Protein AF-A0A1G2PLJ3-F1 (afdb_monomer)

InterPro domains:
  IPR001667 DDH domain [PF01368] (80-231)
  IPR003156 DHHA1 domain [PF02272] (353-440)
  IPR004610 Bacterial RecJ exonuclease [TIGR00644] (27-551)
  IPR038763 DHH phosphoesterase superfamily [SSF64182] (54-457)
  IPR041122 RecJ, OB domain [PF17768] (459-552)
  IPR051673 Single-stranded-DNA-specific exonuclease RecJ [PTHR30255] (5-551)

Mean predicted aligned error: 5.77 Å

Secondary structure (DSSP, 8-state):
----EEEEPPPPPHHHHHHTTTS-HHHHHHHHHTT--SHHHHHHHHSPP-GGGSPPGGGSTTHHHHHHHHHHHHHHT--EEEEE-SSHHHHHHHHHHHHHHHHTT--EEEE---TTTT-SSS-HHHHHHHHHTT-SEEEEES--TT-HHHHHHHHTTT-EEEEE--SPPPSS----SEEE-TTSTT---S-S---HHHHHHHHHHHHHTSGGGTTS-TTHHHHHHHHHHHHHHHTT---SHHHHHHHHHHHHHHHHS--HHHHHHHHHHT--GGG--HHIIIIIIHHHHTTHHHHS-THHHHHHHH---HHHHHHHHHHHHHHHHHHHHHHHHHHHHHHHHHHTSSS--SSEEEEEET--TTTHHHHHHHHHHHH-S-EEEEEEETTEEEEEEE--TT--HHHHHHHTTGGGTEEEEEEETTEEEEEEEGGGHHHHHHHHHHHHHHH--TGGGSPEEEE-EE--GGG-SHHHHHHHHTTPSPSSSSPPPEEEEEEEEEEEEEEESSSS-EEEEEEEETT--PPEEEEEEHHHH-SS----TT-EEEEEEEEEE-TTSSSEEEEEEEEEE--

Sequence (571 aa):
MVNMQWKLASPAPEEFLRIHGDYPPQLLHLIWNRGLRDARAIAEFFADPDFTRLPDPFLFTDMDTAVARLSRARERGEHVVVFGDYDADGACGATILTELLEALGVDVSSYLPDRFTEGYGLTAISVKEILRRKTALVITVDCGVSDGEEIAALTARGVDTIVLDHHIVPEQLPKAVAVVDAHRNDDRYPFDWLCGAGVAFVFADAVRRRPLGQGLSEHILFRFADLAAVATIADLVPLEGPNRILVALGLRVLRDAPRLGLRKLMKIARVDAGRADTDTVAFELAPRINAASRMDHANTAFALLAANDEEEAETLAKTLDRHNRARQKKMQEMLVQAEQEVADLERVPEVILVAQEGWSRALVFGVAARLTDRYHRPVFAFALQDGVARGSARSVPGFDLVAAMRAAGGNELFQEFGGHAMAAGATLRAPWLPLLRERLQAYGRTHVTETMMQPVLEIDLELQPHEVSSELLVWFERLAPFGKGNPRPRLFIRDLTTLEARRFGRGEGRYALRFSPLHGGRVISATATKRVVGDGVGVRAGDRIDIVGELRPDWKHRGVELSLLGMRAAT

Nearest PDB structures (foldseek):
  5f56-assembly1_A  TM=8.387E-01  e=7.534E-48  Deinococcus radiodurans
  6lrd-assembly1_A  TM=8.490E-01  e=5.374E-46  Deinococcus radiodurans
  5f54-assembly1_A  TM=8.418E-01  e=5.084E-46  Deinococcus radiodurans
  2zxr-assembly1_A  TM=9.034E-01  e=7.990E-39  Thermus thermophilus HB8
  1ir6-assembly1_A  TM=8.843E-01  e=9.569E-34  Thermus thermophilus

Structure (mmCIF, N/CA/C/O backbone):
data_AF-A0A1G2PLJ3-F1
#
_entry.id   AF-A0A1G2PLJ3-F1
#
loop_
_atom_site.group_PDB
_atom_site.id
_atom_site.type_symbol
_atom_site.label_atom_id
_atom_site.label_alt_id
_atom_site.label_comp_id
_atom_site.label_asym_id
_atom_site.label_entity_id
_atom_site.label_seq_id
_atom_site.pdbx_PDB_ins_code
_atom_site.Cartn_x
_atom_site.Cartn_y
_atom_site.Cartn_z
_atom_site.occupancy
_atom_site.B_iso_or_equiv
_atom_site.auth_seq_id
_atom_site.auth_comp_id
_atom_site.auth_asym_id
_atom_site.auth_atom_id
_atom_site.pdbx_PDB_model_num
ATOM 1 N N . MET A 1 1 ? 23.599 -10.176 -17.910 1.00 54.31 1 MET A N 1
ATOM 2 C CA . MET A 1 1 ? 22.282 -9.546 -18.140 1.00 54.31 1 MET A CA 1
ATOM 3 C C . MET A 1 1 ? 21.214 -10.562 -17.782 1.00 54.31 1 MET A C 1
ATOM 5 O O . MET A 1 1 ? 21.399 -11.731 -18.104 1.00 54.31 1 MET A O 1
ATOM 9 N N . VAL A 1 2 ? 20.162 -10.162 -17.068 1.00 58.38 2 VAL A N 1
ATOM 10 C CA . VAL A 1 2 ? 19.031 -11.062 -16.788 1.00 58.38 2 VAL A CA 1
ATOM 11 C C . VAL A 1 2 ? 18.325 -11.345 -18.114 1.00 58.38 2 VAL A C 1
ATOM 13 O O . VAL A 1 2 ? 17.958 -10.404 -18.814 1.00 58.38 2 VAL A O 1
ATOM 16 N N . ASN A 1 3 ? 18.171 -12.618 -18.479 1.00 69.50 3 ASN A N 1
ATOM 17 C CA . ASN A 1 3 ? 17.443 -12.993 -19.687 1.00 69.50 3 ASN A CA 1
ATOM 18 C C . ASN A 1 3 ? 15.938 -12.834 -19.417 1.00 69.50 3 ASN A C 1
ATOM 20 O O . ASN A 1 3 ? 15.347 -13.667 -18.735 1.00 69.50 3 ASN A O 1
ATOM 24 N N . MET A 1 4 ? 15.361 -11.718 -19.869 1.00 81.12 4 MET A N 1
ATOM 25 C CA . MET A 1 4 ? 13.941 -11.391 -19.711 1.00 81.12 4 MET A CA 1
ATOM 26 C C . MET A 1 4 ? 13.224 -11.516 -21.051 1.00 81.12 4 MET A C 1
ATOM 28 O O . MET A 1 4 ? 13.744 -11.072 -22.076 1.00 81.12 4 MET A O 1
ATOM 32 N N . GLN A 1 5 ? 11.992 -12.016 -21.034 1.00 86.38 5 GLN A N 1
A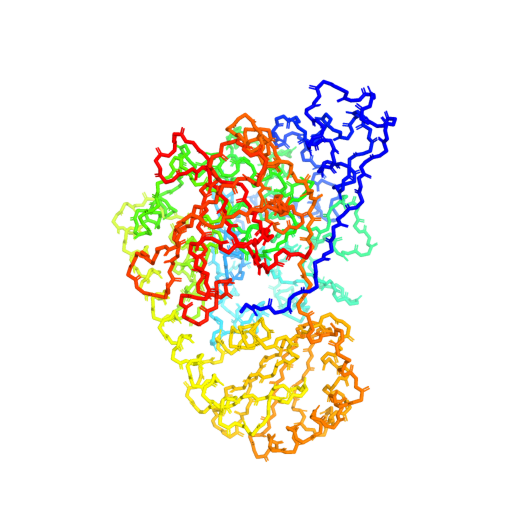TOM 33 C CA . GLN A 1 5 ? 11.103 -11.907 -22.182 1.00 86.38 5 GLN A CA 1
ATOM 34 C C . GLN A 1 5 ? 10.540 -10.483 -22.242 1.00 86.38 5 GLN A C 1
ATOM 36 O O . GLN A 1 5 ? 9.860 -10.033 -21.323 1.00 86.38 5 GLN A O 1
ATOM 41 N N . TRP A 1 6 ? 10.851 -9.753 -23.312 1.00 91.38 6 TRP A N 1
ATOM 42 C CA . TRP A 1 6 ? 10.374 -8.384 -23.518 1.00 91.38 6 TRP A CA 1
ATOM 43 C C . TRP A 1 6 ? 9.062 -8.429 -24.286 1.00 91.38 6 TRP A C 1
ATOM 45 O O . TRP A 1 6 ? 9.010 -8.994 -25.380 1.00 91.38 6 TRP A O 1
ATOM 55 N N . LYS A 1 7 ? 8.008 -7.845 -23.716 1.00 93.88 7 LYS A N 1
ATOM 56 C CA . LYS A 1 7 ? 6.672 -7.845 -24.307 1.00 93.88 7 LYS A CA 1
ATOM 57 C C . LYS A 1 7 ? 6.198 -6.413 -24.498 1.00 93.88 7 LYS A C 1
ATOM 59 O O . LYS A 1 7 ? 5.879 -5.727 -23.534 1.00 93.88 7 LYS A O 1
ATOM 64 N N . LEU A 1 8 ? 6.198 -5.971 -25.752 1.00 95.38 8 LEU A N 1
ATOM 65 C CA . LEU A 1 8 ? 5.742 -4.642 -26.144 1.00 95.38 8 LEU A CA 1
ATOM 66 C C . LEU A 1 8 ? 4.218 -4.625 -26.279 1.00 95.38 8 LEU A C 1
ATOM 68 O O . LEU A 1 8 ? 3.640 -5.484 -26.949 1.00 95.38 8 LEU A O 1
ATOM 72 N N . ALA A 1 9 ? 3.582 -3.649 -25.639 1.00 95.56 9 ALA A N 1
ATOM 73 C CA . ALA A 1 9 ? 2.157 -3.405 -25.756 1.00 95.56 9 ALA A CA 1
ATOM 74 C C . ALA A 1 9 ? 1.781 -2.999 -27.188 1.00 95.56 9 ALA A C 1
ATOM 76 O O . ALA A 1 9 ? 2.556 -2.373 -27.912 1.00 95.56 9 ALA A O 1
ATOM 77 N N . SER A 1 10 ? 0.566 -3.353 -27.604 1.00 94.50 10 SER A N 1
ATOM 78 C CA . SER A 1 10 ? 0.061 -2.956 -28.916 1.00 94.50 10 SER A CA 1
ATOM 79 C C . SER A 1 10 ? -0.130 -1.435 -28.995 1.00 94.50 10 SER A C 1
ATOM 81 O O . SER A 1 10 ? -0.516 -0.812 -28.000 1.00 94.50 10 SER A O 1
ATOM 83 N N . PRO A 1 11 ? 0.103 -0.824 -30.170 1.00 94.00 11 PRO A N 1
ATOM 84 C CA . PRO A 1 11 ? -0.190 0.586 -30.370 1.00 94.00 11 PRO A CA 1
ATOM 85 C C . PRO A 1 11 ? -1.700 0.850 -30.312 1.00 94.00 11 PRO A C 1
ATOM 87 O O . PRO A 1 11 ? -2.537 -0.035 -30.502 1.00 94.00 11 PRO A O 1
ATOM 90 N N . ALA A 1 12 ? -2.035 2.115 -30.082 1.00 95.62 12 ALA A N 1
ATOM 91 C CA . ALA A 1 12 ? -3.405 2.601 -30.171 1.00 95.62 12 ALA A CA 1
ATOM 92 C C . ALA A 1 12 ? -3.837 2.657 -31.649 1.00 95.62 12 ALA A C 1
ATOM 94 O O . ALA A 1 12 ? -2.990 2.943 -32.500 1.00 95.62 12 ALA A O 1
ATOM 95 N N . PRO A 1 13 ? -5.123 2.427 -31.969 1.00 96.69 13 PRO A N 1
ATOM 96 C CA . PRO A 1 13 ? -5.638 2.560 -33.325 1.00 96.69 13 PRO A CA 1
ATOM 97 C C . PRO A 1 13 ? -5.385 3.955 -33.900 1.00 96.69 13 PRO A C 1
ATOM 99 O O . PRO A 1 13 ? -5.549 4.957 -33.203 1.00 96.69 13 PRO A O 1
ATOM 102 N N . GLU A 1 14 ? -5.069 4.035 -35.193 1.00 96.12 14 GLU A N 1
ATOM 103 C CA . GLU A 1 14 ? -4.834 5.311 -35.888 1.00 96.12 14 GLU A CA 1
ATOM 104 C C . GLU A 1 14 ? -6.025 6.272 -35.775 1.00 96.12 14 GLU A C 1
ATOM 106 O O . GLU A 1 14 ? -5.851 7.48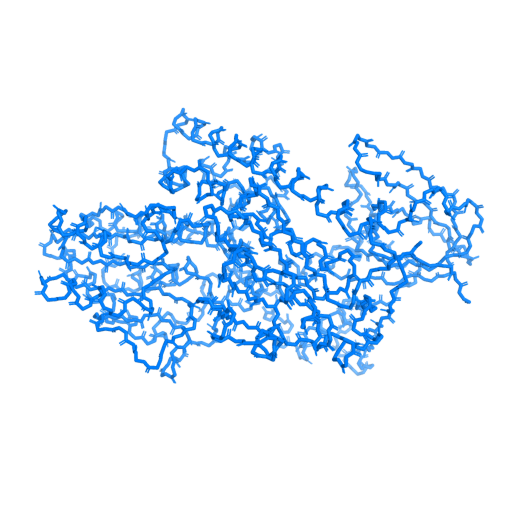2 -35.636 1.00 96.12 14 GLU A O 1
ATOM 111 N N . GLU A 1 15 ? -7.247 5.735 -35.775 1.00 96.25 15 GLU A N 1
ATOM 112 C CA . GLU A 1 15 ? -8.459 6.528 -35.588 1.00 96.25 15 GLU A CA 1
ATOM 113 C C . GLU A 1 15 ? -8.479 7.240 -34.228 1.00 96.25 15 GLU A C 1
ATOM 115 O O . GLU A 1 15 ? -8.792 8.429 -34.172 1.00 96.25 15 GLU A O 1
ATOM 120 N N . PHE A 1 16 ? -8.079 6.550 -33.156 1.00 96.62 16 PHE A N 1
ATOM 121 C CA . PHE A 1 16 ? -7.982 7.132 -31.817 1.00 96.62 16 PHE A CA 1
ATOM 122 C C . PHE A 1 16 ? -6.932 8.249 -31.777 1.00 96.62 16 PHE A C 1
ATOM 124 O O . PHE A 1 16 ? -7.198 9.325 -31.239 1.00 96.62 16 PHE A O 1
ATOM 131 N N . LEU A 1 17 ? -5.772 8.032 -32.412 1.00 96.25 17 LEU A N 1
ATOM 132 C CA . LEU A 1 17 ? -4.720 9.048 -32.517 1.00 96.25 17 LEU A CA 1
ATOM 133 C C . LEU A 1 17 ? -5.209 10.305 -33.245 1.00 96.25 17 LEU A C 1
ATOM 135 O O . LEU A 1 17 ? -4.942 11.422 -32.810 1.00 96.25 17 LEU A O 1
ATOM 139 N N . ARG A 1 18 ? -5.957 10.125 -34.338 1.00 96.00 18 ARG A N 1
ATOM 140 C CA . ARG A 1 18 ? -6.502 11.226 -35.138 1.00 96.00 18 ARG A CA 1
ATOM 141 C C . ARG A 1 18 ? -7.563 12.026 -34.380 1.00 96.00 18 ARG A C 1
ATOM 143 O O . ARG A 1 18 ? -7.571 13.248 -34.479 1.00 96.00 18 ARG A O 1
ATOM 150 N N . ILE A 1 19 ? -8.460 11.354 -33.655 1.00 95.81 19 ILE A N 1
ATOM 151 C CA . ILE A 1 19 ? -9.540 12.006 -32.893 1.00 95.81 19 ILE A CA 1
ATOM 152 C C . ILE A 1 19 ? -8.976 12.829 -31.727 1.00 95.81 19 ILE A C 1
ATOM 154 O O . ILE A 1 19 ? -9.490 13.905 -31.439 1.00 95.81 19 ILE A O 1
ATOM 158 N N . HIS A 1 20 ? -7.913 12.348 -31.080 1.00 95.12 20 HIS A N 1
ATOM 159 C CA . HIS A 1 20 ? -7.315 12.977 -29.899 1.00 95.12 20 HIS A CA 1
ATOM 160 C C . HIS A 1 20 ? -5.969 13.660 -30.189 1.00 95.12 20 HIS A C 1
ATOM 162 O O . HIS A 1 20 ? -5.117 13.747 -29.305 1.00 95.12 20 HIS A O 1
ATOM 168 N N . GLY A 1 21 ? -5.782 14.167 -31.413 1.00 91.62 21 GLY A N 1
ATOM 169 C CA . GLY A 1 21 ? -4.520 14.744 -31.899 1.00 91.62 21 GLY A CA 1
ATOM 170 C C . GLY A 1 21 ? -4.009 15.985 -31.150 1.00 91.62 21 GLY A C 1
ATOM 171 O O . GLY A 1 21 ? -2.898 16.434 -31.418 1.00 91.62 21 GLY A O 1
ATOM 172 N N . ASP A 1 22 ? -4.780 16.515 -30.198 1.00 91.81 22 ASP A N 1
ATOM 173 C CA . ASP A 1 22 ? -4.357 17.588 -29.286 1.00 91.81 22 ASP A CA 1
ATOM 174 C C . ASP A 1 22 ? -3.332 17.115 -28.235 1.00 91.81 22 ASP A C 1
ATOM 176 O O . ASP A 1 22 ? -2.673 17.930 -27.585 1.00 91.81 22 ASP A O 1
ATOM 180 N N . TYR A 1 23 ? -3.186 15.800 -28.056 1.00 94.38 23 TYR A N 1
ATOM 181 C CA . TYR A 1 23 ? -2.191 15.193 -27.176 1.00 94.38 23 TYR A CA 1
ATOM 182 C C . TYR A 1 23 ? -1.024 14.600 -27.979 1.00 94.38 23 TYR A C 1
ATOM 184 O O . TYR A 1 23 ? -1.216 14.149 -29.110 1.00 94.38 23 TYR A O 1
ATOM 192 N N . PRO A 1 24 ? 0.184 14.504 -27.390 1.00 95.31 24 PRO A N 1
ATOM 193 C CA . PRO A 1 24 ? 1.288 13.800 -28.032 1.00 95.31 24 PRO A CA 1
ATOM 194 C C . PRO A 1 24 ? 0.923 12.333 -28.320 1.00 95.31 24 PRO A C 1
ATOM 196 O O . PRO A 1 24 ? 0.365 11.668 -27.439 1.00 95.31 24 PRO A O 1
ATOM 199 N N . PRO A 1 25 ? 1.283 11.779 -29.491 1.00 96.06 25 PRO A N 1
ATOM 200 C CA . PRO A 1 25 ? 0.934 10.403 -29.859 1.00 96.06 25 PRO A CA 1
ATOM 201 C C . PRO A 1 25 ? 1.475 9.368 -28.861 1.00 96.06 25 PRO A C 1
ATOM 203 O O . PRO A 1 25 ? 0.806 8.381 -28.555 1.00 96.06 25 PRO A O 1
ATOM 206 N N . GLN A 1 26 ? 2.639 9.636 -28.264 1.00 97.06 26 GLN A N 1
ATOM 207 C CA . GLN A 1 26 ? 3.239 8.810 -27.216 1.00 97.06 26 GLN A CA 1
ATOM 208 C C . GLN A 1 26 ? 2.319 8.713 -25.995 1.00 97.06 26 GLN A C 1
ATOM 210 O O . GLN A 1 26 ? 2.117 7.631 -25.453 1.00 97.06 26 GLN A O 1
ATOM 215 N N . LEU A 1 27 ? 1.715 9.830 -25.576 1.00 96.94 27 LEU A N 1
ATOM 216 C CA . LEU A 1 27 ? 0.757 9.836 -24.473 1.00 96.94 27 LEU A CA 1
ATOM 217 C C . LEU A 1 27 ? -0.519 9.075 -24.846 1.00 96.94 27 LEU A C 1
ATOM 219 O O . LEU A 1 27 ? -1.034 8.331 -24.013 1.00 96.94 27 LEU A O 1
ATOM 223 N N . LEU A 1 28 ? -0.998 9.223 -26.085 1.00 97.06 28 LEU A N 1
ATOM 224 C CA . LEU A 1 28 ? -2.201 8.547 -26.578 1.00 97.06 28 LEU A CA 1
ATOM 225 C C . LEU A 1 28 ? -2.075 7.018 -26.525 1.00 97.06 28 LEU A C 1
ATOM 227 O O . LEU A 1 28 ? -3.001 6.340 -26.081 1.00 97.06 28 LEU A O 1
ATOM 231 N N . HIS A 1 29 ? -0.913 6.470 -26.883 1.00 96.88 29 HIS A N 1
ATOM 232 C CA . HIS A 1 29 ? -0.624 5.043 -26.708 1.00 96.88 29 HIS A CA 1
ATOM 233 C C . HIS A 1 29 ? -0.731 4.596 -25.249 1.00 96.88 29 HIS A C 1
ATOM 235 O O . HIS A 1 29 ? -1.354 3.581 -24.937 1.00 96.88 29 HIS A O 1
ATOM 241 N N . LEU A 1 30 ? -0.171 5.389 -24.339 1.00 96.94 30 LEU A N 1
ATOM 242 C CA . LEU A 1 30 ? -0.156 5.069 -22.919 1.00 96.94 30 LEU A CA 1
ATOM 243 C C . LEU A 1 30 ? -1.546 5.139 -22.272 1.00 96.94 30 LEU A C 1
ATOM 245 O O . LEU A 1 30 ? -1.859 4.310 -21.421 1.00 96.94 30 LEU A O 1
ATOM 249 N N . ILE A 1 31 ? -2.379 6.119 -22.627 1.00 96.19 31 ILE A N 1
ATOM 250 C CA . ILE A 1 31 ? -3.748 6.217 -22.088 1.00 96.19 31 ILE A CA 1
ATOM 251 C C . ILE A 1 31 ? -4.668 5.150 -22.693 1.00 96.19 31 ILE A C 1
ATOM 253 O O . ILE A 1 31 ? -5.490 4.581 -21.976 1.00 96.19 31 ILE A O 1
ATOM 257 N N . TRP A 1 32 ? -4.463 4.794 -23.966 1.00 96.44 32 TRP A N 1
ATOM 258 C CA . TRP A 1 32 ? -5.161 3.684 -24.612 1.00 96.44 32 TRP A CA 1
ATOM 259 C C . TRP A 1 32 ? -4.887 2.362 -23.887 1.00 96.44 32 TRP A C 1
ATOM 261 O O . TRP A 1 32 ? -5.813 1.617 -23.567 1.00 96.44 32 TRP A O 1
ATOM 271 N N . ASN A 1 33 ? -3.624 2.086 -23.559 1.00 93.81 33 ASN A N 1
ATOM 272 C CA . ASN A 1 33 ? -3.237 0.867 -22.842 1.00 93.81 33 ASN A CA 1
ATOM 273 C C . ASN A 1 33 ? -3.700 0.849 -21.374 1.00 93.81 33 ASN A C 1
ATOM 275 O O . ASN A 1 33 ? -3.801 -0.223 -20.786 1.00 93.81 33 ASN A O 1
ATOM 279 N N . ARG A 1 34 ? -4.087 2.005 -20.818 1.00 93.25 34 ARG A N 1
ATOM 280 C CA . ARG A 1 34 ? -4.777 2.131 -19.521 1.00 93.25 34 ARG A CA 1
ATOM 281 C C . ARG A 1 34 ? -6.304 2.040 -19.613 1.00 93.25 34 ARG A C 1
ATOM 283 O O . ARG A 1 34 ? -6.988 2.254 -18.621 1.00 93.25 34 ARG A O 1
ATOM 290 N N . GLY A 1 35 ? -6.856 1.752 -20.791 1.00 93.75 35 GLY A N 1
ATOM 291 C CA . GLY A 1 35 ? -8.299 1.599 -20.973 1.00 93.75 35 GLY A CA 1
ATOM 292 C C . GLY A 1 35 ? -9.072 2.908 -21.150 1.00 93.75 35 GLY A C 1
ATOM 293 O O . GLY A 1 35 ? -10.298 2.872 -21.172 1.00 93.75 35 GLY A O 1
ATOM 294 N N . LEU A 1 36 ? -8.400 4.048 -21.335 1.00 94.88 36 LEU A N 1
ATOM 295 C CA . LEU A 1 36 ? -9.059 5.324 -21.627 1.00 94.88 36 LEU A CA 1
ATOM 296 C C . LEU A 1 36 ? -9.392 5.379 -23.124 1.00 94.88 36 LEU A C 1
ATOM 298 O O . LEU A 1 36 ? -8.514 5.615 -23.955 1.00 94.88 36 LEU A O 1
ATOM 302 N N . ARG A 1 37 ? -10.650 5.073 -23.468 1.00 93.88 37 ARG A N 1
ATOM 303 C CA . ARG A 1 37 ? -11.085 4.844 -24.861 1.00 93.88 37 ARG A CA 1
ATOM 304 C C . ARG A 1 37 ? -11.763 6.033 -25.533 1.00 93.88 37 ARG A C 1
ATOM 306 O O . ARG A 1 37 ? -11.839 6.044 -26.756 1.00 93.88 37 ARG A O 1
ATOM 313 N N . ASP A 1 38 ? -12.257 7.002 -24.769 1.00 93.44 38 ASP A N 1
ATOM 314 C CA . ASP A 1 38 ? -13.031 8.125 -25.297 1.00 93.44 38 ASP A CA 1
ATOM 315 C C . ASP A 1 38 ? -12.689 9.459 -24.613 1.00 93.44 38 ASP A C 1
ATOM 317 O O . ASP A 1 38 ? -12.023 9.509 -23.576 1.00 93.44 38 ASP A O 1
ATOM 321 N N . ALA A 1 39 ? -13.164 10.559 -25.207 1.00 93.56 39 ALA A N 1
ATOM 322 C CA . ALA A 1 39 ? -12.896 11.917 -24.734 1.00 93.56 39 ALA A CA 1
ATOM 323 C C . ALA A 1 39 ? -13.345 12.154 -23.285 1.00 93.56 39 ALA A C 1
ATOM 325 O O . ALA A 1 39 ? -12.693 12.907 -22.562 1.00 93.56 39 ALA A O 1
ATOM 326 N N . ARG A 1 40 ? -14.445 11.523 -22.855 1.00 94.25 40 ARG A N 1
ATOM 327 C CA . ARG A 1 40 ? -14.987 11.695 -21.508 1.00 94.25 40 ARG A CA 1
ATOM 328 C C . ARG A 1 40 ? -14.076 11.028 -20.487 1.00 94.25 40 ARG A C 1
ATOM 330 O O . ARG A 1 40 ? -13.684 11.689 -19.532 1.00 94.25 40 ARG A O 1
ATOM 337 N N . ALA A 1 41 ? -13.685 9.776 -20.717 1.00 93.62 41 ALA A N 1
ATOM 338 C CA . ALA A 1 41 ? -12.763 9.055 -19.844 1.00 93.62 41 ALA A CA 1
ATOM 339 C C . ALA A 1 41 ? -11.410 9.780 -19.725 1.00 93.62 41 ALA A C 1
ATOM 341 O O . ALA A 1 41 ? -10.854 9.897 -18.635 1.00 93.62 41 ALA A O 1
ATOM 342 N N . ILE A 1 42 ? -10.899 10.326 -20.835 1.00 95.25 42 ILE A N 1
ATOM 343 C CA . ILE A 1 42 ? -9.661 11.120 -20.855 1.00 95.25 42 ILE A CA 1
ATOM 344 C C . ILE A 1 42 ? -9.818 12.408 -20.037 1.00 95.25 42 ILE A C 1
ATOM 346 O O . ILE A 1 42 ? -8.963 12.721 -19.206 1.00 95.25 42 ILE A O 1
ATOM 350 N N . ALA A 1 43 ? -10.908 13.151 -20.251 1.00 93.75 43 ALA A N 1
ATOM 351 C CA . ALA A 1 43 ? -11.184 14.383 -19.520 1.00 93.75 43 ALA A CA 1
ATOM 352 C C . ALA A 1 43 ? -11.349 14.123 -18.016 1.00 93.75 43 ALA A C 1
ATOM 354 O O . ALA A 1 43 ? -10.763 14.835 -17.206 1.00 93.75 43 ALA A O 1
ATOM 355 N N . GLU A 1 44 ? -12.082 13.075 -17.635 1.00 92.19 44 GLU A N 1
ATOM 356 C CA . GLU A 1 44 ? -12.245 12.668 -16.239 1.00 92.19 44 GLU A CA 1
ATOM 357 C C . GLU A 1 44 ? -10.899 12.274 -15.609 1.00 92.19 44 GLU A C 1
ATOM 359 O O . GLU A 1 44 ? -10.600 12.699 -14.491 1.00 92.19 44 GLU A O 1
ATOM 364 N N . PHE A 1 45 ? -10.050 11.534 -16.325 1.00 93.94 45 PHE A N 1
ATOM 365 C CA . PHE A 1 45 ? -8.739 11.117 -15.823 1.00 93.94 45 PHE A CA 1
ATOM 366 C C . PHE A 1 45 ? -7.774 12.291 -15.584 1.00 93.94 45 PHE A C 1
ATOM 368 O O . PHE A 1 45 ? -6.997 12.264 -14.624 1.00 93.94 45 PHE A O 1
ATOM 375 N N . PHE A 1 46 ? -7.811 13.309 -16.450 1.00 94.19 46 PHE A N 1
ATOM 376 C CA . PHE A 1 46 ? -6.932 14.483 -16.375 1.00 94.19 46 PHE A CA 1
ATOM 377 C C . PHE A 1 46 ? -7.528 15.690 -15.648 1.00 94.19 46 PHE A C 1
ATOM 379 O O . PHE A 1 46 ? -6.821 16.682 -15.474 1.00 94.19 46 PHE A O 1
ATOM 386 N N . ALA A 1 47 ? -8.796 15.637 -15.250 1.00 94.06 47 ALA A N 1
ATOM 387 C CA . ALA A 1 47 ? -9.411 16.695 -14.465 1.00 94.06 47 ALA A CA 1
ATOM 388 C C . ALA A 1 47 ? -8.754 16.801 -13.083 1.00 94.06 47 ALA A C 1
ATOM 390 O O . ALA A 1 47 ? -8.335 15.791 -12.506 1.00 94.06 47 ALA A O 1
ATOM 391 N N . ASP A 1 48 ? -8.710 18.020 -12.543 1.00 94.31 48 ASP A N 1
ATOM 392 C CA . ASP A 1 48 ? -8.094 18.280 -11.247 1.00 94.31 48 ASP A CA 1
ATOM 393 C C . ASP A 1 48 ? -8.706 17.393 -10.151 1.00 94.31 48 ASP A C 1
ATOM 395 O O . ASP A 1 48 ? -9.926 17.163 -10.129 1.00 94.31 48 ASP A O 1
ATOM 399 N N . PRO A 1 49 ? -7.871 16.841 -9.254 1.00 94.25 49 PRO A N 1
ATOM 400 C CA . PRO A 1 49 ? -8.365 16.000 -8.184 1.00 94.25 49 PRO A CA 1
ATOM 401 C C . PRO A 1 49 ? -9.143 16.860 -7.182 1.00 94.25 49 PRO A C 1
ATOM 403 O O . PRO A 1 49 ? -8.678 17.921 -6.764 1.00 94.25 49 PRO A O 1
ATOM 406 N N . ASP A 1 50 ? -10.326 16.384 -6.803 1.00 94.50 50 ASP A N 1
ATOM 407 C CA . ASP A 1 50 ? -11.241 17.050 -5.877 1.00 94.50 50 ASP A CA 1
ATOM 408 C C . ASP A 1 50 ? -12.051 15.983 -5.125 1.00 94.50 50 ASP A C 1
ATOM 410 O O . ASP A 1 50 ? -12.555 15.037 -5.734 1.00 94.50 50 ASP A O 1
ATOM 414 N N . PHE A 1 51 ? -12.189 16.135 -3.806 1.00 95.25 51 PHE A N 1
ATOM 415 C CA . PHE A 1 51 ? -13.008 15.255 -2.974 1.00 95.25 51 PHE A CA 1
ATOM 416 C C . PHE A 1 51 ? -14.488 15.262 -3.370 1.00 95.25 51 PHE A C 1
ATOM 418 O O . PHE A 1 51 ? -15.167 14.263 -3.150 1.00 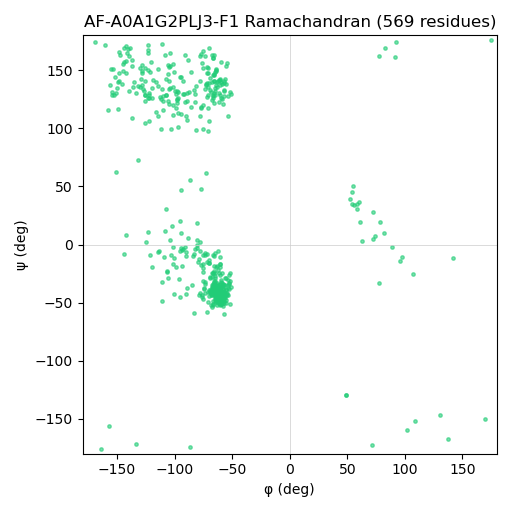95.25 51 PHE A O 1
ATOM 425 N N . THR A 1 52 ? -14.997 16.326 -4.004 1.00 93.88 52 THR A N 1
ATOM 426 C CA . THR A 1 52 ? -16.381 16.357 -4.523 1.00 93.88 52 THR A CA 1
ATOM 427 C C . THR A 1 52 ? -16.638 15.319 -5.619 1.00 93.88 52 THR A C 1
ATOM 429 O O . THR A 1 52 ? -17.789 14.982 -5.890 1.00 93.88 52 THR A O 1
ATOM 432 N N . ARG A 1 53 ? -15.571 14.792 -6.232 1.00 94.62 53 ARG A N 1
ATOM 433 C CA . ARG A 1 53 ? -15.616 13.764 -7.278 1.00 94.62 53 ARG A CA 1
ATOM 434 C C . ARG A 1 53 ? -15.536 12.341 -6.724 1.00 94.62 53 ARG A C 1
ATOM 436 O O . ARG A 1 53 ? -15.588 11.395 -7.507 1.00 94.62 53 ARG A O 1
ATOM 443 N N . LEU A 1 54 ? -15.386 12.175 -5.408 1.00 96.38 54 LEU A N 1
ATOM 444 C CA . LEU A 1 54 ? -15.511 10.864 -4.777 1.00 96.38 54 LEU A CA 1
ATOM 445 C C . LEU A 1 54 ? -16.965 10.370 -4.890 1.00 96.38 54 LEU A C 1
ATOM 447 O O . LEU A 1 54 ? -17.890 11.189 -4.826 1.00 96.38 54 LEU A O 1
ATOM 451 N N . PRO A 1 55 ? -17.188 9.050 -5.039 1.00 97.31 55 PRO A N 1
ATOM 452 C CA . PRO A 1 55 ? -18.527 8.479 -4.989 1.00 97.31 55 PRO A CA 1
ATOM 453 C C . PRO A 1 55 ? -19.250 8.849 -3.694 1.00 97.31 55 PRO A C 1
ATOM 455 O O . PRO A 1 55 ? -18.619 9.092 -2.663 1.00 97.31 55 PRO A O 1
ATOM 458 N N . ASP A 1 56 ? -20.581 8.874 -3.747 1.00 98.19 56 ASP A N 1
ATOM 459 C CA . ASP A 1 56 ? -21.393 9.149 -2.565 1.00 98.19 56 ASP A CA 1
ATOM 460 C C . ASP A 1 56 ? -21.085 8.116 -1.459 1.00 98.19 56 ASP A C 1
ATOM 462 O O . ASP A 1 56 ? -21.251 6.916 -1.705 1.00 98.19 56 ASP A O 1
ATOM 466 N N . PRO A 1 57 ? -20.634 8.539 -0.257 1.00 98.12 57 PRO A N 1
ATOM 467 C CA . PRO A 1 57 ? -20.336 7.623 0.841 1.00 98.12 57 PRO A CA 1
ATOM 468 C C . PRO A 1 57 ? -21.515 6.720 1.214 1.00 98.12 57 PRO A C 1
ATOM 470 O O . PRO A 1 57 ? -21.292 5.606 1.669 1.00 98.12 57 PRO A O 1
ATOM 473 N N . PHE A 1 58 ? -22.760 7.160 1.006 1.00 98.44 58 PHE A N 1
ATOM 474 C CA . PHE A 1 58 ? -23.956 6.381 1.354 1.00 98.44 58 PHE A CA 1
ATOM 475 C C . PHE A 1 58 ? -24.281 5.257 0.357 1.00 98.44 58 PHE A C 1
ATOM 477 O O . PHE A 1 58 ? -25.273 4.552 0.527 1.00 98.44 58 PHE A O 1
ATOM 484 N N . LEU A 1 59 ? -23.450 5.069 -0.675 1.00 98.31 59 LEU A N 1
ATOM 485 C CA . LEU A 1 59 ? -23.486 3.866 -1.511 1.00 98.31 59 LEU A CA 1
ATOM 486 C C . LEU A 1 59 ? -22.865 2.650 -0.813 1.00 98.31 59 LEU A C 1
ATOM 488 O O . LEU A 1 59 ? -23.186 1.528 -1.196 1.00 98.31 59 LEU A O 1
ATOM 492 N N . PHE A 1 60 ? -22.033 2.866 0.210 1.00 98.50 60 PHE A N 1
ATOM 493 C CA . PHE A 1 60 ? -21.628 1.796 1.113 1.00 98.50 60 PHE A CA 1
ATOM 494 C C . PHE A 1 60 ? -22.829 1.306 1.918 1.00 98.50 60 PHE A C 1
ATOM 496 O O . PHE A 1 60 ? -23.518 2.091 2.584 1.00 98.50 60 PHE A O 1
ATOM 503 N N . THR A 1 61 ? -23.045 -0.003 1.913 1.00 98.19 61 THR A N 1
ATOM 504 C CA . THR A 1 61 ? -24.027 -0.640 2.783 1.00 98.19 61 THR A CA 1
ATOM 505 C C . THR A 1 61 ? -23.652 -0.384 4.247 1.00 98.19 61 THR A C 1
ATOM 507 O O . THR A 1 61 ? -22.485 -0.325 4.624 1.00 98.19 61 THR A O 1
ATOM 510 N N . ASP A 1 62 ? -24.672 -0.154 5.075 1.00 98.56 62 ASP A N 1
ATOM 511 C CA . ASP A 1 62 ? -24.580 0.219 6.493 1.00 98.56 62 ASP A CA 1
ATOM 512 C C . ASP A 1 62 ? -23.896 1.561 6.825 1.00 98.56 62 ASP A C 1
ATOM 514 O O . ASP A 1 62 ? -23.848 1.923 8.004 1.00 98.56 62 ASP A O 1
ATOM 518 N N . MET A 1 63 ? -23.462 2.366 5.846 1.00 98.75 63 MET A N 1
ATOM 519 C CA . MET A 1 63 ? -22.867 3.684 6.124 1.00 98.75 63 MET A CA 1
ATOM 520 C C . MET A 1 63 ? -23.823 4.599 6.907 1.00 98.75 63 MET A C 1
ATOM 522 O O . MET A 1 63 ? -23.438 5.202 7.911 1.00 98.75 63 MET A O 1
ATOM 526 N N . ASP A 1 64 ? -25.096 4.674 6.504 1.00 98.38 64 ASP A N 1
ATOM 527 C CA . ASP A 1 64 ? -26.118 5.433 7.242 1.00 98.38 64 ASP A CA 1
ATOM 528 C C . ASP A 1 64 ? -26.309 4.908 8.673 1.00 98.38 64 ASP A C 1
ATOM 530 O O . ASP A 1 64 ? -26.407 5.694 9.620 1.00 98.38 64 ASP A O 1
ATOM 534 N N . THR A 1 65 ? -26.315 3.583 8.844 1.00 98.75 65 THR A N 1
ATOM 535 C CA . THR A 1 65 ? -26.446 2.916 10.146 1.00 98.75 65 THR A CA 1
ATOM 536 C C . THR A 1 65 ? -25.260 3.242 11.057 1.00 98.75 65 THR A C 1
ATOM 538 O O . THR A 1 65 ? -25.452 3.571 12.232 1.00 98.75 65 THR A O 1
ATOM 541 N N . ALA A 1 66 ? -24.039 3.226 10.514 1.00 98.81 66 ALA A N 1
ATOM 542 C CA . ALA A 1 66 ? -22.813 3.579 11.220 1.00 98.81 66 ALA A CA 1
ATOM 543 C C . ALA A 1 66 ? -22.834 5.044 11.690 1.00 98.81 66 ALA A C 1
ATOM 545 O O . ALA A 1 66 ? -22.610 5.325 12.872 1.00 98.81 66 ALA A O 1
ATOM 546 N N . VAL A 1 67 ? -23.183 5.985 10.804 1.00 98.75 67 VAL A N 1
ATOM 547 C CA . VAL A 1 67 ? -23.268 7.415 11.153 1.00 98.75 67 VAL A CA 1
ATOM 548 C C . VAL A 1 67 ? -24.361 7.670 12.197 1.00 98.75 67 VAL A C 1
ATOM 550 O O . VAL A 1 67 ? -24.136 8.406 13.161 1.00 98.75 67 VAL A O 1
ATOM 553 N N . ALA A 1 68 ? -25.527 7.028 12.070 1.00 98.62 68 ALA A N 1
ATOM 554 C CA . ALA A 1 68 ? -26.606 7.138 13.053 1.00 98.62 68 ALA A CA 1
ATOM 555 C C . ALA A 1 68 ? -26.189 6.594 14.431 1.00 98.62 68 ALA A C 1
ATOM 557 O O . ALA A 1 68 ? -26.505 7.189 15.468 1.00 98.62 68 ALA A O 1
ATOM 558 N N . ARG A 1 69 ? -25.436 5.487 14.461 1.00 98.69 69 ARG A N 1
ATOM 559 C CA . ARG A 1 69 ? -24.906 4.916 15.702 1.00 98.69 69 ARG A CA 1
ATOM 560 C C . ARG A 1 69 ? -23.896 5.841 16.379 1.00 98.69 69 ARG A C 1
ATOM 562 O O . ARG A 1 69 ? -23.958 5.985 17.604 1.00 98.69 69 ARG A O 1
ATOM 569 N N . LEU A 1 70 ? -23.006 6.470 15.611 1.00 98.75 70 LEU A N 1
ATOM 570 C CA . LEU A 1 70 ? -22.060 7.455 16.136 1.00 98.75 70 LEU A CA 1
ATOM 571 C C . LEU A 1 70 ? -22.784 8.702 16.668 1.00 98.75 70 LEU A C 1
ATOM 573 O O . LEU A 1 70 ? -22.437 9.190 17.742 1.00 98.75 70 LEU A O 1
ATOM 577 N N . SER A 1 71 ? -23.835 9.175 15.983 1.00 98.38 71 SER A N 1
ATOM 578 C CA . SER A 1 71 ? -24.649 10.306 16.467 1.00 98.38 71 SER A CA 1
ATOM 579 C C . SER A 1 71 ? -25.228 10.025 17.846 1.00 98.38 71 SER A C 1
ATOM 581 O O . SER A 1 71 ? -25.077 10.827 18.767 1.00 98.38 71 SER A O 1
ATOM 583 N N . ARG A 1 72 ? -25.791 8.826 18.027 1.00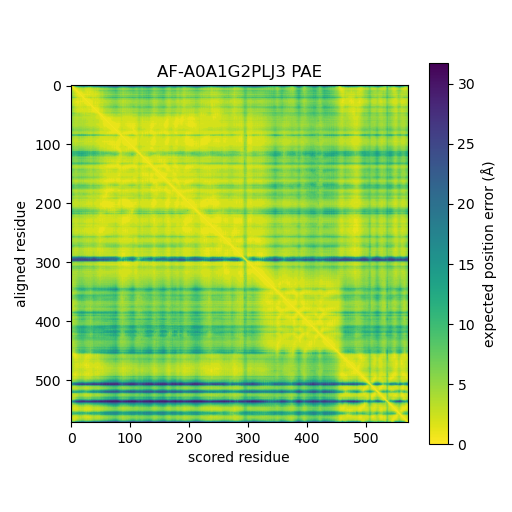 98.38 72 ARG A N 1
ATOM 584 C CA . ARG A 1 72 ? -26.314 8.378 19.319 1.00 98.38 72 ARG A CA 1
ATOM 585 C C . ARG A 1 72 ? -25.237 8.332 20.405 1.00 98.38 72 ARG A C 1
ATOM 587 O O . ARG A 1 72 ? -25.531 8.692 21.542 1.00 98.38 72 ARG A O 1
ATOM 594 N N . ALA A 1 73 ? -24.017 7.899 20.071 1.00 98.25 73 ALA A N 1
ATOM 595 C CA . ALA A 1 73 ? -22.910 7.881 21.028 1.00 98.25 73 ALA A CA 1
ATOM 596 C C . ALA A 1 73 ? -22.582 9.297 21.519 1.00 98.25 73 ALA A C 1
ATOM 598 O O . ALA A 1 73 ? -22.516 9.537 22.724 1.00 98.25 73 ALA A O 1
ATOM 599 N N . ARG A 1 74 ? -22.471 10.252 20.585 1.00 97.38 74 ARG A N 1
ATOM 600 C CA . ARG A 1 74 ? -22.230 11.666 20.896 1.00 97.38 74 ARG A CA 1
ATOM 601 C C . ARG A 1 74 ? -23.336 12.255 21.772 1.00 97.38 74 ARG A C 1
ATOM 603 O O . ARG A 1 74 ? -23.043 12.859 22.796 1.00 97.38 74 ARG A O 1
ATOM 610 N N . GLU A 1 75 ? -24.598 12.067 21.390 1.00 97.38 75 GLU A N 1
ATOM 611 C CA . GLU A 1 75 ? -25.763 12.603 22.115 1.00 97.38 75 GLU A CA 1
ATOM 612 C C . GLU A 1 75 ? -25.854 12.095 23.559 1.00 97.38 75 GLU A C 1
ATOM 614 O O . GLU A 1 75 ? -26.331 12.805 24.444 1.00 97.38 75 GLU A O 1
ATOM 619 N N . ARG A 1 76 ? -25.394 10.866 23.802 1.00 97.69 76 ARG A N 1
ATOM 620 C CA . ARG A 1 76 ? -25.446 10.212 25.114 1.00 97.69 76 ARG A CA 1
ATOM 621 C C . ARG A 1 76 ? -24.171 10.368 25.939 1.00 97.69 76 ARG A C 1
ATOM 623 O O . ARG A 1 76 ? -24.151 9.889 27.071 1.00 97.69 76 ARG A O 1
ATOM 630 N N . GLY A 1 77 ? -23.129 11.004 25.401 1.00 97.50 77 GLY A N 1
ATOM 631 C CA . GLY A 1 77 ? -21.817 11.066 26.050 1.00 97.50 77 GLY A CA 1
ATOM 632 C C . GLY A 1 77 ? -21.213 9.676 26.280 1.00 97.50 77 GLY A C 1
ATOM 633 O O . GLY A 1 77 ? -20.624 9.420 27.326 1.00 97.50 77 GLY A O 1
ATOM 634 N N . GLU A 1 78 ? -21.437 8.753 25.343 1.00 98.31 78 GLU A N 1
ATOM 635 C CA . GLU A 1 78 ? -20.900 7.394 25.391 1.00 98.31 78 GLU A CA 1
ATOM 636 C C . GLU A 1 78 ? -19.389 7.398 25.108 1.00 98.31 78 GLU A C 1
ATOM 638 O O . GLU A 1 78 ? -18.945 8.052 24.164 1.00 98.31 78 GLU A O 1
ATOM 643 N N . HIS A 1 79 ? -18.617 6.619 25.876 1.00 98.50 79 HIS A N 1
ATOM 644 C CA . HIS A 1 79 ? -17.201 6.392 25.578 1.00 98.50 79 HIS A CA 1
ATOM 645 C C . HIS A 1 79 ? -17.053 5.487 24.349 1.00 98.50 79 HIS A C 1
ATOM 647 O O . HIS A 1 79 ? -17.608 4.376 24.314 1.00 98.50 79 HIS A O 1
ATOM 653 N N . VAL A 1 80 ? -16.282 5.951 23.365 1.00 98.75 80 VAL A N 1
ATOM 654 C CA . VAL A 1 80 ? -16.009 5.253 22.105 1.00 98.75 80 VAL A CA 1
ATOM 655 C C . VAL A 1 80 ? -14.550 4.801 22.051 1.00 98.75 80 VAL A C 1
ATOM 657 O O . VAL A 1 80 ? -13.639 5.579 22.318 1.00 98.75 80 VAL A O 1
ATOM 660 N N . VAL A 1 81 ? -14.309 3.551 21.661 1.00 98.56 81 VAL A N 1
ATOM 661 C CA . VAL A 1 81 ? -12.957 3.057 21.366 1.00 98.56 81 VAL A CA 1
ATOM 662 C C . VAL A 1 81 ? -12.782 2.919 19.861 1.00 98.56 81 VAL A C 1
ATOM 664 O O . VAL A 1 81 ? -13.525 2.184 19.216 1.00 98.56 81 VAL A O 1
ATOM 667 N N . VAL A 1 82 ? -11.774 3.590 19.310 1.00 98.44 82 VAL A N 1
ATOM 668 C CA . VAL A 1 82 ? -11.281 3.332 17.953 1.00 98.44 82 VAL A CA 1
ATOM 669 C C . VAL A 1 82 ? -10.258 2.205 18.027 1.00 98.44 82 VAL A C 1
ATOM 671 O O . VAL A 1 82 ? -9.236 2.342 18.700 1.00 98.44 82 VAL A O 1
ATOM 674 N N . PHE A 1 83 ? -10.536 1.097 17.350 1.00 97.31 83 PHE A N 1
ATOM 675 C CA . PHE A 1 83 ? -9.659 -0.066 17.286 1.00 97.31 83 PHE A CA 1
ATOM 676 C C . PHE A 1 83 ? -9.070 -0.182 15.879 1.00 97.31 83 PHE A C 1
ATOM 678 O O . PHE A 1 83 ? -9.820 -0.359 14.927 1.00 97.31 83 PHE A O 1
ATOM 685 N N . GLY A 1 84 ? -7.757 -0.042 15.730 1.00 94.06 84 GLY A N 1
ATOM 686 C CA . GLY A 1 84 ? -7.092 -0.127 14.423 1.00 94.06 84 GLY A CA 1
ATOM 687 C C . GLY A 1 84 ? -6.061 -1.240 14.384 1.00 94.06 84 GLY A C 1
ATOM 688 O O . GLY A 1 84 ? -5.539 -1.619 15.435 1.00 94.06 84 GLY A O 1
ATOM 689 N N . ASP A 1 85 ? -5.730 -1.730 13.189 1.00 87.44 85 ASP A N 1
ATOM 690 C CA . ASP A 1 85 ? -4.581 -2.622 13.042 1.00 87.44 85 ASP A CA 1
ATOM 691 C C . ASP A 1 85 ? -3.249 -1.891 13.302 1.00 87.44 85 ASP A C 1
ATOM 693 O O . ASP A 1 85 ? -3.148 -0.661 13.344 1.00 87.44 85 ASP A O 1
ATOM 697 N N . TYR A 1 86 ? -2.199 -2.671 13.531 1.00 84.44 86 TYR A N 1
ATOM 698 C CA . TYR A 1 86 ? -0.882 -2.184 13.916 1.00 84.44 86 TYR A CA 1
ATOM 699 C C . TYR A 1 86 ? -0.049 -1.628 12.755 1.00 84.44 86 TYR A C 1
ATOM 701 O O . TYR A 1 86 ? 1.032 -1.072 12.987 1.00 84.44 86 TYR A O 1
ATOM 709 N N . ASP A 1 87 ? -0.454 -1.851 11.509 1.00 90.50 87 ASP A N 1
ATOM 710 C CA . ASP A 1 87 ? 0.318 -1.434 10.349 1.00 90.50 87 ASP A CA 1
ATOM 711 C C . ASP A 1 87 ? 0.005 0.017 9.925 1.00 90.50 87 ASP A C 1
ATOM 713 O O . ASP A 1 87 ? -0.609 0.786 10.664 1.00 90.50 87 ASP A O 1
ATOM 717 N N . ALA A 1 88 ? 0.571 0.464 8.806 1.00 94.19 88 ALA A N 1
ATOM 718 C CA . ALA A 1 88 ? 0.422 1.837 8.355 1.00 94.19 88 ALA A CA 1
ATOM 719 C C . ALA A 1 88 ? -1.023 2.181 7.981 1.00 94.19 88 ALA A C 1
ATOM 721 O O . ALA A 1 88 ? -1.389 3.342 8.159 1.00 94.19 88 ALA A O 1
ATOM 722 N N . ASP A 1 89 ? -1.806 1.228 7.478 1.00 96.50 89 ASP A N 1
ATOM 723 C CA . ASP A 1 89 ? -3.203 1.453 7.130 1.00 96.50 89 ASP A CA 1
ATOM 724 C C . ASP A 1 89 ? -4.042 1.607 8.403 1.00 96.50 89 ASP A C 1
ATOM 726 O O . ASP A 1 89 ? -4.548 2.703 8.676 1.00 96.50 89 ASP A O 1
ATOM 730 N N . GLY A 1 90 ? -4.027 0.598 9.277 1.00 95.06 90 GLY A N 1
ATOM 731 C CA . GLY A 1 90 ? -4.688 0.640 10.581 1.00 95.06 90 GLY A CA 1
ATOM 732 C C . GLY A 1 90 ? -4.293 1.841 11.450 1.00 95.06 90 GLY A C 1
ATOM 733 O O . GLY A 1 90 ? -5.167 2.514 12.003 1.00 95.06 90 GLY A O 1
ATOM 734 N N . ALA A 1 91 ? -3.006 2.203 11.519 1.00 95.38 91 ALA A N 1
ATOM 735 C CA . ALA A 1 91 ? -2.565 3.372 12.286 1.00 95.38 91 ALA A CA 1
ATOM 736 C C . ALA A 1 91 ? -3.058 4.697 11.686 1.00 95.38 91 ALA A C 1
ATOM 738 O O . ALA A 1 91 ? -3.489 5.578 12.432 1.00 95.38 91 ALA A O 1
ATOM 739 N N . CYS A 1 92 ? -3.022 4.846 10.358 1.00 97.81 92 CYS A N 1
ATOM 740 C CA . CYS A 1 92 ? -3.559 6.028 9.684 1.00 97.81 92 CYS A CA 1
ATOM 741 C C . CYS A 1 92 ? -5.076 6.127 9.873 1.00 97.81 92 CYS A C 1
ATOM 743 O O . CYS A 1 92 ? -5.576 7.189 10.242 1.00 97.81 92 CYS A O 1
ATOM 745 N N . GLY A 1 93 ? -5.799 5.026 9.667 1.00 98.12 93 GLY A N 1
ATOM 746 C CA . GLY A 1 93 ? -7.242 4.945 9.859 1.00 98.12 93 GLY A CA 1
ATOM 747 C C . GLY A 1 93 ? -7.649 5.272 11.293 1.00 98.12 93 GLY A C 1
ATOM 748 O O . GLY A 1 93 ? -8.544 6.090 11.510 1.00 98.12 93 GLY A O 1
ATOM 749 N N . ALA A 1 94 ? -6.934 4.725 12.280 1.00 97.75 94 ALA A N 1
ATOM 750 C CA . ALA A 1 94 ? -7.180 5.018 13.685 1.00 97.75 94 ALA A CA 1
ATOM 751 C C . ALA A 1 94 ? -6.958 6.504 13.992 1.00 97.75 94 ALA A C 1
ATOM 753 O O . ALA A 1 94 ? -7.791 7.115 14.656 1.00 97.75 94 ALA A O 1
ATOM 754 N N . THR A 1 95 ? -5.890 7.121 13.469 1.00 98.00 95 THR A N 1
ATOM 755 C CA . THR A 1 95 ? -5.658 8.565 13.632 1.00 98.00 95 THR A CA 1
ATOM 756 C C . THR A 1 95 ? -6.768 9.401 12.987 1.00 98.00 95 THR A C 1
ATOM 758 O O . THR A 1 95 ? -7.252 10.333 13.626 1.00 98.00 95 THR A O 1
ATOM 761 N N . ILE A 1 96 ? -7.228 9.055 11.774 1.00 98.62 96 ILE A N 1
ATOM 762 C CA . ILE A 1 96 ? -8.355 9.741 11.110 1.00 98.62 96 ILE A CA 1
ATOM 763 C C . ILE A 1 96 ? -9.603 9.704 11.996 1.00 98.62 96 ILE A C 1
ATOM 765 O O . ILE A 1 96 ? -10.224 10.739 12.239 1.00 98.62 96 ILE A O 1
ATOM 769 N N . LEU A 1 97 ? -9.971 8.520 12.490 1.00 98.81 97 LEU A N 1
ATOM 770 C CA . LEU A 1 97 ? -11.180 8.343 13.290 1.00 98.81 97 LEU A CA 1
ATOM 771 C C . LEU A 1 97 ? -11.065 9.023 14.653 1.00 98.81 97 LEU A C 1
ATOM 773 O O . LEU A 1 97 ? -12.002 9.704 15.060 1.00 98.81 97 LEU A O 1
ATOM 777 N N . THR A 1 98 ? -9.933 8.892 15.348 1.00 98.38 98 THR A N 1
ATOM 778 C CA . THR A 1 98 ? -9.733 9.558 16.641 1.00 98.38 98 THR A CA 1
ATOM 779 C C . THR A 1 98 ? -9.827 11.076 16.494 1.00 98.38 98 THR A C 1
ATOM 781 O O . THR A 1 98 ? -10.641 11.685 17.183 1.00 98.38 98 THR A O 1
ATOM 784 N N . GLU A 1 99 ? -9.107 11.682 15.543 1.00 97.94 99 GLU A N 1
ATOM 785 C CA . GLU A 1 99 ? -9.164 13.136 15.323 1.00 97.94 99 GLU A CA 1
ATOM 786 C C . GLU A 1 99 ? -10.566 13.609 14.888 1.00 97.94 99 GLU A C 1
ATOM 788 O O . GLU A 1 99 ? -11.005 14.698 15.270 1.00 97.94 99 GLU A O 1
ATOM 793 N N . LEU A 1 100 ? -11.291 12.810 14.093 1.00 98.56 100 LEU A N 1
ATOM 794 C CA . LEU A 1 100 ? -12.678 13.101 13.720 1.00 98.56 100 LEU A CA 1
ATOM 795 C C . LEU A 1 100 ? -13.594 13.109 14.950 1.00 98.56 100 LEU A C 1
ATOM 797 O O . LEU A 1 100 ? -14.386 14.036 15.119 1.00 98.56 100 LEU A O 1
ATOM 801 N N . LEU A 1 101 ? -13.505 12.082 15.795 1.00 98.44 101 LEU A N 1
ATOM 802 C CA . LEU A 1 101 ? -14.341 11.938 16.986 1.00 98.44 101 LEU A CA 1
ATOM 803 C C . LEU A 1 101 ? -14.042 13.040 18.012 1.00 98.44 101 LEU A C 1
ATOM 805 O O . LEU A 1 101 ? -14.977 13.637 18.548 1.00 98.44 101 LEU A O 1
ATOM 809 N N . GLU A 1 102 ? -12.770 13.387 18.207 1.00 97.38 102 GLU A N 1
ATOM 810 C CA . GLU A 1 102 ? -12.357 14.531 19.027 1.00 97.38 102 GLU A CA 1
ATOM 811 C C . GLU A 1 102 ? -12.942 15.846 18.493 1.00 97.38 102 GLU A C 1
ATOM 813 O O . GLU A 1 102 ? -13.508 16.631 19.256 1.00 97.38 102 GLU A O 1
ATOM 818 N N . ALA A 1 103 ? -12.889 16.072 17.175 1.00 97.38 103 ALA A N 1
ATOM 819 C CA . ALA A 1 103 ? -13.468 17.262 16.546 1.00 97.38 103 ALA A CA 1
ATOM 820 C C . ALA A 1 103 ? -15.002 17.333 16.679 1.00 97.38 103 ALA A C 1
ATOM 822 O O . ALA A 1 103 ? -15.577 18.422 16.651 1.00 97.38 103 ALA A O 1
ATOM 823 N N . LEU A 1 104 ? -15.670 16.189 16.850 1.00 97.44 104 LEU A N 1
ATOM 824 C CA . LEU A 1 104 ? -17.103 16.096 17.143 1.00 97.44 104 LEU A CA 1
ATOM 825 C C . LEU A 1 104 ? -17.427 16.273 18.637 1.00 97.44 104 LEU A C 1
ATOM 827 O O . LEU A 1 104 ? -18.606 16.369 18.992 1.00 97.44 104 LEU A O 1
ATOM 831 N N . GLY A 1 105 ? -16.417 16.315 19.510 1.00 96.81 105 GLY A N 1
ATOM 832 C CA . GLY A 1 105 ? -16.589 16.340 20.963 1.00 96.81 105 GLY A CA 1
ATOM 833 C C . GLY A 1 105 ? -17.059 15.003 21.545 1.00 96.81 105 GLY A C 1
ATOM 834 O O . GLY A 1 105 ? -17.758 14.995 22.555 1.00 96.81 105 GLY A O 1
ATOM 835 N N . VAL A 1 106 ? -16.736 13.886 20.888 1.00 98.00 106 VAL A N 1
ATOM 836 C CA . VAL A 1 106 ? -16.993 12.531 21.397 1.00 98.00 106 VAL A CA 1
ATOM 837 C C . VAL A 1 106 ? -15.888 12.148 22.383 1.00 98.00 106 VAL A C 1
ATOM 839 O O . VAL A 1 106 ? -14.713 12.382 22.113 1.00 98.00 106 VAL A O 1
ATOM 842 N N . ASP A 1 107 ? -16.257 11.539 23.514 1.00 97.94 107 ASP A N 1
ATOM 843 C CA . ASP A 1 107 ? -15.291 10.927 24.430 1.00 97.94 107 ASP A CA 1
ATOM 844 C C . ASP A 1 107 ? -14.706 9.668 23.777 1.00 97.94 107 ASP A C 1
ATOM 846 O O . ASP A 1 107 ? -15.398 8.659 23.621 1.00 97.94 107 ASP A O 1
ATOM 850 N N . VAL A 1 108 ? -13.451 9.751 23.336 1.00 98.12 108 VAL A N 1
ATOM 851 C CA . VAL A 1 108 ? -12.808 8.727 22.512 1.00 98.12 108 VAL A CA 1
ATOM 852 C C . VAL A 1 108 ? -11.456 8.309 23.079 1.00 98.12 108 VAL A C 1
ATOM 854 O O . VAL A 1 108 ? -10.682 9.127 23.572 1.00 98.12 108 VAL A O 1
ATOM 857 N N . SER A 1 109 ? -11.142 7.018 22.973 1.00 96.06 109 SER A N 1
ATOM 858 C CA . SER A 1 109 ? -9.775 6.508 23.103 1.00 96.06 109 SER A CA 1
ATOM 859 C C . SER A 1 109 ? -9.408 5.620 21.915 1.00 96.06 109 SER A C 1
ATOM 861 O O . SER A 1 109 ? -10.279 5.037 21.272 1.00 96.06 109 SER A O 1
ATOM 863 N N . SER A 1 110 ? -8.117 5.508 21.608 1.00 94.38 110 SER A N 1
ATOM 864 C CA . SER A 1 110 ? -7.613 4.589 20.585 1.00 94.38 110 SER A CA 1
ATOM 865 C C . SER A 1 110 ? -7.015 3.326 21.208 1.00 94.38 110 SER A C 1
ATOM 867 O O . SER A 1 110 ? -6.596 3.295 22.376 1.00 94.38 110 SER A O 1
ATOM 869 N N . TYR A 1 111 ? -7.005 2.247 20.432 1.00 92.94 111 TYR A N 1
ATOM 870 C CA . TYR A 1 111 ? -6.371 0.993 20.799 1.00 92.94 111 TYR A CA 1
ATOM 871 C C . TYR A 1 111 ? -5.855 0.276 19.553 1.00 92.94 111 TYR A C 1
ATOM 873 O O . TYR A 1 111 ? -6.635 -0.109 18.690 1.00 92.94 111 TYR A O 1
ATOM 881 N N . LEU A 1 112 ? -4.536 0.109 19.472 1.00 90.75 112 LEU A N 1
ATOM 882 C CA . LEU A 1 112 ? -3.887 -0.719 18.463 1.00 90.75 112 LEU A CA 1
ATOM 883 C C . LEU A 1 112 ? -3.248 -1.920 19.178 1.00 90.75 112 LEU A C 1
ATOM 885 O O . LEU A 1 112 ? -2.495 -1.700 20.136 1.00 90.75 112 LEU A O 1
ATOM 889 N N . PRO A 1 113 ? -3.537 -3.164 18.762 1.00 84.44 113 PRO A N 1
ATOM 890 C CA . PRO A 1 113 ? -3.032 -4.352 19.433 1.00 84.44 113 PRO A CA 1
ATOM 891 C C . PRO A 1 113 ? -1.533 -4.547 19.182 1.00 84.44 113 PRO A C 1
ATOM 893 O O . PRO A 1 113 ? -0.982 -4.164 18.145 1.00 84.44 113 PRO A O 1
ATOM 896 N N . ASP A 1 114 ? -0.852 -5.199 20.122 1.00 81.88 114 ASP A N 1
ATOM 897 C CA . ASP A 1 114 ? 0.501 -5.692 19.878 1.00 81.88 114 ASP A CA 1
ATOM 898 C C . ASP A 1 114 ? 0.472 -6.975 19.027 1.00 81.88 114 ASP A C 1
ATOM 900 O O . ASP A 1 114 ? -0.028 -8.024 19.445 1.00 81.88 114 ASP A O 1
ATOM 904 N N . ARG A 1 115 ? 1.079 -6.917 17.836 1.00 79.12 115 ARG A N 1
ATOM 905 C CA . ARG A 1 115 ? 1.121 -8.036 16.881 1.00 79.12 115 ARG A CA 1
ATOM 906 C C . ARG A 1 115 ? 1.658 -9.341 17.477 1.00 79.12 115 ARG A C 1
ATOM 908 O O . ARG A 1 115 ? 1.269 -10.423 17.033 1.00 79.12 115 ARG A O 1
ATOM 915 N N . PHE A 1 116 ? 2.616 -9.267 18.399 1.00 73.69 116 PHE A N 1
ATOM 916 C CA . PHE A 1 116 ? 3.312 -10.444 18.915 1.00 73.69 116 PHE A CA 1
ATOM 917 C C . PHE A 1 116 ? 2.619 -11.047 20.128 1.00 73.69 116 PHE A C 1
ATOM 919 O O . PHE A 1 116 ? 2.618 -12.273 20.262 1.00 73.69 116 PHE A O 1
ATOM 926 N N . THR A 1 117 ? 2.061 -10.212 21.006 1.00 76.81 117 THR A N 1
ATOM 927 C CA . THR A 1 117 ? 1.415 -10.683 22.239 1.00 76.81 117 THR A CA 1
ATOM 928 C C . THR A 1 117 ? -0.093 -10.847 22.116 1.00 76.81 117 THR A C 1
ATOM 930 O O . THR A 1 117 ? -0.656 -11.701 22.796 1.00 76.81 117 THR A O 1
ATOM 933 N N . GLU A 1 118 ? -0.746 -10.052 21.270 1.00 80.06 118 GLU A N 1
ATOM 934 C CA . GLU A 1 118 ? -2.208 -10.011 21.154 1.00 80.06 118 GLU A CA 1
ATOM 935 C C . GLU A 1 118 ? -2.708 -10.586 19.833 1.00 80.06 118 GLU A C 1
ATOM 937 O O . GLU A 1 118 ? -3.756 -11.223 19.834 1.00 80.06 118 GLU A O 1
ATOM 942 N N . GLY A 1 119 ? -1.944 -10.437 18.747 1.00 78.06 119 GLY A N 1
ATOM 943 C CA . GLY A 1 119 ? -2.294 -10.954 17.423 1.00 78.06 119 GLY A CA 1
ATOM 944 C C . GLY A 1 119 ? -2.832 -9.879 16.476 1.00 78.06 119 GLY A C 1
ATOM 945 O O . GLY A 1 119 ? -2.542 -8.699 16.647 1.00 78.06 119 GLY A O 1
ATOM 946 N N . TYR A 1 120 ? -3.544 -10.314 15.435 1.00 81.88 120 TYR A N 1
ATOM 947 C CA . TYR A 1 120 ? -4.215 -9.454 14.452 1.00 81.88 120 TYR A CA 1
ATOM 948 C C . TYR A 1 120 ? -5.727 -9.471 14.703 1.00 81.88 120 TYR A C 1
ATOM 950 O O . TYR A 1 120 ? -6.248 -10.516 15.094 1.00 81.88 120 TYR A O 1
ATOM 958 N N . GLY A 1 121 ? -6.392 -8.341 14.448 1.00 86.81 121 GLY A N 1
ATOM 959 C CA . GLY A 1 121 ? -7.827 -8.170 14.667 1.00 86.81 121 GLY A CA 1
ATOM 960 C C . GLY A 1 121 ? -8.217 -8.090 16.143 1.00 86.81 121 GLY A C 1
ATOM 961 O O . GLY A 1 121 ? -7.372 -8.018 17.046 1.00 86.81 121 GLY A O 1
ATOM 962 N N . LEU A 1 122 ? -9.523 -8.088 16.394 1.00 92.00 122 LEU A N 1
ATOM 963 C CA . LEU A 1 122 ? -10.052 -8.260 17.737 1.00 92.00 122 LEU A CA 1
ATOM 964 C C . LEU A 1 122 ? -9.742 -9.679 18.213 1.00 92.00 122 LEU A C 1
ATOM 966 O O . LEU A 1 122 ? -10.080 -10.670 17.581 1.00 92.00 122 LEU A O 1
ATOM 970 N N . THR A 1 123 ? -9.137 -9.766 19.389 1.00 92.31 123 THR A N 1
ATOM 971 C CA . THR A 1 123 ? -8.886 -11.023 20.099 1.00 92.31 123 THR A CA 1
ATOM 972 C C . THR A 1 123 ? -9.503 -11.003 21.489 1.00 92.31 123 THR A C 1
ATOM 974 O O . THR A 1 123 ? -9.801 -9.940 22.045 1.00 92.31 123 THR A O 1
ATOM 977 N N . ALA A 1 124 ? -9.620 -12.169 22.125 1.00 92.38 124 ALA A N 1
ATOM 978 C CA . ALA A 1 124 ? -10.093 -12.275 23.508 1.00 92.38 124 ALA A CA 1
ATOM 979 C C . ALA A 1 124 ? -9.333 -11.364 24.501 1.00 92.38 124 ALA A C 1
ATOM 981 O O . ALA A 1 124 ? -9.922 -10.895 25.481 1.00 92.38 124 ALA A O 1
ATOM 982 N N . ILE A 1 125 ? -8.041 -11.098 24.255 1.00 92.19 125 ILE A N 1
ATOM 983 C CA . ILE A 1 125 ? -7.234 -10.167 25.058 1.00 92.19 125 ILE A CA 1
ATOM 984 C C . ILE A 1 125 ? -7.745 -8.740 24.851 1.00 92.19 125 ILE A C 1
ATOM 986 O O . ILE A 1 125 ? -8.128 -8.082 25.821 1.00 92.19 125 ILE A O 1
ATOM 990 N N . SER A 1 126 ? -7.843 -8.305 23.595 1.00 92.62 126 SER A N 1
ATOM 991 C CA . SER A 1 126 ? -8.300 -6.956 23.264 1.00 92.62 126 SER A CA 1
ATOM 992 C C . SER A 1 126 ? -9.729 -6.675 23.735 1.00 92.62 126 SER A C 1
ATOM 994 O O . SER A 1 126 ? -9.987 -5.635 24.337 1.00 92.62 126 SER A O 1
ATOM 996 N N . VAL A 1 127 ? -10.645 -7.641 23.597 1.00 95.44 127 VAL A N 1
ATOM 997 C CA . VAL A 1 127 ? -12.024 -7.544 24.095 1.00 95.44 127 VAL A CA 1
ATOM 998 C C . VAL A 1 127 ? -12.031 -7.282 25.599 1.00 95.44 127 VAL A C 1
ATOM 1000 O O . VAL A 1 127 ? -12.759 -6.415 26.083 1.00 95.44 127 VAL A O 1
ATOM 1003 N N . LYS A 1 128 ? -11.193 -7.990 26.364 1.00 94.69 128 LYS A N 1
ATOM 1004 C CA . LYS A 1 128 ? -11.091 -7.793 27.813 1.00 94.69 128 LYS A CA 1
ATOM 1005 C C . LYS A 1 128 ? -10.605 -6.387 28.166 1.00 94.69 128 LYS A C 1
ATOM 1007 O O . LYS A 1 128 ? -11.141 -5.794 29.104 1.00 94.69 128 LYS A O 1
ATOM 1012 N N . GLU A 1 129 ? -9.623 -5.856 27.443 1.00 92.88 129 GLU A N 1
ATOM 1013 C CA . GLU A 1 129 ? -9.131 -4.494 27.667 1.00 92.88 129 GLU A CA 1
ATOM 1014 C C . GLU A 1 129 ? -10.161 -3.431 27.265 1.00 92.88 129 GLU A C 1
ATOM 1016 O O . GLU A 1 129 ? -10.393 -2.493 28.027 1.00 92.88 129 GLU A O 1
ATOM 1021 N N . ILE A 1 130 ? -10.863 -3.608 26.142 1.00 95.38 130 ILE A N 1
ATOM 1022 C CA . ILE A 1 130 ? -11.952 -2.720 25.701 1.00 95.38 130 ILE A CA 1
ATOM 1023 C C . ILE A 1 130 ? -13.049 -2.632 26.768 1.00 95.38 130 ILE A C 1
ATOM 1025 O O . ILE A 1 130 ? -13.508 -1.541 27.111 1.00 95.38 130 ILE A O 1
ATOM 1029 N N . LEU A 1 131 ? -13.449 -3.766 27.346 1.00 94.75 131 LEU A N 1
ATOM 1030 C CA . LEU A 1 131 ? -14.489 -3.813 28.378 1.00 94.75 131 LEU A CA 1
ATOM 1031 C C . LEU A 1 131 ? -14.070 -3.101 29.672 1.00 94.75 131 LEU A C 1
ATOM 1033 O O . LEU A 1 131 ? -14.907 -2.505 30.351 1.00 94.75 131 LEU A O 1
ATOM 1037 N N . ARG A 1 132 ? -12.774 -3.108 30.014 1.00 94.81 132 ARG A N 1
ATOM 1038 C CA . ARG A 1 132 ? -12.251 -2.382 31.187 1.00 94.81 132 ARG A CA 1
ATOM 1039 C C . ARG A 1 132 ? -12.359 -0.866 31.048 1.00 94.81 132 ARG A C 1
ATOM 1041 O O . ARG A 1 132 ? -12.440 -0.182 32.065 1.00 94.81 132 ARG A O 1
ATOM 1048 N N . ARG A 1 133 ? -12.405 -0.349 29.818 1.00 93.38 133 ARG A N 1
ATOM 1049 C CA . ARG A 1 133 ? -12.511 1.089 29.521 1.00 93.38 133 ARG A CA 1
ATOM 1050 C C . ARG A 1 133 ? -13.936 1.644 29.636 1.00 93.38 133 ARG A C 1
ATOM 1052 O O . ARG A 1 133 ? -14.139 2.817 29.365 1.00 93.38 133 ARG A O 1
ATOM 1059 N N . LYS A 1 134 ? -14.922 0.837 30.062 1.00 93.00 134 LYS A N 1
ATOM 1060 C CA . LYS A 1 134 ? -16.354 1.219 30.103 1.00 93.00 134 LYS A CA 1
ATOM 1061 C C . LYS A 1 134 ? -16.882 1.687 28.738 1.00 93.00 134 LYS A C 1
ATOM 1063 O O . LYS A 1 134 ? -17.732 2.568 28.652 1.00 93.00 134 LYS A O 1
ATOM 1068 N N . THR A 1 135 ? -16.356 1.077 27.684 1.00 97.50 135 THR A N 1
ATOM 1069 C CA . THR A 1 135 ? -16.703 1.347 26.291 1.00 97.50 135 THR A CA 1
ATOM 1070 C C . THR A 1 135 ? -18.165 1.019 26.019 1.00 97.50 135 THR A C 1
ATOM 1072 O O . THR A 1 135 ? -18.630 -0.046 26.416 1.00 97.50 135 THR A O 1
ATOM 1075 N N . ALA A 1 136 ? -18.870 1.899 25.311 1.00 98.38 136 ALA A N 1
ATOM 1076 C CA . ALA A 1 136 ? -20.232 1.651 24.828 1.00 98.38 136 ALA A CA 1
ATOM 1077 C C . ALA A 1 136 ? -20.283 1.391 23.312 1.00 98.38 136 ALA A C 1
ATOM 1079 O O . ALA A 1 136 ? -21.208 0.738 22.823 1.00 98.38 136 ALA A O 1
ATOM 1080 N N . LEU A 1 137 ? -19.282 1.879 22.572 1.00 98.75 137 LEU A N 1
ATOM 1081 C CA . LEU A 1 137 ? -19.137 1.678 21.135 1.00 98.75 137 LEU A CA 1
ATOM 1082 C C . LEU A 1 137 ? -17.672 1.419 20.777 1.00 98.75 137 LEU A C 1
ATOM 1084 O O . LEU A 1 137 ? -16.792 2.174 21.182 1.00 98.75 137 LEU A O 1
ATOM 1088 N N . VAL A 1 138 ? -17.426 0.389 19.976 1.00 98.75 138 VAL A N 1
ATOM 1089 C CA . VAL A 1 138 ? -16.151 0.170 19.285 1.00 98.75 138 VAL A CA 1
ATOM 1090 C C . VAL A 1 138 ? -16.320 0.530 17.812 1.00 98.75 138 VAL A C 1
ATOM 1092 O O . VAL A 1 138 ? -17.303 0.125 17.194 1.00 98.75 138 VAL A O 1
ATOM 1095 N N . ILE A 1 139 ? -15.376 1.276 17.246 1.00 98.81 139 ILE A N 1
ATOM 1096 C CA . ILE A 1 139 ? -15.257 1.477 15.799 1.00 98.81 139 ILE A CA 1
ATOM 1097 C C . ILE A 1 139 ? -13.954 0.819 15.366 1.00 98.81 139 ILE A C 1
ATOM 1099 O O . ILE A 1 139 ? -12.887 1.295 15.755 1.00 98.81 139 ILE A O 1
ATOM 1103 N N . THR A 1 140 ? -14.036 -0.281 14.619 1.00 98.62 140 THR A N 1
ATOM 1104 C CA . THR A 1 140 ? -12.845 -0.929 14.063 1.00 98.62 140 THR A CA 1
ATOM 1105 C C . THR A 1 140 ? -12.467 -0.295 12.729 1.00 98.62 140 THR A C 1
ATOM 1107 O O . THR A 1 140 ? -13.339 0.182 11.999 1.00 98.62 140 THR A O 1
ATOM 1110 N N . VAL A 1 141 ? -11.172 -0.270 12.426 1.00 98.19 141 VAL A N 1
ATOM 1111 C CA . VAL A 1 141 ? -10.625 0.151 11.136 1.00 98.19 141 VAL A CA 1
ATOM 1112 C C . VAL A 1 141 ? -9.539 -0.814 10.689 1.00 98.19 141 VAL A C 1
ATOM 1114 O O . VAL A 1 141 ? -8.708 -1.201 11.513 1.00 98.19 141 VAL A O 1
ATOM 1117 N N . ASP A 1 142 ? -9.558 -1.196 9.409 1.00 96.50 142 ASP A N 1
ATOM 1118 C CA . ASP A 1 142 ? -8.581 -2.132 8.815 1.00 96.50 142 ASP A CA 1
ATOM 1119 C C . ASP A 1 142 ? -8.591 -3.538 9.475 1.00 96.50 142 ASP A C 1
ATOM 1121 O O . ASP A 1 142 ? -7.633 -4.311 9.450 1.00 96.50 142 ASP A O 1
ATOM 1125 N N . CYS A 1 143 ? -9.693 -3.850 10.161 1.00 94.12 143 CYS A N 1
ATOM 1126 C CA . CYS A 1 143 ? -9.968 -5.133 10.797 1.00 94.12 143 CYS A CA 1
ATOM 1127 C C . CYS A 1 143 ? -11.433 -5.202 11.265 1.00 94.12 143 CYS A C 1
ATOM 1129 O O . CYS A 1 143 ? -12.167 -4.205 11.262 1.00 94.12 143 CYS A O 1
ATOM 1131 N N . GLY A 1 144 ? -11.843 -6.372 11.761 1.00 94.81 144 GLY A N 1
ATOM 1132 C CA . GLY A 1 144 ? -13.155 -6.603 12.365 1.00 94.81 144 GLY A CA 1
ATOM 1133 C C . GLY A 1 144 ? -14.103 -7.433 11.505 1.00 94.81 144 GLY A C 1
ATOM 1134 O O . GLY A 1 144 ? -14.967 -8.112 12.061 1.00 94.81 144 GLY A O 1
ATOM 1135 N N . 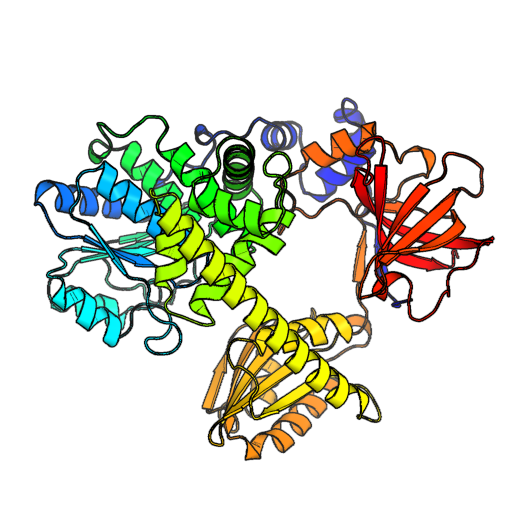VAL A 1 145 ? -13.949 -7.459 10.174 1.00 94.56 145 VAL A N 1
ATOM 1136 C CA . VAL A 1 145 ? -14.900 -8.171 9.298 1.00 94.56 145 VAL A CA 1
ATOM 1137 C C . VAL A 1 145 ? -14.882 -9.689 9.495 1.00 94.56 145 VAL A C 1
ATOM 1139 O O . VAL A 1 145 ? -15.884 -10.360 9.257 1.00 94.56 145 VAL A O 1
ATOM 1142 N N . SER A 1 146 ? -13.763 -10.233 9.977 1.00 91.94 146 SER A N 1
ATOM 1143 C CA . SER A 1 146 ? -13.601 -11.660 10.286 1.00 91.94 146 SER A CA 1
ATOM 1144 C C . SER A 1 146 ? -13.712 -11.988 11.783 1.00 91.94 146 SER A C 1
ATOM 1146 O O . SER A 1 146 ? -13.707 -13.164 12.144 1.00 91.94 146 SER A O 1
ATOM 1148 N N . ASP A 1 147 ? -13.889 -10.990 12.654 1.00 94.50 147 ASP A N 1
ATOM 1149 C CA . ASP A 1 147 ? -13.785 -11.142 14.116 1.00 94.50 147 ASP A CA 1
ATOM 1150 C C . ASP A 1 147 ? -15.159 -11.407 14.764 1.00 94.50 147 ASP A C 1
ATOM 1152 O O . ASP A 1 147 ? -15.593 -10.760 15.725 1.00 94.50 147 ASP A O 1
ATOM 1156 N N . GLY A 1 148 ? -15.915 -12.338 14.173 1.00 95.56 148 GLY A N 1
ATOM 1157 C CA . GLY A 1 148 ? -17.319 -12.577 14.513 1.00 95.56 148 GLY A CA 1
ATOM 1158 C C . GLY A 1 148 ? -17.555 -13.025 15.958 1.00 95.56 148 GLY A C 1
ATOM 1159 O O . GLY A 1 148 ? -18.544 -12.608 16.573 1.00 95.56 148 GLY A O 1
ATOM 1160 N N . GLU A 1 149 ? -16.661 -13.846 16.516 1.00 95.62 149 GLU A N 1
ATOM 1161 C CA . GLU A 1 149 ? -16.767 -14.331 17.897 1.00 95.62 149 GLU A CA 1
ATOM 1162 C C . GLU A 1 149 ? -16.515 -13.202 18.904 1.00 95.62 149 GLU A C 1
ATOM 1164 O O . GLU A 1 149 ? -17.274 -13.024 19.863 1.00 95.62 149 GLU A O 1
ATOM 1169 N N . GLU A 1 150 ? -15.492 -12.389 18.661 1.00 97.25 150 GLU A N 1
ATOM 1170 C CA . GLU A 1 150 ? -15.102 -11.264 19.500 1.00 97.25 150 GLU A CA 1
ATOM 1171 C C . GLU A 1 150 ? -16.141 -10.140 19.482 1.00 97.25 150 GLU A C 1
ATOM 1173 O O . GLU A 1 150 ? -16.510 -9.623 20.544 1.00 97.25 150 GLU A O 1
ATOM 1178 N N . ILE A 1 151 ? -16.695 -9.813 18.312 1.00 98.06 151 ILE A N 1
ATOM 1179 C CA . ILE A 1 151 ? -17.783 -8.832 18.181 1.00 98.06 151 ILE A CA 1
ATOM 1180 C C . ILE A 1 151 ? -19.050 -9.326 18.891 1.00 98.06 151 ILE A C 1
ATOM 1182 O O . ILE A 1 151 ? -19.722 -8.559 19.592 1.00 98.06 151 ILE A O 1
ATOM 1186 N N . ALA A 1 152 ? -19.370 -10.619 18.791 1.00 97.31 152 ALA A N 1
ATOM 1187 C CA . ALA A 1 152 ? -20.479 -11.201 19.544 1.00 97.31 152 ALA A CA 1
ATOM 1188 C C . ALA A 1 152 ? -20.233 -11.135 21.064 1.00 97.31 152 ALA A C 1
ATOM 1190 O O . ALA A 1 152 ? -21.159 -10.863 21.833 1.00 97.31 152 ALA A O 1
ATOM 1191 N N . ALA A 1 153 ? -18.988 -11.328 21.509 1.00 97.12 153 ALA A N 1
ATOM 1192 C CA . ALA A 1 153 ? -18.603 -11.229 22.913 1.00 97.12 153 ALA A CA 1
ATOM 1193 C C . ALA A 1 153 ? -18.710 -9.794 23.469 1.00 97.12 153 ALA A C 1
ATOM 1195 O O . ALA A 1 153 ? -19.068 -9.627 24.642 1.00 97.12 153 ALA A O 1
ATOM 1196 N N . LEU A 1 154 ? -18.420 -8.773 22.658 1.00 97.69 154 LEU A N 1
ATOM 1197 C CA . LEU A 1 154 ? -18.658 -7.361 22.985 1.00 97.69 154 LEU A CA 1
ATOM 1198 C C . LEU A 1 154 ? -20.161 -7.061 23.071 1.00 97.69 154 LEU A C 1
ATOM 1200 O O . LEU A 1 154 ? -20.637 -6.550 24.090 1.00 97.69 154 LEU A O 1
ATOM 1204 N N . THR A 1 155 ? -20.920 -7.499 22.065 1.00 97.25 155 THR A N 1
ATOM 1205 C CA . THR A 1 155 ? -22.377 -7.310 21.986 1.00 97.25 155 THR A CA 1
ATOM 1206 C C . THR A 1 155 ? -23.095 -7.931 23.187 1.00 97.25 155 THR A C 1
ATOM 1208 O O . THR A 1 155 ? -23.953 -7.301 23.804 1.00 97.25 155 THR A O 1
ATOM 1211 N N . ALA A 1 156 ? -22.698 -9.140 23.601 1.00 96.81 156 ALA A N 1
ATOM 1212 C CA . ALA A 1 156 ? -23.250 -9.823 24.775 1.00 96.81 156 ALA A CA 1
ATOM 1213 C C . ALA A 1 156 ? -23.055 -9.049 26.094 1.00 96.81 156 ALA A C 1
ATOM 1215 O O . ALA A 1 156 ? -23.712 -9.345 27.092 1.00 96.81 156 ALA A O 1
ATOM 1216 N N . ARG A 1 157 ? -22.151 -8.064 26.113 1.00 96.94 157 ARG A N 1
ATOM 1217 C CA . ARG A 1 157 ? -21.858 -7.193 27.259 1.00 96.94 157 ARG A CA 1
ATOM 1218 C C . ARG A 1 157 ? -22.375 -5.766 27.064 1.00 96.94 157 ARG A C 1
ATOM 1220 O O . ARG A 1 157 ? -22.045 -4.895 27.862 1.00 96.94 157 ARG A O 1
ATOM 1227 N N . GLY A 1 158 ? -23.202 -5.543 26.042 1.00 96.44 158 GLY A N 1
ATOM 1228 C CA . GLY A 1 158 ? -23.817 -4.250 25.751 1.00 96.44 158 GLY A CA 1
ATOM 1229 C C . GLY A 1 158 ? -22.886 -3.250 25.068 1.00 96.44 158 GLY A C 1
ATOM 1230 O O . GLY A 1 158 ? -23.160 -2.055 25.128 1.00 96.44 158 GLY A O 1
ATOM 1231 N N . VAL A 1 159 ? -21.795 -3.716 24.452 1.00 98.31 159 VAL A N 1
ATOM 1232 C CA . VAL A 1 159 ? -20.896 -2.873 23.657 1.00 98.31 159 VAL A CA 1
ATOM 1233 C C . VAL A 1 159 ? -21.237 -3.049 22.185 1.00 98.31 159 VAL A C 1
ATOM 1235 O O . VAL A 1 159 ? -21.105 -4.146 21.647 1.00 98.31 159 VAL A O 1
ATOM 1238 N N . ASP A 1 160 ? -21.668 -1.968 21.541 1.00 98.69 160 ASP A N 1
ATOM 1239 C CA . ASP A 1 160 ? -21.947 -1.964 20.105 1.00 98.69 160 ASP A CA 1
ATOM 1240 C C . ASP A 1 160 ? -20.636 -1.926 19.301 1.00 98.69 160 ASP A C 1
ATOM 1242 O O . ASP A 1 160 ? -19.608 -1.441 19.780 1.00 98.69 160 ASP A O 1
ATOM 1246 N N . THR A 1 161 ? -20.666 -2.389 18.050 1.00 98.75 161 THR A N 1
ATOM 1247 C CA . THR A 1 161 ? -19.513 -2.308 17.137 1.00 98.75 161 THR A CA 1
ATOM 1248 C C . THR A 1 161 ? -19.924 -1.755 15.775 1.00 98.75 161 THR A C 1
ATOM 1250 O O . THR A 1 161 ? -20.958 -2.149 15.237 1.00 98.75 161 THR A O 1
ATOM 1253 N N . ILE A 1 162 ? -19.121 -0.843 15.229 1.00 98.88 162 ILE A N 1
ATOM 1254 C CA . ILE A 1 162 ? -19.110 -0.439 13.818 1.00 98.88 162 ILE A CA 1
ATOM 1255 C C . ILE A 1 162 ? -17.812 -0.980 13.223 1.00 98.88 162 ILE A C 1
ATOM 1257 O O . ILE A 1 162 ? -16.746 -0.719 13.775 1.00 98.88 162 ILE A O 1
ATOM 1261 N N . VAL A 1 163 ? -17.902 -1.708 12.116 1.00 98.81 163 VAL A N 1
ATOM 1262 C CA . VAL A 1 163 ? -16.740 -2.233 11.393 1.00 98.81 163 VAL A CA 1
ATOM 1263 C C . VAL A 1 163 ? -16.519 -1.400 10.137 1.00 98.81 163 VAL A C 1
ATOM 1265 O O . VAL A 1 163 ? -17.429 -1.312 9.314 1.00 98.81 163 VAL A O 1
ATOM 1268 N N . LEU A 1 164 ? -15.344 -0.777 10.010 1.00 98.75 164 LEU A N 1
ATOM 1269 C CA . LEU A 1 164 ? -14.877 -0.107 8.793 1.00 98.75 164 LEU A CA 1
ATOM 1270 C C . LEU A 1 164 ? -13.698 -0.911 8.236 1.00 98.75 164 LEU A C 1
ATOM 1272 O O . LEU A 1 164 ? -12.582 -0.811 8.738 1.00 98.75 164 LEU A O 1
ATOM 1276 N N . ASP A 1 165 ? -13.941 -1.742 7.235 1.00 97.69 165 ASP A N 1
ATOM 1277 C CA . ASP A 1 165 ? -12.951 -2.716 6.771 1.00 97.69 165 ASP A CA 1
ATOM 1278 C C . ASP A 1 165 ? -12.934 -2.785 5.239 1.00 97.69 165 ASP A C 1
ATOM 1280 O O . ASP A 1 165 ? -13.765 -2.180 4.556 1.00 97.69 165 ASP A O 1
ATOM 1284 N N . HIS A 1 166 ? -11.928 -3.462 4.705 1.00 96.50 166 HIS A N 1
ATOM 1285 C CA . HIS A 1 166 ? -11.722 -3.660 3.274 1.00 96.50 166 HIS A CA 1
ATOM 1286 C C . HIS A 1 166 ? -11.185 -5.062 2.946 1.00 96.50 166 HIS A C 1
ATOM 1288 O O . HIS A 1 166 ? -10.783 -5.338 1.815 1.00 96.50 166 HIS A O 1
ATOM 1294 N N . HIS A 1 167 ? -11.139 -5.956 3.928 1.00 92.94 167 HIS A N 1
ATOM 1295 C CA . HIS A 1 167 ? -10.715 -7.330 3.724 1.00 92.94 167 HIS A CA 1
ATOM 1296 C C . HIS A 1 167 ? -11.819 -8.164 3.060 1.00 92.94 167 HIS A C 1
ATOM 1298 O O . HIS A 1 167 ? -12.995 -7.816 3.035 1.00 92.94 167 HIS A O 1
ATOM 1304 N N . ILE A 1 168 ? -11.451 -9.332 2.529 1.00 88.94 168 ILE A N 1
ATOM 1305 C CA . ILE A 1 168 ? -12.446 -10.264 1.991 1.00 88.94 168 ILE A CA 1
ATOM 1306 C C . ILE A 1 168 ? -13.402 -10.693 3.108 1.00 88.94 168 ILE A C 1
ATOM 1308 O O . ILE A 1 168 ? -12.982 -11.276 4.110 1.00 88.94 168 ILE A O 1
ATOM 1312 N N . VAL A 1 169 ? -14.694 -10.448 2.895 1.00 91.12 169 VAL A N 1
ATOM 1313 C CA . VAL A 1 169 ? -15.747 -10.806 3.847 1.00 91.12 169 VAL A CA 1
ATOM 1314 C C . VAL A 1 169 ? -15.881 -12.333 3.991 1.00 91.12 169 VAL A C 1
ATOM 1316 O O . VAL A 1 169 ? -15.818 -13.065 2.995 1.00 91.12 169 VAL A O 1
ATOM 1319 N N . PRO A 1 170 ? -16.107 -12.851 5.211 1.00 89.44 170 PRO A N 1
ATOM 1320 C CA . PRO A 1 170 ? -16.482 -14.247 5.413 1.00 89.44 170 PRO A CA 1
ATOM 1321 C C . PRO A 1 170 ? -17.912 -14.528 4.917 1.00 89.44 170 PRO A C 1
ATOM 1323 O O . PRO A 1 170 ? -18.700 -13.619 4.665 1.00 89.44 170 PRO A O 1
ATOM 1326 N N . GLU A 1 171 ? -18.284 -15.811 4.835 1.00 88.12 171 GLU A N 1
ATOM 1327 C CA . GLU A 1 171 ? -19.646 -16.232 4.457 1.00 88.12 171 GLU A CA 1
ATOM 1328 C C . GLU A 1 171 ? -20.720 -15.664 5.402 1.00 88.12 171 GLU A C 1
ATOM 1330 O O . GLU A 1 171 ? -21.825 -15.328 4.975 1.00 88.12 171 GLU A O 1
ATOM 1335 N N . GLN A 1 172 ? -20.389 -15.542 6.689 1.00 91.88 172 GLN A N 1
ATOM 1336 C CA . GLN A 1 172 ? -21.253 -14.954 7.706 1.00 91.88 172 GLN A CA 1
ATOM 1337 C C . GLN A 1 172 ? -20.602 -13.694 8.261 1.00 91.88 172 GLN A C 1
ATOM 1339 O O . GLN A 1 172 ? -19.576 -13.773 8.933 1.00 91.88 172 GLN A O 1
ATOM 1344 N N . LEU A 1 173 ? -21.226 -12.544 8.007 1.00 95.12 173 LEU A N 1
ATOM 1345 C CA . LEU A 1 173 ? -20.784 -11.265 8.553 1.00 95.12 173 LEU A CA 1
ATOM 1346 C C . LEU A 1 173 ? -20.897 -11.235 10.089 1.00 95.12 173 LEU A C 1
ATOM 1348 O O . LEU A 1 173 ? -21.794 -11.871 10.662 1.00 95.12 173 LEU A O 1
ATOM 1352 N N . PRO A 1 174 ? -20.027 -10.470 10.772 1.00 95.50 174 PRO A N 1
ATOM 1353 C CA . PRO A 1 174 ? -20.091 -10.314 12.214 1.00 95.50 174 PRO A CA 1
ATOM 1354 C C . PRO A 1 174 ? -21.390 -9.615 12.621 1.00 95.50 174 PRO A C 1
ATOM 1356 O O . PRO A 1 174 ? -21.935 -8.782 11.897 1.00 95.50 174 PRO A O 1
ATOM 1359 N N . LYS A 1 175 ? -21.877 -9.914 13.830 1.00 92.75 175 LYS A N 1
ATOM 1360 C CA . LYS A 1 175 ? -23.091 -9.302 14.402 1.00 92.75 175 LYS A CA 1
ATOM 1361 C C . LYS A 1 175 ? -22.834 -7.883 14.932 1.00 92.75 175 LYS A C 1
ATOM 1363 O O . LYS A 1 175 ? -23.193 -7.569 16.063 1.00 92.75 175 LYS A O 1
ATOM 1368 N N . ALA A 1 176 ? -22.179 -7.054 14.129 1.00 97.62 176 ALA A N 1
ATOM 1369 C CA . ALA A 1 176 ? -21.961 -5.641 14.399 1.00 97.62 176 ALA A CA 1
ATOM 1370 C C . ALA A 1 176 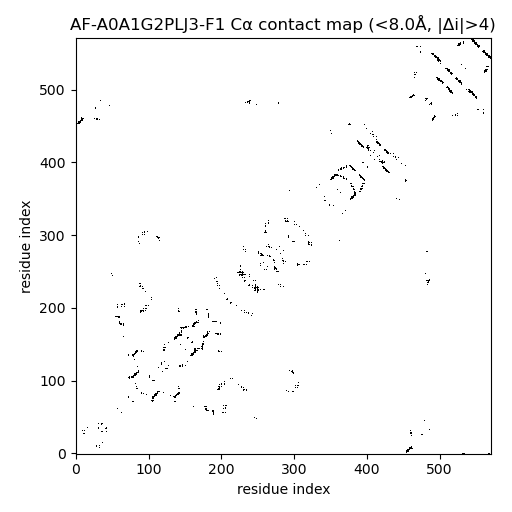? -23.235 -4.825 14.108 1.00 97.62 176 ALA A C 1
ATOM 1372 O O . ALA A 1 176 ? -24.135 -5.278 13.402 1.00 97.62 176 ALA A O 1
ATOM 1373 N N . VAL A 1 177 ? -23.308 -3.600 14.637 1.00 98.50 177 VAL A N 1
ATOM 1374 C CA . VAL A 1 177 ? -24.391 -2.649 14.320 1.00 98.50 177 VAL A CA 1
ATOM 1375 C C . VAL A 1 177 ? -24.312 -2.201 12.861 1.00 98.50 177 VAL A C 1
ATOM 1377 O O . VAL A 1 177 ? -25.345 -1.957 12.245 1.00 98.50 177 VAL A O 1
ATOM 1380 N N . ALA A 1 178 ? -23.098 -2.079 12.330 1.00 98.69 178 ALA A N 1
ATOM 1381 C CA . ALA A 1 178 ? -22.829 -1.751 10.939 1.00 98.69 178 ALA A CA 1
ATOM 1382 C C . ALA A 1 178 ? -21.521 -2.416 10.499 1.00 98.69 178 ALA A C 1
ATOM 1384 O O . ALA A 1 178 ? -20.554 -2.417 11.265 1.00 98.69 178 ALA A O 1
ATOM 1385 N N . VAL A 1 179 ? -21.492 -2.939 9.272 1.00 98.69 179 VAL A N 1
ATOM 1386 C CA . VAL A 1 179 ? -20.268 -3.416 8.610 1.00 98.69 179 VAL A CA 1
ATOM 1387 C C . VAL A 1 179 ? -20.155 -2.709 7.266 1.00 98.69 179 VAL A C 1
ATOM 1389 O O . VAL A 1 179 ? -20.894 -3.035 6.338 1.00 98.69 179 VAL A O 1
ATOM 1392 N N . VAL A 1 180 ? -19.252 -1.734 7.195 1.00 98.69 180 VAL A N 1
ATOM 1393 C CA . VAL A 1 180 ? -18.956 -0.922 6.013 1.00 98.69 180 VAL A CA 1
ATOM 1394 C C . VAL A 1 180 ? -17.734 -1.526 5.329 1.00 98.69 180 VAL A C 1
ATOM 1396 O O . VAL A 1 180 ? -16.612 -1.326 5.790 1.00 98.69 180 VAL A O 1
ATOM 1399 N N . ASP A 1 181 ? -17.974 -2.285 4.261 1.00 98.06 181 ASP A N 1
ATOM 1400 C CA . ASP A 1 181 ? -16.939 -2.956 3.470 1.00 98.06 181 ASP A CA 1
ATOM 1401 C C . ASP A 1 181 ? -17.455 -3.187 2.040 1.00 98.06 181 ASP A C 1
ATOM 1403 O O . ASP A 1 181 ? -18.546 -3.731 1.846 1.00 98.06 181 ASP A O 1
ATOM 1407 N N . ALA A 1 182 ? -16.673 -2.779 1.039 1.00 96.44 182 ALA A N 1
ATOM 1408 C CA . ALA A 1 182 ? -17.048 -2.883 -0.373 1.00 96.44 182 ALA A CA 1
ATOM 1409 C C . ALA A 1 182 ? -17.056 -4.334 -0.886 1.00 96.44 182 ALA A C 1
ATOM 1411 O O . ALA A 1 182 ? -17.642 -4.612 -1.930 1.00 96.44 182 ALA A O 1
ATOM 1412 N N . HIS A 1 183 ? -16.435 -5.272 -0.164 1.00 96.06 183 HIS A N 1
ATOM 1413 C CA . HIS A 1 183 ? -16.417 -6.689 -0.526 1.00 96.06 183 HIS A CA 1
ATOM 1414 C C . HIS A 1 183 ? -17.691 -7.432 -0.121 1.00 96.06 183 HIS A C 1
ATOM 1416 O O . HIS A 1 183 ? -17.831 -8.620 -0.429 1.00 96.06 183 HIS A O 1
ATOM 1422 N N . ARG A 1 184 ? -18.641 -6.777 0.559 1.00 96.12 184 ARG A N 1
ATOM 1423 C CA . ARG A 1 184 ? -19.934 -7.401 0.847 1.00 96.12 184 ARG A CA 1
ATOM 1424 C C . ARG A 1 184 ? -20.707 -7.654 -0.442 1.00 96.12 184 ARG A C 1
ATOM 1426 O O . ARG A 1 184 ? -20.794 -6.808 -1.325 1.00 96.12 184 ARG A O 1
ATOM 1433 N N . ASN A 1 185 ? -21.384 -8.798 -0.493 1.00 93.44 185 ASN A N 1
ATOM 1434 C CA . ASN A 1 185 ? -22.199 -9.183 -1.648 1.00 93.44 185 ASN A CA 1
ATOM 1435 C C . ASN A 1 185 ? -23.381 -8.230 -1.924 1.00 93.44 185 ASN A C 1
ATOM 1437 O O . ASN A 1 185 ? -23.921 -8.240 -3.028 1.00 93.44 185 ASN A O 1
ATOM 1441 N N . ASP A 1 186 ? -23.825 -7.464 -0.922 1.00 96.06 186 ASP A N 1
ATOM 1442 C CA . ASP A 1 186 ? -24.927 -6.501 -1.012 1.00 96.06 186 ASP A CA 1
ATOM 1443 C C . ASP A 1 186 ? -24.466 -5.033 -1.087 1.00 96.06 186 ASP A C 1
ATOM 1445 O O . ASP A 1 186 ? -25.316 -4.136 -1.080 1.00 96.06 186 ASP A O 1
ATOM 1449 N N . ASP A 1 187 ? -23.155 -4.772 -1.150 1.00 97.38 187 ASP A N 1
ATOM 1450 C CA . ASP A 1 187 ? -22.614 -3.416 -1.253 1.00 97.38 187 ASP A CA 1
ATOM 1451 C C . ASP A 1 187 ? -22.872 -2.792 -2.633 1.00 97.38 187 ASP A C 1
ATOM 1453 O O . ASP A 1 187 ? -23.027 -3.485 -3.644 1.00 97.38 187 ASP A O 1
ATOM 1457 N N . ARG A 1 188 ? -22.975 -1.460 -2.678 1.00 97.44 188 ARG A N 1
ATOM 1458 C CA . ARG A 1 188 ? -23.236 -0.706 -3.918 1.00 97.44 188 ARG A CA 1
ATOM 1459 C C . ARG A 1 188 ? -22.191 0.364 -4.191 1.00 97.44 188 ARG A C 1
ATOM 1461 O O . ARG A 1 188 ? -22.338 1.109 -5.165 1.00 97.44 188 ARG A O 1
ATOM 1468 N N . TYR A 1 189 ? -21.173 0.485 -3.347 1.00 97.88 189 TYR A N 1
ATOM 1469 C CA . TYR A 1 189 ? -20.092 1.420 -3.559 1.00 97.88 189 TYR A CA 1
ATOM 1470 C C . TYR A 1 189 ? -19.316 0.996 -4.815 1.00 97.88 189 TYR A C 1
ATOM 1472 O O . TYR A 1 189 ? -18.961 -0.170 -4.971 1.00 97.88 189 TYR A O 1
ATOM 1480 N N . PRO A 1 190 ? -19.056 1.907 -5.767 1.00 96.62 190 PRO A N 1
ATOM 1481 C CA . PRO A 1 190 ? -18.592 1.528 -7.103 1.00 96.62 190 PRO A CA 1
ATOM 1482 C C . PRO A 1 190 ? -17.085 1.215 -7.165 1.00 96.62 190 PRO A C 1
ATOM 1484 O O . PRO A 1 190 ? -16.491 1.305 -8.241 1.00 96.62 190 PRO A O 1
ATOM 1487 N N . PHE A 1 191 ? -16.442 0.937 -6.027 1.00 97.00 191 PHE A N 1
ATOM 1488 C CA . PHE A 1 191 ? -14.998 0.741 -5.938 1.00 97.00 191 PHE A CA 1
ATOM 1489 C C . PHE A 1 191 ? -14.599 -0.080 -4.703 1.00 97.00 191 PHE A C 1
ATOM 1491 O O . PHE A 1 191 ? -14.744 0.371 -3.572 1.00 97.00 191 PHE A O 1
A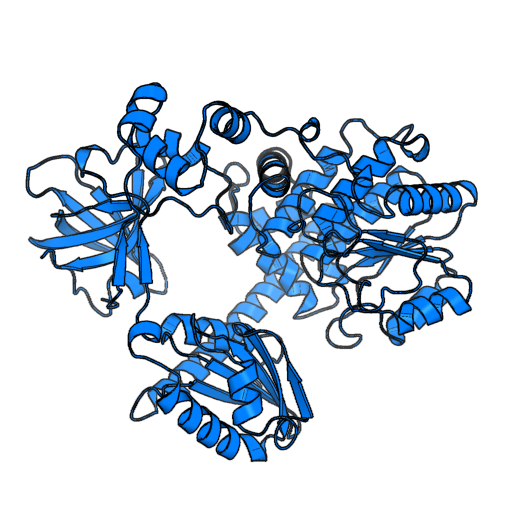TOM 1498 N N . ASP A 1 192 ? -14.034 -1.257 -4.936 1.00 94.81 192 ASP A N 1
ATOM 1499 C CA . ASP A 1 192 ? -13.684 -2.283 -3.946 1.00 94.81 192 ASP A CA 1
ATOM 1500 C C . ASP A 1 192 ? -12.248 -2.186 -3.407 1.00 94.81 192 ASP A C 1
ATOM 1502 O O . ASP A 1 192 ? -11.870 -2.906 -2.492 1.00 94.81 192 ASP A O 1
ATOM 1506 N N . TRP A 1 193 ? -11.442 -1.259 -3.929 1.00 96.62 193 TRP A N 1
ATOM 1507 C CA . TRP A 1 193 ? -10.010 -1.180 -3.622 1.00 96.62 193 TRP A CA 1
ATOM 1508 C C . TRP A 1 193 ? -9.619 -0.086 -2.622 1.00 96.62 193 TRP A C 1
ATOM 1510 O O . TRP A 1 193 ? -8.445 0.284 -2.565 1.00 96.62 193 TRP A O 1
ATOM 1520 N N . LEU A 1 194 ? -10.556 0.497 -1.868 1.00 98.25 194 LEU A N 1
ATOM 1521 C CA . LEU A 1 194 ? -10.159 1.382 -0.765 1.00 98.25 194 LEU A CA 1
ATOM 1522 C C . LEU A 1 194 ? -9.375 0.571 0.281 1.00 98.25 194 LEU A C 1
ATOM 1524 O O . LEU A 1 194 ? -9.730 -0.563 0.570 1.00 98.25 194 LEU A O 1
ATOM 1528 N N . CYS A 1 195 ? -8.319 1.162 0.837 1.00 98.12 195 CYS A N 1
ATOM 1529 C CA . CYS A 1 195 ? -7.683 0.668 2.063 1.00 98.12 195 CYS A CA 1
ATOM 1530 C C . CYS A 1 195 ? -8.547 1.026 3.291 1.00 98.12 195 CYS A C 1
ATOM 1532 O O . CYS A 1 195 ? -9.439 1.879 3.177 1.00 98.12 195 CYS A O 1
ATOM 1534 N N . GLY A 1 196 ? -8.291 0.450 4.465 1.00 98.00 196 GLY A N 1
ATOM 1535 C CA . GLY A 1 196 ? -9.040 0.715 5.697 1.00 98.00 196 GLY A CA 1
ATOM 1536 C C . GLY A 1 196 ? -9.095 2.202 6.076 1.00 98.00 196 GLY A C 1
ATOM 1537 O O . GLY A 1 196 ? -10.166 2.747 6.358 1.00 98.00 196 GLY A O 1
ATOM 1538 N N . ALA A 1 197 ? -7.981 2.928 5.981 1.00 98.56 197 ALA A N 1
ATOM 1539 C CA . ALA A 1 197 ? -7.929 4.378 6.172 1.00 98.56 197 ALA A CA 1
ATOM 1540 C C . ALA A 1 197 ? -8.671 5.145 5.065 1.00 98.56 197 ALA A C 1
ATOM 1542 O O . ALA A 1 197 ? -9.189 6.238 5.305 1.00 98.56 197 ALA A O 1
ATOM 1543 N N . GLY A 1 198 ? -8.749 4.582 3.857 1.00 98.62 198 GLY A N 1
ATOM 1544 C CA . GLY A 1 198 ? -9.594 5.077 2.772 1.00 98.62 198 GLY A CA 1
ATOM 1545 C C . GLY A 1 198 ? -11.080 4.964 3.118 1.00 98.62 198 GLY A C 1
ATOM 1546 O O . GLY A 1 198 ? -11.818 5.937 2.961 1.00 98.62 198 GLY A O 1
ATOM 1547 N N . VAL A 1 199 ? -11.512 3.829 3.674 1.00 98.81 199 VAL A N 1
ATOM 1548 C CA . VAL A 1 199 ? -12.881 3.644 4.188 1.00 98.81 199 VAL A CA 1
ATOM 1549 C C . VAL A 1 199 ? -13.154 4.601 5.352 1.00 98.81 199 VAL A C 1
ATOM 1551 O O . VAL A 1 199 ? -14.183 5.276 5.361 1.00 98.81 199 VAL A O 1
ATOM 1554 N N . ALA A 1 200 ? -12.208 4.768 6.283 1.00 98.81 200 ALA A N 1
ATOM 1555 C CA . ALA A 1 200 ? -12.309 5.745 7.371 1.00 98.81 200 ALA A CA 1
ATOM 1556 C C . ALA A 1 200 ? -12.417 7.197 6.865 1.00 98.81 200 ALA A C 1
ATOM 1558 O O . ALA A 1 200 ? -13.179 7.996 7.415 1.00 98.81 200 ALA A O 1
ATOM 1559 N N . PHE A 1 201 ? -11.703 7.547 5.791 1.00 98.75 201 PHE A N 1
ATOM 1560 C CA . PHE A 1 201 ? -11.827 8.849 5.135 1.00 98.75 201 PHE A CA 1
ATOM 1561 C C . PHE A 1 201 ? -13.228 9.049 4.540 1.00 98.75 201 PHE A C 1
ATOM 1563 O O . PHE A 1 201 ? -13.837 10.105 4.722 1.00 98.75 201 PHE A O 1
ATOM 1570 N N . VAL A 1 202 ? -13.767 8.036 3.854 1.00 98.62 202 VAL A N 1
ATOM 1571 C CA . VAL A 1 202 ? -15.129 8.083 3.299 1.00 98.62 202 VAL A CA 1
ATOM 1572 C C . VAL A 1 202 ? -16.175 8.157 4.417 1.00 98.62 202 VAL A C 1
ATOM 1574 O O . VAL A 1 202 ? -17.129 8.928 4.307 1.00 98.62 202 VAL A O 1
ATOM 1577 N N . PHE A 1 203 ? -15.966 7.460 5.537 1.00 98.81 203 PHE A N 1
ATOM 1578 C CA . PHE A 1 203 ? -16.787 7.592 6.743 1.00 98.81 203 PHE A CA 1
ATOM 1579 C C . PHE A 1 203 ? -16.747 9.021 7.310 1.00 98.81 203 PHE A C 1
ATOM 1581 O O . PHE A 1 203 ? -17.793 9.584 7.639 1.00 98.81 203 PHE A O 1
ATOM 1588 N N . ALA A 1 204 ? -15.574 9.662 7.358 1.00 98.62 204 ALA A N 1
ATOM 1589 C CA . ALA A 1 204 ? -15.453 11.062 7.768 1.00 98.62 204 ALA A CA 1
ATOM 1590 C C . ALA A 1 204 ? -16.243 12.011 6.847 1.00 98.62 204 ALA A C 1
ATOM 1592 O O . ALA A 1 204 ? -16.898 12.943 7.327 1.00 98.62 204 ALA A O 1
ATOM 1593 N N . ASP A 1 205 ? -16.236 11.762 5.534 1.00 98.06 205 ASP A N 1
ATOM 1594 C CA . ASP A 1 205 ? -17.062 12.512 4.584 1.00 98.06 205 ASP A CA 1
ATOM 1595 C C . ASP A 1 205 ? -18.564 12.258 4.803 1.00 98.06 205 ASP A C 1
ATOM 1597 O O . ASP A 1 205 ? -19.350 13.208 4.821 1.00 98.06 205 ASP A O 1
ATOM 1601 N N . ALA A 1 206 ? -18.970 11.013 5.075 1.00 98.31 206 ALA A N 1
ATOM 1602 C CA . ALA A 1 206 ? -20.350 10.664 5.422 1.00 98.31 206 ALA A CA 1
ATOM 1603 C C . ALA A 1 206 ? -20.839 11.428 6.664 1.00 98.31 206 ALA A C 1
ATOM 1605 O O . ALA A 1 206 ? -21.903 12.056 6.644 1.00 98.31 206 ALA A O 1
ATOM 1606 N N . VAL A 1 207 ? -20.034 11.431 7.732 1.00 98.19 207 VAL A N 1
ATOM 1607 C CA . VAL A 1 207 ? -20.330 12.138 8.985 1.00 98.19 207 VAL A CA 1
ATOM 1608 C C . VAL A 1 207 ? -20.464 13.642 8.749 1.00 98.19 207 VAL A C 1
ATOM 1610 O O . VAL A 1 207 ? -21.439 14.248 9.199 1.00 98.19 207 VAL A O 1
ATOM 1613 N N . ARG A 1 208 ? -19.537 14.243 7.993 1.00 96.12 208 ARG A N 1
ATOM 1614 C CA . ARG A 1 208 ? -19.560 15.675 7.649 1.00 96.12 208 ARG A CA 1
ATOM 1615 C C . ARG A 1 208 ? -20.812 16.074 6.859 1.00 96.12 208 ARG A C 1
ATOM 1617 O O . ARG A 1 208 ? -21.309 17.184 7.032 1.00 96.12 208 ARG A O 1
ATOM 1624 N N . ARG A 1 209 ? -21.334 15.189 6.003 1.00 95.44 209 ARG A N 1
ATOM 1625 C CA . ARG A 1 209 ? -22.546 15.419 5.190 1.00 95.44 209 ARG A CA 1
ATOM 1626 C C . ARG A 1 209 ? -23.859 15.265 5.976 1.00 95.44 209 ARG A C 1
ATOM 1628 O O . ARG A 1 209 ? -24.929 15.511 5.418 1.00 95.44 209 ARG A O 1
ATOM 1635 N N . ARG A 1 210 ? -23.818 14.839 7.242 1.00 96.00 210 ARG A N 1
ATOM 1636 C CA . ARG A 1 210 ? -24.999 14.644 8.107 1.00 96.00 210 ARG A CA 1
ATOM 1637 C C . ARG A 1 210 ? -25.067 15.719 9.203 1.00 96.00 210 ARG A C 1
ATOM 1639 O O . ARG A 1 210 ? -24.056 16.355 9.487 1.00 96.00 210 ARG A O 1
ATOM 1646 N N . PRO A 1 211 ? -26.229 15.917 9.865 1.00 95.12 211 PRO A N 1
ATOM 1647 C CA . PRO A 1 211 ? -26.361 16.890 10.956 1.00 95.12 211 PRO A CA 1
ATOM 1648 C C . PRO A 1 211 ? -25.322 16.717 12.072 1.00 95.12 211 PRO A C 1
ATOM 1650 O O . PRO A 1 211 ? -24.887 17.704 12.656 1.00 95.12 211 PRO A O 1
ATOM 1653 N N . LEU A 1 212 ? -24.868 15.479 12.308 1.00 93.69 212 LEU A N 1
ATOM 1654 C CA . LEU A 1 212 ? -23.780 15.162 13.234 1.00 93.69 212 LEU A CA 1
ATOM 1655 C C . LEU A 1 212 ? -22.504 15.973 12.954 1.00 93.69 212 LEU A C 1
ATOM 1657 O O . LEU A 1 212 ? -21.836 16.394 13.892 1.00 93.69 212 LEU A O 1
ATOM 1661 N N . GLY A 1 213 ? -22.178 16.210 11.683 1.00 92.94 213 GLY A N 1
ATOM 1662 C CA . GLY A 1 213 ? -21.004 16.966 11.258 1.00 92.94 213 GLY A CA 1
ATOM 1663 C C . GLY A 1 213 ? -21.158 18.487 11.316 1.00 92.94 213 GLY A C 1
ATOM 1664 O O . GLY A 1 213 ? -20.206 19.192 10.980 1.00 92.94 213 GLY A O 1
ATOM 1665 N N . GLN A 1 214 ? -22.317 19.024 11.725 1.00 92.31 214 GLN A N 1
ATOM 1666 C CA . GLN A 1 214 ? -22.484 20.471 11.884 1.00 92.31 214 GLN A CA 1
ATOM 1667 C C . GLN A 1 214 ? -21.465 21.016 12.896 1.00 92.31 214 GLN A C 1
ATOM 1669 O O . GLN A 1 214 ? -21.385 20.548 14.032 1.00 92.31 214 GLN A O 1
ATOM 1674 N N . GLY A 1 215 ? -20.685 22.012 12.470 1.00 89.81 215 GLY A N 1
ATOM 1675 C CA . GLY A 1 215 ? -19.605 22.613 13.259 1.00 89.81 215 GLY A CA 1
ATOM 1676 C C . GLY A 1 215 ? -18.207 22.066 12.954 1.00 89.81 215 GLY A C 1
ATOM 1677 O O . GLY A 1 215 ? -17.228 22.677 13.378 1.00 89.81 215 GLY A O 1
ATOM 1678 N N . LEU A 1 216 ? -18.084 20.978 12.184 1.00 94.38 216 LEU A N 1
ATOM 1679 C CA . LEU A 1 216 ? -16.788 20.563 11.648 1.00 94.38 216 LEU A CA 1
ATOM 1680 C C . LEU A 1 216 ? -16.264 21.596 10.644 1.00 94.38 216 LEU A C 1
ATOM 1682 O O . LEU A 1 216 ? -17.026 22.213 9.900 1.00 94.38 216 LEU A O 1
ATOM 1686 N N . SER A 1 217 ? -14.940 21.750 10.597 1.00 92.25 217 SER A N 1
ATOM 1687 C CA . SER A 1 217 ? -14.277 22.591 9.598 1.00 92.25 217 SER A CA 1
ATOM 1688 C C . SER A 1 217 ? -14.587 22.110 8.179 1.00 92.25 217 SER A C 1
ATOM 1690 O O . SER A 1 217 ? -14.531 20.912 7.898 1.00 92.25 217 SER A O 1
ATOM 1692 N N . GLU A 1 218 ? -14.809 23.042 7.250 1.00 85.06 218 GLU A N 1
ATOM 1693 C CA . GLU A 1 218 ? -14.943 22.729 5.820 1.00 85.06 218 GLU A CA 1
ATOM 1694 C C . GLU A 1 218 ? -13.687 22.040 5.256 1.00 85.06 218 GLU A C 1
ATOM 1696 O O . GLU A 1 218 ? -13.768 21.268 4.303 1.00 85.06 218 GLU A O 1
ATOM 1701 N N . HIS A 1 219 ? -12.529 22.248 5.893 1.00 91.38 219 HIS A N 1
ATOM 1702 C CA . HIS A 1 219 ? -11.249 21.650 5.515 1.00 91.38 219 HIS A CA 1
ATOM 1703 C C . HIS A 1 219 ? -10.920 20.351 6.266 1.00 91.38 219 HIS A C 1
ATOM 1705 O O . HIS A 1 219 ? -9.794 19.865 6.160 1.00 91.38 219 HIS A O 1
ATOM 1711 N N . ILE A 1 220 ? -11.862 19.771 7.022 1.00 94.75 220 ILE A N 1
ATOM 1712 C CA . ILE A 1 220 ? -11.605 18.566 7.829 1.00 94.75 220 ILE A CA 1
ATOM 1713 C C . ILE A 1 220 ? -11.044 17.407 6.991 1.00 94.75 220 ILE A C 1
ATOM 1715 O O . ILE A 1 220 ? -10.088 16.765 7.402 1.00 94.75 220 ILE A O 1
ATOM 1719 N N . LEU A 1 221 ? -11.539 17.208 5.767 1.00 96.62 221 LEU A N 1
ATOM 1720 C CA . LEU A 1 221 ? -11.038 16.158 4.876 1.00 96.62 221 LEU A CA 1
ATOM 1721 C C . LEU A 1 221 ? -9.594 16.407 4.419 1.00 96.62 221 LEU A C 1
ATOM 1723 O O . LEU A 1 221 ? -8.802 15.474 4.335 1.00 96.62 221 LEU A O 1
ATOM 1727 N N . PHE A 1 222 ? -9.201 17.664 4.193 1.00 96.12 222 PHE A N 1
ATOM 1728 C CA . PHE A 1 222 ? -7.811 17.984 3.855 1.00 96.12 222 PHE A CA 1
ATOM 1729 C C . PHE A 1 222 ? -6.847 17.666 5.000 1.00 96.12 222 PHE A C 1
ATOM 1731 O O . PHE A 1 222 ? -5.707 17.297 4.728 1.00 96.12 222 PHE A O 1
ATOM 1738 N N . ARG A 1 223 ? -7.303 17.728 6.261 1.00 94.81 223 ARG A N 1
ATOM 1739 C CA . ARG A 1 223 ? -6.501 17.281 7.411 1.00 94.81 223 ARG A CA 1
ATOM 1740 C C . ARG A 1 223 ? -6.229 15.781 7.399 1.00 94.81 223 ARG A C 1
ATOM 1742 O O . ARG A 1 223 ? -5.274 15.365 8.032 1.00 94.81 223 ARG A O 1
ATOM 1749 N N . PHE A 1 224 ? -7.041 14.978 6.715 1.00 97.81 224 PHE A N 1
ATOM 1750 C CA . PHE A 1 224 ? -6.916 13.516 6.675 1.00 97.81 224 PHE A CA 1
ATOM 1751 C C . PHE A 1 224 ? -6.297 12.994 5.375 1.00 97.81 224 PHE A C 1
ATOM 1753 O O . PHE A 1 224 ? -5.971 11.814 5.269 1.00 97.81 224 PHE A O 1
ATOM 1760 N N . ALA A 1 225 ? -6.127 13.867 4.381 1.00 97.62 225 ALA A N 1
ATOM 1761 C CA . ALA A 1 225 ? -5.713 13.487 3.037 1.00 97.62 225 ALA A CA 1
ATOM 1762 C C . ALA A 1 225 ? -4.326 12.830 2.999 1.00 97.62 225 ALA A C 1
ATOM 1764 O O . ALA A 1 225 ? -4.122 11.864 2.267 1.00 97.62 225 ALA A O 1
ATOM 1765 N N . ASP A 1 226 ? -3.369 13.341 3.780 1.00 97.12 226 ASP A N 1
ATOM 1766 C CA . ASP A 1 226 ? -2.013 12.793 3.841 1.00 97.12 226 ASP A CA 1
ATOM 1767 C C . ASP A 1 226 ? -1.984 11.381 4.448 1.00 97.12 226 ASP A C 1
ATOM 1769 O O . ASP A 1 226 ? -1.306 10.514 3.903 1.00 97.12 226 ASP A O 1
ATOM 1773 N N . LEU A 1 227 ? -2.767 11.115 5.499 1.00 98.44 227 LEU A N 1
ATOM 1774 C CA . LEU A 1 227 ? -2.929 9.774 6.076 1.00 98.44 227 LEU A CA 1
ATOM 1775 C C . LEU A 1 227 ? -3.576 8.804 5.097 1.00 98.44 227 LEU A C 1
ATOM 1777 O O . LEU A 1 227 ? -3.031 7.727 4.876 1.00 98.44 227 LEU A O 1
ATOM 1781 N N . ALA A 1 228 ? -4.693 9.196 4.477 1.00 98.44 228 ALA A N 1
ATOM 1782 C CA . ALA A 1 228 ? -5.373 8.355 3.496 1.00 98.44 228 ALA A CA 1
ATOM 1783 C C . ALA A 1 228 ? -4.433 8.000 2.333 1.00 98.44 228 ALA A C 1
ATOM 1785 O O . ALA A 1 228 ? -4.379 6.849 1.907 1.00 98.44 228 ALA A O 1
ATOM 1786 N N . ALA A 1 229 ? -3.625 8.956 1.860 1.00 98.44 229 ALA A N 1
ATOM 1787 C CA . ALA A 1 229 ? -2.627 8.695 0.827 1.00 98.44 229 ALA A CA 1
ATOM 1788 C C . ALA A 1 229 ? -1.494 7.775 1.304 1.00 98.44 229 ALA A C 1
ATOM 1790 O O . ALA A 1 229 ? -1.103 6.869 0.566 1.00 98.44 229 ALA A O 1
ATOM 1791 N N . VAL A 1 230 ? -0.967 7.992 2.515 1.00 98.44 230 VAL A N 1
ATOM 1792 C CA . VAL A 1 230 ? 0.088 7.145 3.091 1.00 98.44 230 VAL A CA 1
ATOM 1793 C C . VAL A 1 230 ? -0.379 5.700 3.216 1.00 98.44 230 VAL A C 1
ATOM 1795 O O . VAL A 1 230 ? 0.329 4.810 2.750 1.00 98.44 230 VAL A O 1
ATOM 1798 N N . ALA A 1 231 ? -1.566 5.485 3.776 1.00 98.19 231 ALA A N 1
ATOM 1799 C CA . ALA A 1 231 ? -2.185 4.175 3.920 1.00 98.19 231 ALA A CA 1
ATOM 1800 C C . ALA A 1 231 ? -2.427 3.495 2.567 1.00 98.19 231 ALA A C 1
ATOM 1802 O O . ALA A 1 231 ? -1.910 2.409 2.329 1.00 98.19 231 ALA A O 1
ATOM 1803 N N . THR A 1 232 ? -3.080 4.191 1.629 1.00 98.50 232 THR A N 1
ATOM 1804 C CA . THR A 1 232 ? -3.385 3.662 0.286 1.00 98.50 232 THR A CA 1
ATOM 1805 C C . THR A 1 232 ? -2.122 3.177 -0.433 1.00 98.50 232 THR A C 1
ATOM 1807 O O . THR A 1 232 ? -2.112 2.129 -1.076 1.00 98.50 232 THR A O 1
ATOM 1810 N N . ILE A 1 233 ? -1.021 3.929 -0.329 1.00 98.38 233 ILE A N 1
ATOM 1811 C CA . ILE A 1 233 ? 0.256 3.542 -0.940 1.00 98.38 233 ILE A CA 1
ATOM 1812 C C . ILE A 1 233 ? 0.927 2.404 -0.156 1.00 98.38 233 ILE A C 1
ATOM 1814 O O . ILE A 1 233 ? 1.543 1.529 -0.768 1.00 98.38 233 ILE A O 1
ATOM 1818 N N . ALA A 1 234 ? 0.846 2.418 1.177 1.00 96.06 234 ALA A N 1
ATOM 1819 C CA . ALA A 1 234 ? 1.457 1.410 2.040 1.00 96.06 234 ALA A CA 1
ATOM 1820 C C . ALA A 1 234 ? 0.821 0.024 1.877 1.00 96.06 234 ALA A C 1
ATOM 1822 O O . ALA A 1 234 ? 1.554 -0.968 1.884 1.00 96.06 234 ALA A O 1
ATOM 1823 N N . ASP A 1 235 ? -0.496 -0.018 1.682 1.00 95.50 235 ASP A N 1
ATOM 1824 C CA . ASP A 1 235 ? -1.281 -1.241 1.520 1.00 95.50 235 ASP A CA 1
ATOM 1825 C C . ASP A 1 235 ? -1.248 -1.801 0.079 1.00 95.50 235 ASP A C 1
ATOM 1827 O O . ASP A 1 235 ? -1.701 -2.901 -0.225 1.00 95.50 235 ASP A O 1
ATOM 1831 N N . LEU A 1 236 ? -0.593 -1.083 -0.843 1.00 94.06 236 LEU A N 1
ATOM 1832 C CA . LEU A 1 236 ? -0.383 -1.513 -2.230 1.00 94.06 236 LEU A CA 1
ATOM 1833 C C . LEU A 1 236 ? -1.691 -1.795 -2.994 1.00 94.06 236 LEU A C 1
ATOM 1835 O O . LEU A 1 236 ? -1.686 -2.612 -3.924 1.00 94.06 236 LEU A O 1
ATOM 1839 N N . VAL A 1 237 ? -2.775 -1.090 -2.661 1.00 96.19 237 VAL A N 1
ATOM 1840 C CA . VAL A 1 237 ? -4.029 -1.107 -3.427 1.00 96.19 237 VAL A CA 1
ATOM 1841 C C . VAL A 1 237 ? -3.912 -0.281 -4.723 1.00 96.19 237 VAL A C 1
ATOM 1843 O O . VAL A 1 237 ? -3.100 0.648 -4.803 1.00 96.19 237 VAL A O 1
ATOM 1846 N N . PRO A 1 238 ? -4.672 -0.612 -5.789 1.00 97.06 238 PRO A N 1
ATOM 1847 C CA . PRO A 1 238 ? -4.659 0.129 -7.053 1.00 97.06 238 PRO A CA 1
ATOM 1848 C C . PRO A 1 238 ? -4.878 1.646 -6.912 1.00 97.06 238 PRO A C 1
ATOM 1850 O O . PRO A 1 238 ? -5.837 2.099 -6.290 1.00 97.06 238 PRO A O 1
ATOM 1853 N N . LEU A 1 239 ? -4.019 2.445 -7.557 1.00 97.12 239 LEU A N 1
ATOM 1854 C CA . LEU A 1 239 ? -4.088 3.913 -7.612 1.00 97.12 239 LEU A CA 1
ATOM 1855 C C . LEU A 1 239 ? -4.979 4.397 -8.764 1.00 97.12 239 LEU A C 1
ATOM 1857 O O . LEU A 1 239 ? -4.568 5.175 -9.632 1.00 97.12 239 LEU A O 1
ATOM 1861 N N . GLU A 1 240 ? -6.211 3.910 -8.759 1.00 94.31 240 GLU A N 1
ATOM 1862 C CA . GLU A 1 240 ? -7.253 4.174 -9.750 1.00 94.31 240 GLU A CA 1
ATOM 1863 C C . GLU A 1 240 ? -8.498 4.744 -9.056 1.00 94.31 240 GLU A C 1
ATOM 1865 O O . GLU A 1 240 ? -8.576 4.751 -7.827 1.00 94.31 240 GLU A O 1
ATOM 1870 N N . GLY A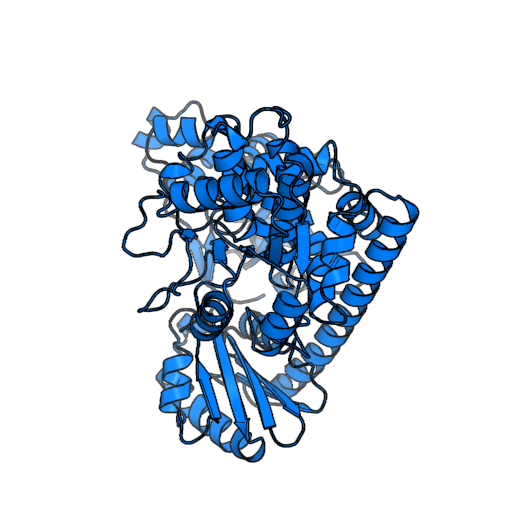 1 241 ? -9.451 5.280 -9.826 1.00 94.62 241 GLY A N 1
ATOM 1871 C CA . GLY A 1 241 ? -10.732 5.758 -9.292 1.00 94.62 241 GLY A CA 1
ATOM 1872 C C . GLY A 1 241 ? -10.595 6.674 -8.054 1.00 94.62 241 GLY A C 1
ATOM 1873 O O . GLY A 1 241 ? -9.810 7.630 -8.090 1.00 94.62 241 GLY A O 1
ATOM 1874 N N . PRO A 1 242 ? -11.324 6.397 -6.954 1.00 97.06 242 PRO A N 1
ATOM 1875 C CA . PRO A 1 242 ? -11.219 7.128 -5.687 1.00 97.06 242 PRO A CA 1
ATOM 1876 C C . PRO A 1 242 ? -9.799 7.200 -5.105 1.00 97.06 242 PRO A C 1
ATOM 1878 O O . PRO A 1 242 ? -9.365 8.282 -4.704 1.00 97.06 242 PRO A O 1
ATOM 1881 N N . ASN A 1 243 ? -9.033 6.102 -5.118 1.00 98.31 243 ASN A N 1
ATOM 1882 C CA . ASN A 1 243 ? -7.662 6.076 -4.587 1.00 98.31 243 ASN A CA 1
ATOM 1883 C C . ASN A 1 243 ? -6.746 7.060 -5.315 1.00 98.31 243 ASN A C 1
ATOM 1885 O O . ASN A 1 243 ? -5.908 7.712 -4.691 1.00 98.31 243 ASN A O 1
ATOM 1889 N N . ARG A 1 244 ? -6.922 7.218 -6.633 1.00 97.62 244 ARG A N 1
ATOM 1890 C CA . ARG A 1 244 ? -6.169 8.206 -7.420 1.00 97.62 244 ARG A CA 1
ATOM 1891 C C . ARG A 1 244 ? -6.405 9.629 -6.908 1.00 97.62 244 ARG A C 1
ATOM 1893 O O . ARG A 1 244 ? -5.448 10.394 -6.803 1.00 97.62 244 ARG A O 1
ATOM 1900 N N . ILE A 1 245 ? -7.653 9.975 -6.578 1.00 97.81 245 ILE A N 1
ATOM 1901 C CA . ILE A 1 245 ? -8.029 11.293 -6.042 1.00 97.81 245 ILE A CA 1
ATOM 1902 C C . ILE A 1 245 ? -7.427 11.488 -4.646 1.00 97.81 245 ILE A C 1
ATOM 1904 O O . ILE A 1 245 ? -6.751 12.494 -4.413 1.00 97.81 245 ILE A O 1
ATOM 1908 N N . LEU A 1 246 ? -7.628 10.515 -3.747 1.00 98.31 246 LEU A N 1
ATOM 1909 C CA . LEU A 1 246 ? -7.116 10.552 -2.373 1.00 98.31 246 LEU A CA 1
ATOM 1910 C C . LEU A 1 246 ? -5.596 10.716 -2.351 1.00 98.31 246 LEU A C 1
ATOM 1912 O O . LEU A 1 246 ? -5.078 11.616 -1.692 1.00 98.31 246 LEU A O 1
ATOM 1916 N N . VAL A 1 247 ? -4.879 9.913 -3.139 1.00 98.50 247 VAL A N 1
ATOM 1917 C CA . VAL A 1 247 ? -3.418 9.969 -3.211 1.00 98.50 247 VAL A CA 1
ATOM 1918 C C . VAL A 1 247 ? -2.930 11.263 -3.855 1.00 98.50 247 VAL A C 1
ATOM 1920 O O . VAL A 1 247 ? -1.987 11.868 -3.349 1.00 98.50 247 VAL A O 1
ATOM 1923 N N . ALA A 1 248 ? -3.556 11.741 -4.933 1.00 98.12 248 ALA A N 1
ATOM 1924 C CA . ALA A 1 248 ? -3.140 12.990 -5.572 1.00 98.12 248 ALA A CA 1
ATOM 1925 C C . ALA A 1 248 ? -3.261 14.198 -4.623 1.00 98.12 248 ALA A C 1
ATOM 1927 O O . ALA A 1 248 ? -2.340 15.020 -4.549 1.00 98.12 248 ALA A O 1
ATOM 1928 N N . LEU A 1 249 ? -4.368 14.291 -3.875 1.00 98.06 249 LEU A N 1
ATOM 1929 C CA . LEU A 1 249 ? -4.594 15.355 -2.893 1.00 98.06 249 LEU A CA 1
ATOM 1930 C C . LEU A 1 249 ? -3.739 15.177 -1.639 1.00 98.06 249 LEU A C 1
ATOM 1932 O O . LEU A 1 249 ? -3.138 16.144 -1.177 1.00 98.06 249 LEU A O 1
ATOM 1936 N N . GLY A 1 250 ? -3.609 13.958 -1.124 1.00 98.06 250 GLY A N 1
ATOM 1937 C CA . GLY A 1 250 ? -2.771 13.680 0.038 1.00 98.06 250 GLY A CA 1
ATOM 1938 C C . GLY A 1 250 ? -1.290 13.927 -0.219 1.00 98.06 250 GLY A C 1
ATOM 1939 O O . GLY A 1 250 ? -0.618 14.515 0.622 1.00 98.06 250 GLY A O 1
ATOM 1940 N N . LEU A 1 251 ? -0.779 13.600 -1.412 1.00 97.94 251 LEU A N 1
ATOM 1941 C CA . LEU A 1 251 ? 0.581 13.973 -1.808 1.00 97.94 251 LEU A CA 1
ATOM 1942 C C . LEU A 1 251 ? 0.748 15.493 -1.930 1.00 97.94 251 LEU A C 1
ATOM 1944 O O . LEU A 1 251 ? 1.826 16.003 -1.642 1.00 97.94 251 LEU A O 1
ATOM 1948 N N . ARG A 1 252 ? -0.290 16.235 -2.341 1.00 97.19 252 ARG A N 1
ATOM 1949 C CA . ARG A 1 252 ? -0.256 17.708 -2.327 1.00 97.19 252 ARG A CA 1
ATOM 1950 C C . ARG A 1 252 ? -0.132 18.230 -0.893 1.00 97.19 252 ARG A C 1
ATOM 1952 O O . ARG A 1 252 ? 0.774 19.009 -0.625 1.00 97.19 252 ARG A O 1
ATOM 1959 N N . VAL A 1 253 ? -0.945 17.721 0.036 1.00 96.88 253 VAL A N 1
ATOM 1960 C CA . VAL A 1 253 ? -0.840 18.057 1.469 1.00 96.88 253 VAL A CA 1
ATOM 1961 C C . VAL A 1 253 ? 0.539 17.698 2.026 1.00 96.88 253 VAL A C 1
ATOM 1963 O O . VAL A 1 253 ? 1.156 18.518 2.698 1.00 96.88 253 VAL A O 1
ATOM 1966 N N . LEU A 1 254 ? 1.068 16.520 1.690 1.00 96.31 254 LEU A N 1
ATOM 1967 C CA . LEU A 1 254 ? 2.384 16.065 2.139 1.00 96.31 254 LEU A CA 1
ATOM 1968 C C . LEU A 1 254 ?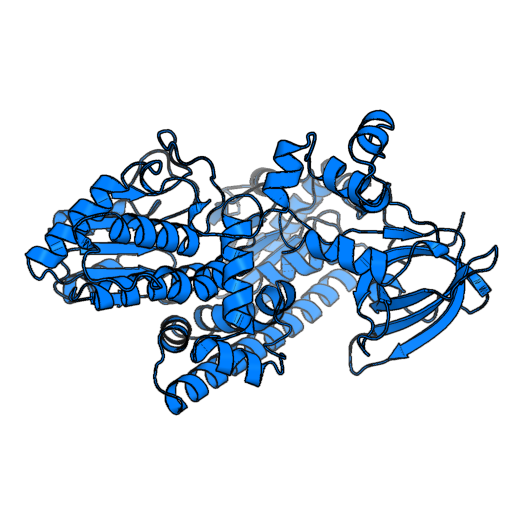 3.525 16.984 1.665 1.00 96.31 254 LEU A C 1
ATOM 1970 O O . LEU A 1 254 ? 4.502 17.162 2.394 1.00 96.31 254 LEU A O 1
ATOM 1974 N N . ARG A 1 255 ? 3.410 17.567 0.464 1.00 96.69 255 ARG A N 1
ATOM 1975 C CA . ARG A 1 255 ? 4.396 18.520 -0.066 1.00 96.69 255 ARG A CA 1
ATOM 1976 C C . ARG A 1 255 ? 4.278 19.905 0.559 1.00 96.69 255 ARG A C 1
ATOM 1978 O O . ARG A 1 255 ? 5.299 20.502 0.896 1.00 96.69 255 ARG A O 1
ATOM 1985 N N . ASP A 1 256 ? 3.052 20.397 0.706 1.00 95.56 256 ASP A N 1
ATOM 1986 C CA . ASP A 1 256 ? 2.799 21.804 1.024 1.00 95.56 256 ASP A CA 1
ATOM 1987 C C . ASP A 1 256 ? 2.730 22.058 2.538 1.00 95.56 256 ASP A C 1
ATOM 1989 O O . ASP A 1 256 ? 3.289 23.034 3.040 1.00 95.56 256 ASP A O 1
ATOM 1993 N N . ALA A 1 257 ? 2.057 21.176 3.279 1.00 93.12 257 ALA A N 1
ATOM 1994 C CA . ALA A 1 257 ? 1.800 21.327 4.710 1.00 93.12 257 ALA A CA 1
ATOM 1995 C C . ALA A 1 257 ? 1.669 19.958 5.411 1.00 93.12 257 ALA A C 1
ATOM 1997 O O . ALA A 1 257 ? 0.608 19.639 5.953 1.00 93.12 257 ALA A O 1
ATOM 1998 N N . PRO A 1 258 ? 2.731 19.129 5.417 1.00 92.56 258 PRO A N 1
ATOM 1999 C CA . PRO A 1 258 ? 2.683 17.819 6.055 1.00 92.56 258 PRO A CA 1
ATOM 2000 C C . PRO A 1 258 ? 2.433 17.946 7.558 1.00 92.56 258 PRO A C 1
ATOM 2002 O O . PRO A 1 258 ? 3.048 18.790 8.226 1.00 92.56 258 PRO A O 1
ATOM 2005 N N . ARG A 1 259 ? 1.615 17.043 8.113 1.00 95.06 259 ARG A N 1
ATOM 2006 C CA . ARG A 1 259 ? 1.453 16.932 9.569 1.00 95.06 259 ARG A CA 1
ATOM 2007 C C . ARG A 1 259 ? 2.795 16.741 10.273 1.00 95.06 259 ARG A C 1
ATOM 2009 O O . ARG A 1 259 ? 3.762 16.220 9.701 1.00 95.06 259 ARG A O 1
ATOM 2016 N N . LEU A 1 260 ? 2.838 17.122 11.547 1.00 97.06 260 LEU A N 1
ATOM 2017 C CA . LEU A 1 260 ? 4.057 17.152 12.352 1.00 97.06 260 LEU A CA 1
ATOM 2018 C C . LEU A 1 260 ? 4.830 15.823 12.311 1.00 97.06 260 LEU A C 1
ATOM 2020 O O . LEU A 1 260 ? 6.015 15.821 11.967 1.00 97.06 260 LEU A O 1
ATOM 2024 N N . GLY A 1 261 ? 4.158 14.699 12.574 1.00 96.75 261 GLY A N 1
ATOM 2025 C CA . GLY A 1 261 ? 4.787 13.377 12.574 1.00 96.75 261 GLY A CA 1
ATOM 2026 C C . GLY A 1 261 ? 5.437 12.993 11.239 1.00 96.75 261 GLY A C 1
ATOM 2027 O O . GLY A 1 261 ? 6.614 12.622 11.194 1.00 96.75 261 GLY A O 1
ATOM 2028 N N . LEU A 1 262 ? 4.713 13.155 10.125 1.00 97.12 262 LEU A N 1
ATOM 2029 C CA . LEU A 1 262 ? 5.227 12.853 8.782 1.00 97.12 262 LEU A CA 1
ATOM 2030 C C . LEU A 1 262 ? 6.373 13.790 8.387 1.00 97.12 262 LEU A C 1
ATOM 2032 O O . LEU A 1 262 ? 7.372 13.343 7.821 1.00 97.12 262 LEU A O 1
ATOM 2036 N N . ARG A 1 263 ? 6.292 15.075 8.754 1.00 97.06 263 ARG A N 1
ATOM 2037 C CA . ARG A 1 263 ? 7.379 16.040 8.544 1.00 97.06 263 ARG A CA 1
ATOM 2038 C C . ARG A 1 263 ? 8.661 15.622 9.267 1.00 97.06 263 ARG A C 1
ATOM 2040 O O . ARG A 1 263 ? 9.748 15.718 8.690 1.00 97.06 263 ARG A O 1
ATOM 2047 N N . LYS A 1 264 ? 8.561 15.130 10.508 1.00 97.69 264 LYS A N 1
ATOM 2048 C CA . LYS A 1 264 ? 9.717 14.609 11.259 1.00 97.69 264 LYS A CA 1
ATOM 2049 C C . LYS A 1 264 ? 10.314 13.371 10.589 1.00 97.69 264 LYS A C 1
ATOM 2051 O O . LYS A 1 264 ? 11.538 13.304 10.452 1.00 97.69 264 LYS A O 1
ATOM 2056 N N . LEU A 1 265 ? 9.485 12.440 10.107 1.00 96.69 265 LEU A N 1
ATOM 2057 C CA . LEU A 1 265 ? 9.964 11.271 9.357 1.00 96.69 265 LEU A CA 1
ATOM 2058 C C . LEU A 1 265 ? 10.678 11.667 8.064 1.00 96.69 265 LEU A C 1
ATOM 2060 O O . LEU A 1 265 ? 11.782 11.180 7.823 1.00 96.69 265 LEU A O 1
ATOM 2064 N N . MET A 1 266 ? 10.114 12.588 7.275 1.00 96.62 266 MET A N 1
ATOM 2065 C CA . MET A 1 266 ? 10.754 13.087 6.051 1.00 96.62 266 MET A CA 1
ATOM 2066 C C . MET A 1 266 ? 12.116 13.723 6.344 1.00 96.62 266 MET A C 1
ATOM 2068 O O . MET A 1 266 ? 13.101 13.412 5.671 1.00 96.62 266 MET A O 1
ATOM 2072 N N . LYS A 1 267 ? 12.218 14.535 7.405 1.00 96.69 267 LYS A N 1
ATOM 2073 C CA . LYS A 1 267 ? 13.491 15.133 7.839 1.00 96.69 267 LYS A CA 1
ATOM 2074 C C . LYS A 1 267 ? 14.539 14.069 8.183 1.00 96.69 267 LYS A C 1
ATOM 2076 O O . LYS A 1 267 ? 15.689 14.187 7.760 1.00 96.69 267 LYS A O 1
ATOM 2081 N N . ILE A 1 268 ? 14.160 13.026 8.926 1.00 95.56 268 ILE A N 1
ATOM 2082 C CA . ILE A 1 268 ? 15.066 11.921 9.288 1.00 95.56 268 ILE A CA 1
ATOM 2083 C C . ILE A 1 268 ? 15.481 11.115 8.051 1.00 95.56 268 ILE A C 1
ATOM 2085 O O . ILE A 1 268 ? 16.658 10.774 7.905 1.00 95.56 268 ILE A O 1
ATOM 2089 N N . ALA A 1 269 ? 14.537 10.859 7.145 1.00 93.19 269 ALA A N 1
ATOM 2090 C CA . ALA A 1 269 ? 14.767 10.171 5.879 1.00 93.19 269 ALA A CA 1
ATOM 2091 C C . ALA A 1 269 ? 15.548 11.018 4.855 1.00 93.19 269 ALA A C 1
ATOM 2093 O O . ALA A 1 269 ? 15.975 10.490 3.832 1.00 93.19 269 ALA A O 1
ATOM 2094 N N . ARG A 1 270 ? 15.789 12.308 5.143 1.00 94.81 270 ARG A N 1
ATOM 2095 C CA . ARG A 1 270 ? 16.424 13.284 4.236 1.00 94.81 270 ARG A CA 1
ATOM 2096 C C . ARG A 1 270 ? 15.658 13.450 2.922 1.00 94.81 270 ARG A C 1
ATOM 2098 O O . ARG A 1 270 ? 16.254 13.655 1.867 1.00 94.81 270 ARG A O 1
ATOM 2105 N N . VAL A 1 271 ? 14.339 13.359 3.017 1.00 93.88 271 VAL A N 1
ATOM 2106 C CA . VAL A 1 271 ? 13.401 13.605 1.927 1.00 93.88 271 VAL A CA 1
ATOM 2107 C C . VAL A 1 271 ? 13.142 15.106 1.835 1.00 93.88 271 VAL A C 1
ATOM 2109 O O . VAL A 1 271 ? 12.882 15.761 2.845 1.00 93.88 271 VAL A O 1
ATOM 2112 N N . ASP A 1 272 ? 13.198 15.644 0.619 1.00 91.69 272 ASP A N 1
ATOM 2113 C CA . ASP A 1 272 ? 12.696 16.984 0.321 1.00 91.69 272 ASP A CA 1
ATOM 2114 C C . ASP A 1 272 ? 11.170 16.928 0.203 1.00 91.69 272 ASP A C 1
ATOM 2116 O O . ASP A 1 272 ? 10.639 16.347 -0.747 1.00 91.69 272 ASP A O 1
ATOM 2120 N N . ALA A 1 273 ? 10.474 17.523 1.175 1.00 91.38 273 ALA A N 1
ATOM 2121 C CA . ALA A 1 273 ? 9.018 17.520 1.221 1.00 91.38 273 ALA A CA 1
ATOM 2122 C C . ALA A 1 273 ? 8.411 18.088 -0.065 1.00 91.38 273 ALA A C 1
ATOM 2124 O O . ALA A 1 273 ? 7.481 17.487 -0.578 1.00 91.38 273 ALA A O 1
ATOM 2125 N N . GLY A 1 274 ? 8.988 19.137 -0.668 1.00 93.06 274 GLY A N 1
ATOM 2126 C CA . GLY A 1 274 ? 8.456 19.754 -1.894 1.00 93.06 274 GLY A CA 1
ATOM 2127 C C . GLY A 1 274 ? 8.475 18.840 -3.127 1.00 93.06 274 GLY A C 1
ATOM 2128 O O . GLY A 1 274 ? 7.935 19.191 -4.175 1.00 93.06 274 GLY A O 1
ATOM 2129 N N . ARG A 1 275 ? 9.092 17.660 -3.015 1.00 90.25 275 ARG A N 1
ATOM 2130 C CA . ARG A 1 275 ? 9.218 16.654 -4.075 1.00 90.25 275 ARG A CA 1
ATOM 2131 C C . ARG A 1 275 ? 8.651 15.297 -3.675 1.00 90.25 275 ARG A C 1
ATOM 2133 O O . ARG A 1 275 ? 8.878 14.326 -4.390 1.00 90.25 275 ARG A O 1
ATOM 2140 N N . ALA A 1 276 ? 7.930 15.228 -2.558 1.00 94.31 276 ALA A N 1
ATOM 2141 C CA . ALA A 1 276 ? 7.324 13.990 -2.106 1.00 94.31 276 ALA A CA 1
ATOM 2142 C C . ALA A 1 276 ? 6.332 13.447 -3.149 1.00 94.31 276 ALA A C 1
ATOM 2144 O O . ALA A 1 276 ? 5.429 14.146 -3.633 1.00 94.31 276 ALA A O 1
ATOM 2145 N N . ASP A 1 277 ? 6.527 12.178 -3.478 1.00 95.50 277 ASP A N 1
ATOM 2146 C CA . ASP A 1 277 ? 5.765 11.396 -4.441 1.00 95.50 277 ASP A CA 1
ATOM 2147 C C . ASP A 1 277 ? 5.404 10.018 -3.859 1.00 95.50 277 ASP A C 1
ATOM 2149 O O . ASP A 1 277 ? 5.591 9.747 -2.670 1.00 95.50 277 ASP A O 1
ATOM 2153 N N . THR A 1 278 ? 4.853 9.134 -4.686 1.00 97.25 278 THR A N 1
ATOM 2154 C CA . THR A 1 278 ? 4.477 7.787 -4.246 1.00 97.25 278 THR A CA 1
ATOM 2155 C C . THR A 1 278 ? 5.681 6.937 -3.841 1.00 97.25 278 THR A C 1
ATOM 2157 O O . THR A 1 278 ? 5.577 6.196 -2.866 1.00 97.25 278 THR A O 1
ATOM 2160 N N . ASP A 1 279 ? 6.836 7.088 -4.501 1.00 94.75 279 ASP A N 1
ATOM 2161 C CA . ASP A 1 279 ? 8.078 6.391 -4.137 1.00 94.75 279 ASP A CA 1
ATOM 2162 C C . ASP A 1 279 ? 8.567 6.835 -2.747 1.00 94.75 279 ASP A C 1
ATOM 2164 O O . ASP A 1 279 ? 8.958 6.009 -1.919 1.00 94.75 279 ASP A O 1
ATOM 2168 N N . THR A 1 280 ? 8.473 8.133 -2.448 1.00 96.00 280 THR A N 1
ATOM 2169 C CA . THR A 1 280 ? 8.765 8.691 -1.120 1.00 96.00 280 THR A CA 1
ATOM 2170 C C . THR A 1 280 ? 7.927 8.009 -0.038 1.00 96.00 280 THR A C 1
ATOM 2172 O O . THR A 1 280 ? 8.448 7.569 0.990 1.00 96.00 280 THR A O 1
ATOM 2175 N N . VAL A 1 281 ? 6.622 7.876 -0.266 1.00 97.88 281 VAL A N 1
ATOM 2176 C CA . VAL A 1 281 ? 5.729 7.219 0.690 1.00 97.88 281 VAL A CA 1
ATOM 2177 C C . VAL A 1 281 ? 6.052 5.726 0.803 1.00 97.88 281 VAL A C 1
ATOM 2179 O O . VAL A 1 281 ? 6.291 5.243 1.910 1.00 97.88 281 VAL A O 1
ATOM 2182 N N . ALA A 1 282 ? 6.118 5.011 -0.322 1.00 96.06 282 ALA A N 1
ATOM 2183 C CA . ALA A 1 282 ? 6.280 3.559 -0.368 1.00 96.06 282 ALA A CA 1
ATOM 2184 C C . ALA A 1 282 ? 7.625 3.076 0.198 1.00 96.06 282 ALA A C 1
ATOM 2186 O O . ALA A 1 282 ? 7.690 2.026 0.844 1.00 96.06 282 ALA A O 1
ATOM 2187 N N . PHE A 1 283 ? 8.707 3.826 -0.034 1.00 93.44 283 PHE A N 1
ATOM 2188 C CA . PHE A 1 283 ? 10.063 3.388 0.303 1.00 93.44 283 PHE A CA 1
ATOM 2189 C C . PHE A 1 283 ? 10.673 4.099 1.512 1.00 93.44 283 PHE A C 1
ATOM 2191 O O . PHE A 1 283 ? 11.550 3.516 2.156 1.00 93.44 283 PHE A O 1
ATOM 2198 N N . GLU A 1 284 ? 10.202 5.296 1.875 1.00 95.44 284 GLU A N 1
ATOM 2199 C CA . GLU A 1 284 ? 10.747 6.039 3.017 1.00 95.44 284 GLU A CA 1
ATOM 2200 C C . GLU A 1 284 ? 9.772 6.136 4.197 1.00 95.44 284 GLU A C 1
ATOM 2202 O O . GLU A 1 284 ? 10.169 5.848 5.331 1.00 95.44 284 GLU A O 1
ATOM 2207 N N . LEU A 1 285 ? 8.511 6.510 3.974 1.00 96.69 285 LEU A N 1
ATOM 2208 C CA . LEU A 1 285 ? 7.564 6.751 5.072 1.00 96.69 285 LEU A CA 1
ATOM 2209 C C . LEU A 1 285 ? 6.908 5.464 5.576 1.00 96.69 285 LEU A C 1
ATOM 2211 O O . LEU A 1 285 ? 7.095 5.098 6.740 1.00 96.69 285 LEU A O 1
ATOM 2215 N N . ALA A 1 286 ? 6.208 4.740 4.701 1.00 95.81 286 ALA A N 1
ATOM 2216 C CA . ALA A 1 286 ? 5.475 3.529 5.055 1.00 95.81 286 ALA A CA 1
ATOM 2217 C C . ALA A 1 286 ? 6.358 2.476 5.755 1.00 95.81 286 ALA A C 1
ATOM 2219 O O . ALA A 1 286 ? 5.936 1.945 6.782 1.00 95.81 286 ALA A O 1
ATOM 2220 N N . PRO A 1 287 ? 7.615 2.205 5.332 1.00 93.12 287 PRO A N 1
ATOM 2221 C CA . PRO A 1 287 ? 8.469 1.244 6.031 1.00 93.12 287 PRO A CA 1
ATOM 2222 C C . PRO A 1 287 ? 8.858 1.657 7.454 1.00 93.12 287 PRO A C 1
ATOM 2224 O O . PRO A 1 287 ? 9.143 0.778 8.267 1.00 93.12 287 PRO A O 1
ATOM 2227 N N . ARG A 1 288 ? 8.903 2.963 7.757 1.00 94.44 288 ARG A N 1
ATOM 2228 C CA . ARG A 1 288 ? 9.178 3.478 9.109 1.00 94.44 288 ARG A CA 1
ATOM 2229 C C . ARG A 1 288 ? 7.948 3.386 9.999 1.00 94.44 288 ARG A C 1
ATOM 2231 O O . ARG A 1 288 ? 8.081 2.944 11.133 1.00 94.44 288 ARG A O 1
ATOM 2238 N N . ILE A 1 289 ? 6.776 3.715 9.465 1.00 93.88 289 ILE A N 1
ATOM 2239 C CA . ILE A 1 289 ? 5.493 3.548 10.163 1.00 93.88 289 ILE A CA 1
ATOM 2240 C C . ILE A 1 289 ? 5.285 2.061 10.498 1.00 93.88 289 ILE A C 1
ATOM 2242 O O . ILE A 1 289 ? 5.183 1.691 11.665 1.00 93.88 289 ILE A O 1
ATOM 2246 N N . ASN A 1 290 ? 5.429 1.185 9.500 1.00 90.12 290 ASN A N 1
ATOM 2247 C CA . ASN A 1 290 ? 5.337 -0.273 9.643 1.00 90.12 290 ASN A CA 1
ATOM 2248 C C . ASN A 1 290 ? 6.453 -0.916 10.478 1.00 90.12 290 ASN A C 1
ATOM 2250 O O . ASN A 1 290 ? 6.416 -2.121 10.738 1.00 90.12 290 ASN A O 1
ATOM 2254 N N . ALA A 1 291 ? 7.498 -0.173 10.850 1.00 85.25 291 ALA A N 1
ATOM 2255 C CA . ALA A 1 291 ? 8.533 -0.714 11.719 1.00 85.25 291 ALA A CA 1
ATOM 2256 C C . ALA A 1 291 ? 8.068 -0.812 13.176 1.00 85.25 291 ALA A C 1
ATOM 2258 O O . ALA A 1 291 ? 8.610 -1.659 13.888 1.00 85.25 291 ALA A O 1
ATOM 2259 N N . ALA A 1 292 ? 7.077 -0.005 13.588 1.00 75.44 292 ALA A N 1
ATOM 2260 C CA . ALA A 1 292 ? 6.485 -0.056 14.924 1.00 75.44 292 ALA A CA 1
ATOM 2261 C C . ALA A 1 292 ? 5.937 -1.456 15.213 1.00 75.44 292 ALA A C 1
ATOM 2263 O O . ALA A 1 292 ? 6.488 -2.159 16.050 1.00 75.44 292 ALA A O 1
ATOM 2264 N N . SER A 1 293 ? 4.985 -1.929 14.406 1.00 66.94 293 SER A N 1
ATOM 2265 C CA . SER A 1 293 ? 4.315 -3.228 14.581 1.00 66.94 293 SER A CA 1
ATOM 2266 C C . SER A 1 293 ? 5.200 -4.468 14.530 1.00 66.94 293 SER A C 1
ATOM 2268 O O . SER A 1 293 ? 4.747 -5.579 14.802 1.00 66.94 293 SER A O 1
ATOM 2270 N N . ARG A 1 294 ? 6.459 -4.321 14.112 1.00 63.31 294 ARG A N 1
ATOM 2271 C CA . ARG A 1 294 ? 7.376 -5.443 13.878 1.00 63.31 294 ARG A CA 1
ATOM 2272 C C . ARG A 1 294 ? 8.487 -5.535 14.908 1.00 63.31 294 ARG A C 1
ATOM 2274 O O . ARG A 1 294 ? 9.228 -6.517 14.872 1.00 63.31 294 ARG A O 1
ATOM 2281 N N . MET A 1 295 ? 8.652 -4.513 15.746 1.00 52.31 295 MET A N 1
ATOM 2282 C CA . MET A 1 295 ? 9.784 -4.391 16.666 1.00 52.31 295 MET A CA 1
ATOM 2283 C C . MET A 1 295 ? 9.421 -3.759 18.028 1.00 52.31 295 MET A C 1
ATOM 2285 O O . MET A 1 295 ? 10.307 -3.751 18.881 1.00 52.31 295 MET A O 1
ATOM 2289 N N . ASP A 1 296 ? 8.203 -3.225 18.232 1.00 53.12 296 ASP A N 1
ATOM 2290 C CA . ASP A 1 296 ? 7.716 -2.612 19.490 1.00 53.12 296 ASP A CA 1
ATOM 2291 C C . ASP A 1 296 ? 6.165 -2.466 19.506 1.00 53.12 296 ASP A C 1
ATOM 2293 O O . ASP A 1 296 ? 5.491 -2.879 18.561 1.00 53.12 296 ASP A O 1
ATOM 2297 N N . HIS A 1 297 ? 5.591 -1.847 20.547 1.00 62.06 297 HIS A N 1
ATOM 2298 C CA . HIS A 1 297 ? 4.158 -1.544 20.643 1.00 62.06 297 HIS A CA 1
ATOM 2299 C C . HIS A 1 297 ? 3.670 -0.630 19.496 1.00 62.06 297 HIS A C 1
ATOM 2301 O O . HIS A 1 297 ? 4.176 0.484 19.292 1.00 62.06 297 HIS A O 1
ATOM 2307 N N . ALA A 1 298 ? 2.621 -1.078 18.790 1.00 60.25 298 ALA A N 1
ATOM 2308 C CA . ALA A 1 298 ? 1.968 -0.402 17.659 1.00 60.25 298 ALA A CA 1
ATOM 2309 C C . ALA A 1 298 ? 1.553 1.056 17.948 1.00 60.25 298 ALA A C 1
ATOM 2311 O O . ALA A 1 298 ? 1.541 1.898 17.047 1.00 60.25 298 ALA A O 1
ATOM 2312 N N . ASN A 1 299 ? 1.337 1.388 19.225 1.00 76.88 299 ASN A N 1
ATOM 2313 C CA . ASN A 1 299 ? 1.028 2.737 19.702 1.00 76.88 299 ASN A CA 1
ATOM 2314 C C . ASN A 1 299 ? 2.032 3.810 19.252 1.00 76.88 299 ASN A C 1
ATOM 2316 O O . ASN A 1 299 ? 1.648 4.966 19.128 1.00 76.88 299 ASN A O 1
ATOM 2320 N N . THR A 1 300 ? 3.294 3.467 18.966 1.00 89.31 300 THR A N 1
ATOM 2321 C CA . THR A 1 300 ? 4.305 4.464 18.561 1.00 89.31 300 THR A CA 1
ATOM 2322 C C . THR A 1 300 ? 3.984 5.110 17.210 1.00 89.31 300 THR A C 1
ATOM 2324 O O . THR A 1 300 ? 4.204 6.309 17.032 1.00 89.31 300 THR A O 1
ATOM 2327 N N . ALA A 1 301 ? 3.475 4.330 16.249 1.00 92.50 301 ALA A N 1
ATOM 2328 C CA . ALA A 1 301 ? 3.112 4.841 14.929 1.00 92.50 301 ALA A CA 1
ATOM 2329 C C . ALA A 1 301 ? 1.904 5.776 15.024 1.00 92.50 301 ALA A C 1
ATOM 2331 O O . ALA A 1 301 ? 1.991 6.924 14.594 1.00 92.50 301 ALA A O 1
ATOM 2332 N N . PHE A 1 302 ? 0.829 5.315 15.667 1.00 94.12 302 PHE A N 1
ATOM 2333 C CA . PHE A 1 302 ? -0.356 6.128 15.938 1.00 94.12 302 PHE A CA 1
ATOM 2334 C C . PHE A 1 302 ? -0.002 7.419 16.694 1.00 94.12 302 PHE A C 1
ATOM 2336 O O . PHE A 1 302 ? -0.356 8.507 16.245 1.00 94.12 302 PHE A O 1
ATOM 2343 N N . ALA A 1 303 ? 0.762 7.321 17.789 1.00 93.75 303 ALA A N 1
ATOM 2344 C CA . ALA A 1 303 ? 1.153 8.478 18.591 1.00 93.75 303 ALA A CA 1
ATOM 2345 C C . ALA A 1 303 ? 1.935 9.504 17.765 1.00 93.75 303 ALA A C 1
ATOM 2347 O O . ALA A 1 303 ? 1.694 10.697 17.884 1.00 93.75 303 ALA A O 1
ATOM 2348 N N . LEU A 1 304 ? 2.830 9.058 16.874 1.00 96.06 304 LEU A N 1
ATOM 2349 C CA . LEU A 1 304 ? 3.561 9.970 15.994 1.00 96.06 304 LEU A CA 1
ATOM 2350 C C . LEU A 1 304 ? 2.630 10.682 15.008 1.00 96.06 304 LEU A C 1
ATOM 2352 O O . LEU A 1 304 ? 2.808 11.871 14.748 1.00 96.06 304 LEU A O 1
ATOM 2356 N N . LEU A 1 305 ? 1.682 9.949 14.421 1.00 96.38 305 LEU A N 1
ATOM 2357 C CA . LEU A 1 305 ? 0.745 10.480 13.429 1.00 96.38 305 LEU A CA 1
ATOM 2358 C C . LEU A 1 305 ? -0.260 11.465 14.043 1.00 96.38 305 LEU A C 1
ATOM 2360 O O . LEU A 1 305 ? -0.677 12.388 13.340 1.00 96.38 305 LEU A O 1
ATOM 2364 N N . ALA A 1 306 ? -0.580 11.292 15.329 1.00 95.12 306 ALA A N 1
ATOM 2365 C CA . ALA A 1 306 ? -1.451 12.155 16.129 1.00 95.12 306 ALA A CA 1
ATOM 2366 C C . ALA A 1 306 ? -0.698 13.243 16.934 1.00 95.12 306 ALA A C 1
ATOM 2368 O O . ALA A 1 306 ? -1.327 14.074 17.589 1.00 95.12 306 ALA A O 1
ATOM 2369 N N . ALA A 1 307 ? 0.641 13.247 16.921 1.00 95.69 307 ALA A N 1
ATOM 2370 C CA . ALA A 1 307 ? 1.442 14.142 17.754 1.00 95.69 307 ALA A CA 1
ATOM 2371 C C . ALA A 1 307 ? 1.255 15.619 17.376 1.00 95.69 307 ALA A C 1
ATOM 2373 O O . ALA A 1 307 ? 1.380 16.001 16.208 1.00 95.69 307 ALA A O 1
ATOM 2374 N N . ASN A 1 308 ? 1.075 16.456 18.400 1.00 94.56 308 ASN A N 1
ATOM 2375 C CA . ASN A 1 308 ? 0.983 17.915 18.280 1.00 94.56 308 ASN A CA 1
ATOM 2376 C C . ASN A 1 308 ? 2.160 18.656 18.945 1.00 94.56 308 ASN A C 1
ATOM 2378 O O . ASN A 1 308 ? 2.269 19.873 18.801 1.00 94.56 308 ASN A O 1
ATOM 2382 N N . ASP A 1 309 ? 3.054 17.935 19.632 1.00 97.38 309 ASP A N 1
ATOM 2383 C CA . ASP A 1 309 ? 4.267 18.476 20.251 1.00 97.38 309 ASP A CA 1
ATOM 2384 C C . ASP A 1 309 ? 5.534 18.142 19.440 1.00 97.38 309 ASP A C 1
ATOM 2386 O O . ASP A 1 309 ? 5.740 17.020 18.971 1.00 97.38 309 ASP A O 1
ATOM 2390 N N . GLU A 1 310 ? 6.397 19.143 19.248 1.00 97.38 310 GLU A N 1
ATOM 2391 C CA . GLU A 1 310 ? 7.592 19.051 18.399 1.00 97.38 310 GLU A CA 1
ATOM 2392 C C . GLU A 1 310 ? 8.662 18.097 18.949 1.00 97.38 310 GLU A C 1
ATOM 2394 O O . GLU A 1 310 ? 9.346 17.432 18.158 1.00 97.38 310 GLU A O 1
ATOM 2399 N N . GLU A 1 311 ? 8.835 18.047 20.271 1.00 96.88 311 GLU A N 1
ATOM 2400 C CA . GLU A 1 311 ? 9.844 17.222 20.938 1.00 96.88 311 GLU A CA 1
ATOM 2401 C C . GLU A 1 311 ? 9.384 15.764 21.020 1.00 96.88 311 GLU A C 1
ATOM 2403 O O . GLU A 1 311 ? 10.149 14.845 20.689 1.00 96.88 311 GLU A O 1
ATOM 2408 N N . GLU A 1 312 ? 8.114 15.552 21.365 1.00 96.00 312 GLU A N 1
ATOM 2409 C CA . GLU A 1 312 ? 7.460 14.248 21.346 1.00 96.00 312 GLU A CA 1
ATOM 2410 C C . GLU A 1 312 ? 7.520 13.634 19.943 1.00 96.00 312 GLU A C 1
ATOM 2412 O O . GLU A 1 312 ? 8.055 12.534 19.764 1.00 96.00 312 GLU A O 1
ATOM 2417 N N . ALA A 1 313 ? 7.072 14.368 18.918 1.00 97.12 313 ALA A N 1
ATOM 2418 C CA . ALA A 1 313 ? 7.084 13.887 17.540 1.00 97.12 313 ALA A CA 1
ATOM 2419 C C . ALA A 1 313 ? 8.504 13.570 17.048 1.00 97.12 313 ALA A C 1
ATOM 2421 O O . ALA A 1 313 ? 8.722 12.603 16.314 1.00 97.12 313 ALA A O 1
ATOM 2422 N N . GLU A 1 314 ? 9.504 14.359 17.445 1.00 97.31 314 GLU A N 1
ATOM 2423 C CA . GLU A 1 314 ? 10.893 14.072 17.096 1.00 97.31 314 GLU A CA 1
ATOM 2424 C C . GLU A 1 314 ? 11.413 12.794 17.766 1.00 97.31 314 GLU A C 1
ATOM 2426 O O . GLU A 1 314 ? 12.122 12.005 17.131 1.00 97.31 314 GLU A O 1
ATOM 2431 N N . THR A 1 315 ? 11.048 12.567 19.026 1.00 96.19 315 THR A N 1
ATOM 2432 C CA . THR A 1 315 ? 11.416 11.364 19.778 1.00 96.19 315 THR A CA 1
ATOM 2433 C C . THR A 1 315 ? 10.776 10.118 19.171 1.00 96.19 315 THR A C 1
ATOM 2435 O O . THR A 1 315 ? 11.476 9.143 18.878 1.00 96.19 315 THR A O 1
ATOM 2438 N N . LEU A 1 316 ? 9.472 10.172 18.896 1.00 95.38 316 LEU A N 1
ATOM 2439 C CA . LEU A 1 316 ? 8.724 9.089 18.261 1.00 95.38 316 LEU A CA 1
ATOM 2440 C C . LEU A 1 316 ? 9.277 8.777 16.859 1.00 95.38 316 LEU A C 1
ATOM 2442 O O . LEU A 1 316 ? 9.561 7.618 16.547 1.00 95.38 316 LEU A O 1
ATOM 2446 N N . ALA A 1 317 ? 9.556 9.796 16.039 1.00 96.25 317 ALA A N 1
ATOM 2447 C CA . ALA A 1 317 ? 10.123 9.608 14.702 1.00 96.25 317 ALA A CA 1
ATOM 2448 C C . ALA A 1 317 ? 11.526 8.968 14.733 1.00 96.25 317 ALA A C 1
ATOM 2450 O O . ALA A 1 317 ? 11.829 8.092 13.917 1.00 96.25 317 ALA A O 1
ATOM 2451 N N . LYS A 1 318 ? 12.386 9.353 15.691 1.00 96.00 318 LYS A N 1
ATOM 2452 C CA . LYS A 1 318 ? 13.702 8.715 15.904 1.00 96.00 318 LYS A CA 1
ATOM 2453 C C . LYS A 1 318 ? 13.565 7.255 16.329 1.00 96.00 318 LYS A C 1
ATOM 2455 O O . LYS A 1 318 ? 14.355 6.417 15.890 1.00 96.00 318 LYS A O 1
ATOM 2460 N N . THR A 1 319 ? 12.575 6.948 17.163 1.00 93.94 319 THR A N 1
ATOM 2461 C CA . THR A 1 319 ? 12.260 5.577 17.571 1.00 93.94 319 THR A CA 1
ATOM 2462 C C . THR A 1 319 ? 11.843 4.733 16.367 1.00 93.94 319 THR A C 1
ATOM 2464 O O . THR A 1 319 ? 12.476 3.705 16.116 1.00 93.94 319 THR A O 1
ATOM 2467 N N . LEU A 1 320 ? 10.905 5.201 15.538 1.00 93.38 320 LEU A N 1
ATOM 2468 C CA . LEU A 1 320 ? 10.503 4.488 14.317 1.00 93.38 320 LEU A CA 1
ATOM 2469 C C . LEU A 1 320 ? 11.661 4.283 13.327 1.00 93.38 320 LEU A C 1
ATOM 2471 O O . LEU A 1 320 ? 11.818 3.191 12.775 1.00 93.38 320 LEU A O 1
ATOM 2475 N N . ASP A 1 321 ? 12.526 5.285 13.126 1.00 95.38 321 ASP A N 1
ATOM 2476 C CA . ASP A 1 321 ? 13.704 5.136 12.258 1.00 95.38 321 ASP A CA 1
ATOM 2477 C C . ASP A 1 321 ? 14.686 4.087 12.800 1.00 95.38 321 ASP A C 1
ATOM 2479 O O . ASP A 1 321 ? 15.194 3.262 12.036 1.00 95.38 321 ASP A O 1
ATOM 2483 N N . ARG A 1 322 ? 14.912 4.053 14.121 1.00 94.00 322 ARG A N 1
ATOM 2484 C CA . ARG A 1 322 ? 15.741 3.026 14.770 1.00 94.00 322 ARG A CA 1
ATOM 2485 C C . ARG A 1 322 ? 15.171 1.626 14.536 1.00 94.00 322 ARG A C 1
ATOM 2487 O O . ARG A 1 322 ? 15.928 0.737 14.137 1.00 94.00 322 ARG A O 1
ATOM 2494 N N . HIS A 1 323 ? 13.863 1.434 14.720 1.00 91.19 323 HIS A N 1
ATOM 2495 C CA . HIS A 1 323 ? 13.206 0.150 14.453 1.00 91.19 323 HIS A CA 1
ATOM 2496 C C . HIS A 1 323 ? 13.297 -0.241 12.977 1.00 91.19 323 HIS A C 1
ATOM 2498 O O . HIS A 1 323 ? 13.624 -1.388 12.666 1.00 91.19 323 HIS A O 1
ATOM 2504 N N . ASN A 1 324 ? 13.103 0.702 12.050 1.00 92.88 324 ASN A N 1
ATOM 2505 C CA . ASN A 1 324 ? 13.233 0.417 10.623 1.00 92.88 324 ASN A CA 1
ATOM 2506 C C . ASN A 1 324 ? 14.664 0.007 10.251 1.00 92.88 324 ASN A C 1
ATOM 2508 O O . ASN A 1 324 ? 14.844 -0.966 9.519 1.00 92.88 324 ASN A O 1
ATOM 2512 N N . ARG A 1 325 ? 15.690 0.678 10.789 1.00 93.19 325 ARG A N 1
ATOM 2513 C CA . ARG A 1 325 ? 17.095 0.291 10.567 1.00 93.19 325 ARG A CA 1
ATOM 2514 C C . ARG A 1 325 ? 17.405 -1.095 11.127 1.00 93.19 325 ARG A C 1
ATOM 2516 O O . ARG A 1 325 ? 18.057 -1.887 10.449 1.00 93.19 325 ARG A O 1
ATOM 2523 N N . ALA A 1 326 ? 16.924 -1.408 12.331 1.00 91.44 326 ALA A N 1
ATOM 2524 C CA . ALA A 1 326 ? 17.084 -2.734 12.929 1.00 91.44 326 ALA A CA 1
ATOM 2525 C C . ALA A 1 326 ? 16.412 -3.819 12.069 1.00 91.44 326 ALA A C 1
ATOM 2527 O O . ALA A 1 326 ? 17.030 -4.835 11.746 1.00 91.44 326 ALA A O 1
ATOM 2528 N N . ARG A 1 327 ? 15.185 -3.554 11.608 1.00 90.69 327 ARG A N 1
ATOM 2529 C CA . ARG A 1 327 ? 14.432 -4.413 10.687 1.00 90.69 327 ARG A CA 1
ATOM 2530 C C . ARG A 1 327 ? 15.170 -4.638 9.367 1.00 90.69 327 ARG A C 1
ATOM 2532 O O . ARG A 1 327 ? 15.280 -5.777 8.923 1.00 90.69 327 ARG A O 1
ATOM 2539 N N . GLN A 1 328 ? 15.678 -3.577 8.739 1.00 91.62 328 GLN A N 1
ATOM 2540 C CA . GLN A 1 328 ? 16.441 -3.657 7.488 1.00 91.62 328 GLN A CA 1
ATOM 2541 C C . GLN A 1 328 ? 17.729 -4.467 7.663 1.00 91.62 328 GLN A C 1
ATOM 2543 O O . GLN A 1 328 ? 18.029 -5.311 6.821 1.00 91.62 328 GLN A O 1
ATOM 2548 N N . LYS A 1 329 ? 18.456 -4.255 8.768 1.00 93.50 329 LYS A N 1
ATOM 2549 C CA . LYS A 1 329 ? 19.662 -5.021 9.096 1.00 93.50 329 LYS A CA 1
ATOM 2550 C C . LYS A 1 329 ? 19.349 -6.512 9.235 1.00 93.50 329 LYS A C 1
ATOM 2552 O O . LYS A 1 329 ? 19.976 -7.320 8.559 1.00 93.50 329 LYS A O 1
ATOM 2557 N N . LYS A 1 330 ? 18.336 -6.869 10.033 1.00 93.00 330 LYS A N 1
ATOM 2558 C CA . LYS A 1 330 ? 17.938 -8.271 10.233 1.00 93.00 330 LYS A CA 1
ATOM 2559 C C . LYS A 1 330 ? 17.441 -8.923 8.940 1.00 93.00 330 LYS A C 1
ATOM 2561 O O . LYS A 1 330 ? 17.782 -10.067 8.671 1.00 93.00 330 LYS A O 1
ATOM 2566 N N . MET A 1 331 ? 16.677 -8.193 8.123 1.00 93.25 331 MET A N 1
ATOM 2567 C CA . MET A 1 331 ? 16.261 -8.661 6.796 1.00 93.25 331 MET A CA 1
ATOM 2568 C C . MET A 1 331 ? 17.474 -8.975 5.917 1.00 93.25 331 MET A C 1
ATOM 2570 O O . MET A 1 331 ? 17.505 -10.028 5.294 1.00 93.25 331 MET A O 1
ATOM 2574 N N . GLN A 1 332 ? 18.476 -8.093 5.881 1.00 93.50 332 GLN A N 1
ATOM 2575 C CA . GLN A 1 332 ? 19.678 -8.334 5.083 1.00 93.50 332 GLN A CA 1
ATOM 2576 C C . GLN A 1 332 ? 20.486 -9.534 5.580 1.00 93.50 332 GLN A C 1
ATOM 2578 O O . GLN A 1 332 ? 20.921 -10.345 4.772 1.00 93.50 332 GLN A O 1
ATOM 2583 N N . GLU A 1 333 ? 20.631 -9.704 6.895 1.00 95.12 333 GLU A N 1
ATOM 2584 C CA . GLU A 1 333 ? 21.266 -10.897 7.471 1.00 95.12 333 GLU A CA 1
ATOM 2585 C C . GLU A 1 333 ? 20.542 -12.186 7.045 1.00 95.12 333 GLU A C 1
ATOM 2587 O O . GLU A 1 333 ? 21.183 -13.136 6.600 1.00 95.12 333 GLU A O 1
ATOM 2592 N N . MET A 1 334 ? 19.205 -12.199 7.123 1.00 96.44 334 MET A N 1
ATOM 2593 C CA . MET A 1 334 ? 18.386 -13.340 6.699 1.00 96.44 334 MET A CA 1
ATOM 2594 C C . MET A 1 334 ? 18.506 -13.606 5.193 1.00 96.44 334 MET A C 1
ATOM 2596 O O . MET A 1 334 ? 18.600 -14.760 4.788 1.00 96.44 334 MET A O 1
ATOM 2600 N N . LEU A 1 335 ? 18.534 -12.558 4.363 1.00 95.25 335 LEU A N 1
ATOM 2601 C CA . LEU A 1 335 ? 18.698 -12.690 2.914 1.00 95.25 335 LEU A CA 1
ATOM 2602 C C . LEU A 1 335 ? 20.059 -13.268 2.540 1.00 95.25 335 LEU A C 1
ATOM 2604 O O . LEU A 1 335 ? 20.102 -14.181 1.729 1.00 95.25 335 LEU A O 1
ATOM 2608 N N . VAL A 1 336 ? 21.147 -12.793 3.151 1.00 95.12 336 VAL A N 1
ATOM 2609 C CA . VAL A 1 336 ? 22.493 -13.332 2.896 1.00 95.12 336 VAL A CA 1
ATOM 2610 C C . VAL A 1 336 ? 22.553 -14.823 3.232 1.00 95.12 336 VAL A C 1
ATOM 2612 O O . VAL A 1 336 ? 23.069 -15.606 2.441 1.00 95.12 336 VAL A O 1
ATOM 2615 N N . GLN A 1 337 ? 21.980 -15.233 4.367 1.00 96.62 337 GLN A N 1
ATOM 2616 C CA . GLN A 1 337 ? 21.909 -16.648 4.751 1.00 96.62 337 GLN A CA 1
ATOM 2617 C C . GLN A 1 337 ? 21.072 -17.473 3.768 1.00 96.62 337 GLN A C 1
ATOM 2619 O O . GLN A 1 337 ? 21.482 -18.556 3.364 1.00 96.62 337 GLN A O 1
ATOM 2624 N N . ALA A 1 338 ? 19.914 -16.952 3.361 1.00 96.69 338 ALA A N 1
ATOM 2625 C CA . ALA A 1 338 ? 19.023 -17.637 2.435 1.00 96.69 338 ALA A CA 1
ATOM 2626 C C . ALA A 1 338 ? 19.631 -17.764 1.027 1.00 96.69 338 ALA A C 1
ATOM 2628 O O . ALA A 1 338 ? 19.498 -18.801 0.385 1.00 96.69 338 ALA A O 1
ATOM 2629 N N . GLU A 1 339 ? 20.315 -16.724 0.547 1.00 94.19 339 GLU A N 1
ATOM 2630 C CA . GLU A 1 339 ? 21.032 -16.750 -0.730 1.00 94.19 339 GLU A CA 1
ATOM 2631 C C . GLU A 1 339 ? 22.206 -17.727 -0.697 1.00 94.19 339 GLU A C 1
ATOM 2633 O O . GLU A 1 339 ? 22.415 -18.434 -1.681 1.00 94.19 339 GLU A O 1
ATOM 2638 N N . GLN A 1 340 ? 22.928 -17.814 0.426 1.00 95.06 340 GLN A N 1
ATOM 2639 C CA . GLN A 1 340 ? 23.980 -18.812 0.606 1.00 95.06 340 GLN A CA 1
ATOM 2640 C C . GLN A 1 340 ? 23.408 -20.236 0.568 1.00 95.06 340 GLN A C 1
ATOM 2642 O O . GLN A 1 340 ? 23.923 -21.065 -0.172 1.00 95.06 340 GLN A O 1
ATOM 2647 N N . GLU A 1 341 ? 22.297 -20.500 1.269 1.00 95.00 341 GLU A N 1
ATOM 2648 C CA . GLU A 1 341 ? 21.642 -21.819 1.259 1.00 95.00 341 GLU A CA 1
ATOM 2649 C C . GLU A 1 341 ? 21.244 -22.254 -0.160 1.00 95.00 341 GLU A C 1
ATOM 2651 O O . GLU A 1 341 ? 21.378 -23.423 -0.506 1.00 95.00 341 GLU A O 1
ATOM 2656 N N . VAL A 1 342 ? 20.778 -21.323 -1.001 1.00 95.19 342 VAL A N 1
ATOM 2657 C CA . VAL A 1 342 ? 20.456 -21.620 -2.407 1.00 95.19 342 VAL A CA 1
ATOM 2658 C C . VAL A 1 342 ? 21.718 -21.778 -3.258 1.00 95.19 342 VAL A C 1
ATOM 2660 O O . VAL A 1 342 ? 21.732 -22.614 -4.159 1.00 95.19 342 VAL A O 1
ATOM 2663 N N . ALA A 1 343 ? 22.763 -20.987 -3.004 1.00 92.62 343 ALA A N 1
ATOM 2664 C CA . ALA A 1 343 ? 24.026 -21.042 -3.741 1.00 92.62 343 ALA A CA 1
ATOM 2665 C C . ALA A 1 343 ? 24.830 -22.325 -3.476 1.00 92.62 343 ALA A C 1
ATOM 2667 O O . ALA A 1 343 ? 25.559 -22.765 -4.361 1.00 92.62 343 ALA A O 1
ATOM 2668 N N . ASP A 1 344 ? 24.674 -22.930 -2.297 1.00 93.62 344 ASP A N 1
ATOM 2669 C CA . ASP A 1 344 ? 25.324 -24.192 -1.924 1.00 93.62 344 ASP A CA 1
ATOM 2670 C C . ASP A 1 344 ? 24.677 -25.423 -2.591 1.00 93.62 344 ASP A C 1
ATOM 2672 O O . ASP A 1 344 ? 25.217 -26.529 -2.523 1.00 93.62 344 ASP A O 1
ATOM 2676 N N . LEU A 1 345 ? 23.524 -25.260 -3.252 1.00 91.50 345 LEU A N 1
ATOM 2677 C CA . LEU A 1 345 ? 22.880 -26.329 -4.016 1.00 91.50 345 LEU A CA 1
ATOM 2678 C C . LEU A 1 345 ? 23.573 -26.524 -5.371 1.00 91.50 345 LEU A C 1
ATOM 2680 O O . LEU A 1 345 ? 23.860 -25.561 -6.077 1.00 91.50 345 LEU A O 1
ATOM 2684 N N . GLU A 1 346 ? 23.727 -27.781 -5.803 1.00 90.88 346 GLU A N 1
ATOM 2685 C CA . GLU A 1 346 ? 24.280 -28.108 -7.132 1.00 90.88 346 GLU A CA 1
ATOM 2686 C C . GLU A 1 346 ? 23.484 -27.469 -8.283 1.00 90.88 346 GLU A C 1
ATOM 2688 O O . GLU A 1 346 ? 24.045 -27.078 -9.306 1.00 90.88 346 GLU A O 1
ATOM 2693 N N . ARG A 1 347 ? 22.159 -27.361 -8.116 1.00 91.69 347 ARG A N 1
ATOM 2694 C CA . ARG A 1 347 ? 21.267 -26.638 -9.024 1.00 91.69 347 ARG A CA 1
ATOM 2695 C C . ARG A 1 347 ? 20.180 -25.915 -8.242 1.00 91.69 347 ARG A C 1
ATOM 2697 O O . ARG A 1 347 ? 19.671 -26.437 -7.249 1.00 91.69 347 ARG A O 1
ATOM 2704 N N . VAL A 1 348 ? 19.745 -24.766 -8.757 1.00 91.69 348 VAL A N 1
ATOM 2705 C CA . VAL A 1 348 ? 18.559 -24.077 -8.235 1.00 91.69 348 VAL A CA 1
ATOM 2706 C C . VAL A 1 348 ? 17.322 -24.949 -8.509 1.00 91.69 348 VAL A C 1
ATOM 2708 O O . VAL A 1 348 ? 17.072 -25.283 -9.672 1.00 91.69 348 VAL A O 1
ATOM 2711 N N . PRO A 1 349 ? 16.554 -25.344 -7.479 1.00 93.50 349 PRO A N 1
ATOM 2712 C CA . PRO A 1 349 ? 15.392 -26.211 -7.644 1.00 93.50 349 PRO A CA 1
ATOM 2713 C C . PRO A 1 349 ? 14.205 -25.466 -8.266 1.00 93.50 349 PRO A C 1
ATOM 2715 O O . PRO A 1 349 ? 14.125 -24.238 -8.238 1.00 93.50 349 PRO A O 1
ATOM 2718 N N . GLU A 1 350 ? 13.240 -26.226 -8.787 1.00 94.44 350 GLU A N 1
ATOM 2719 C CA . GLU A 1 350 ? 12.004 -25.678 -9.348 1.00 94.44 350 GLU A CA 1
ATOM 2720 C C . GLU A 1 350 ? 11.159 -24.953 -8.293 1.00 94.44 350 GLU A C 1
ATOM 2722 O O . GLU A 1 350 ? 10.513 -23.959 -8.609 1.00 94.44 350 GLU A O 1
ATOM 2727 N N . VAL A 1 351 ? 11.206 -25.425 -7.045 1.00 97.19 351 VAL A N 1
ATOM 2728 C CA . VAL A 1 351 ? 10.627 -24.774 -5.866 1.00 97.19 351 VAL A CA 1
ATOM 2729 C C . VAL A 1 351 ? 11.729 -24.635 -4.824 1.00 97.19 351 VAL A C 1
ATOM 2731 O O . VAL A 1 351 ? 12.358 -25.624 -4.438 1.00 97.19 351 VAL A O 1
ATOM 2734 N N . ILE A 1 352 ? 11.973 -23.408 -4.371 1.00 97.44 352 ILE A N 1
ATOM 2735 C CA . ILE A 1 352 ? 12.995 -23.112 -3.368 1.00 97.44 352 ILE A CA 1
ATOM 2736 C C . ILE A 1 352 ? 12.358 -23.220 -1.986 1.00 97.44 352 ILE A C 1
ATOM 2738 O O . ILE A 1 352 ? 11.317 -22.625 -1.720 1.00 97.44 352 ILE A O 1
ATOM 2742 N N . LEU A 1 353 ? 13.006 -23.954 -1.087 1.00 97.81 353 LEU A N 1
ATOM 2743 C CA . LEU A 1 353 ? 12.679 -23.956 0.331 1.00 97.81 353 LEU A CA 1
ATOM 2744 C C . LEU A 1 353 ? 13.939 -23.571 1.095 1.00 97.81 353 LEU A C 1
ATOM 2746 O O . LEU A 1 353 ? 14.971 -24.209 0.910 1.00 97.81 353 LEU A O 1
ATOM 2750 N N . VAL A 1 354 ? 13.839 -22.547 1.937 1.00 97.69 354 VAL A N 1
ATOM 2751 C CA . VAL A 1 354 ? 14.907 -22.110 2.844 1.00 97.69 354 VAL A CA 1
ATOM 2752 C C . VAL A 1 354 ? 14.383 -22.056 4.272 1.00 97.69 354 VAL A C 1
ATOM 2754 O O . VAL A 1 354 ? 13.228 -21.683 4.505 1.00 97.69 354 VAL A O 1
ATOM 2757 N N . ALA A 1 355 ? 15.201 -22.464 5.236 1.00 96.75 355 ALA A N 1
ATOM 2758 C CA . ALA A 1 355 ? 14.782 -22.519 6.631 1.00 96.75 355 ALA A CA 1
ATOM 2759 C C . ALA A 1 355 ? 15.974 -22.390 7.574 1.00 96.75 355 ALA A C 1
ATOM 2761 O O . ALA A 1 355 ? 16.955 -23.112 7.425 1.00 96.75 355 ALA A O 1
ATOM 2762 N N . GLN A 1 356 ? 15.872 -21.512 8.570 1.00 96.12 356 GLN A N 1
ATOM 2763 C CA . GLN A 1 356 ? 16.955 -21.286 9.530 1.00 96.12 356 GLN A CA 1
ATOM 2764 C C . GLN A 1 356 ? 16.429 -20.983 10.936 1.00 96.12 356 GLN A C 1
ATOM 2766 O O . GLN A 1 356 ? 15.362 -20.382 11.121 1.00 96.12 356 GLN A O 1
ATOM 2771 N N . GLU A 1 357 ? 17.215 -21.374 11.938 1.00 94.38 357 GLU A N 1
ATOM 2772 C CA . GLU A 1 357 ? 17.023 -20.966 13.331 1.00 94.38 357 GLU A CA 1
ATOM 2773 C C . GLU A 1 357 ? 17.385 -19.486 13.530 1.00 94.38 357 GLU A C 1
ATOM 2775 O O . GLU A 1 357 ? 18.251 -18.927 12.856 1.00 94.38 357 GLU A O 1
ATOM 2780 N N . GLY A 1 358 ? 16.689 -18.810 14.448 1.00 88.88 358 GLY A N 1
ATOM 2781 C CA . GLY A 1 358 ? 16.947 -17.397 14.764 1.00 88.88 358 GLY A CA 1
ATOM 2782 C C . GLY A 1 358 ? 16.500 -16.393 13.687 1.00 88.88 358 GLY A C 1
ATOM 2783 O O . GLY A 1 358 ? 16.745 -15.183 13.817 1.00 88.88 358 GLY A O 1
ATOM 2784 N N . TRP A 1 359 ? 15.836 -16.860 12.627 1.00 94.44 359 TRP A N 1
ATOM 2785 C CA . TRP A 1 359 ? 15.123 -16.004 11.682 1.00 94.44 359 TRP A CA 1
ATOM 2786 C C . TRP A 1 359 ? 13.912 -15.348 12.341 1.00 94.44 359 TRP A C 1
ATOM 2788 O O . TRP A 1 359 ? 13.175 -15.964 13.108 1.00 94.44 359 TRP A O 1
ATOM 2798 N N . SER A 1 360 ? 13.686 -14.071 12.025 1.00 89.12 360 SER A N 1
ATOM 2799 C CA . SER A 1 360 ? 12.511 -13.363 12.525 1.00 89.12 360 SER A CA 1
ATOM 2800 C C . SER A 1 360 ? 11.271 -13.823 11.765 1.00 89.12 360 SER A C 1
ATOM 2802 O O . SER A 1 360 ? 11.170 -13.613 10.553 1.00 89.12 360 SER A O 1
ATOM 2804 N N . ARG A 1 361 ? 10.288 -14.375 12.488 1.00 87.50 361 ARG A N 1
ATOM 2805 C CA . ARG A 1 361 ? 8.964 -14.733 11.945 1.00 87.50 361 ARG A CA 1
ATOM 2806 C C . ARG A 1 361 ? 8.296 -13.565 11.214 1.00 87.50 361 ARG A C 1
ATOM 2808 O O . ARG A 1 361 ? 7.633 -13.776 10.209 1.00 87.50 361 ARG A O 1
ATOM 2815 N N . ALA A 1 362 ? 8.514 -12.331 11.669 1.00 82.19 362 ALA A N 1
ATOM 2816 C CA . ALA A 1 362 ? 7.942 -11.138 11.050 1.00 82.19 362 ALA A CA 1
ATOM 2817 C C . ALA A 1 362 ? 8.610 -10.747 9.717 1.00 82.19 362 ALA A C 1
ATOM 2819 O O . ALA A 1 362 ? 8.124 -9.841 9.046 1.00 82.19 362 ALA A O 1
ATOM 2820 N N . LEU A 1 363 ? 9.728 -11.377 9.327 1.00 90.12 363 LEU A N 1
ATOM 2821 C CA . LEU A 1 363 ? 10.518 -11.000 8.145 1.00 90.12 363 LEU A CA 1
ATOM 2822 C C . LEU A 1 363 ? 10.680 -12.121 7.110 1.00 90.12 363 LEU A C 1
ATOM 2824 O O . LEU A 1 363 ? 11.125 -11.838 5.998 1.00 90.12 363 LEU A O 1
ATOM 2828 N N . VAL A 1 364 ? 10.275 -13.361 7.404 1.00 92.31 364 VAL A N 1
ATOM 2829 C CA . VAL A 1 364 ? 10.395 -14.482 6.445 1.00 92.31 364 VAL A CA 1
ATOM 2830 C C . VAL A 1 364 ? 9.639 -14.237 5.138 1.00 92.31 364 VAL A C 1
ATOM 2832 O O . VAL A 1 364 ? 10.101 -14.648 4.076 1.00 92.31 364 VAL A O 1
ATOM 2835 N N . PHE A 1 365 ? 8.539 -13.479 5.174 1.00 90.56 365 PHE A N 1
ATOM 2836 C CA . PHE A 1 365 ? 7.808 -13.091 3.966 1.00 90.56 365 PHE A CA 1
ATOM 2837 C C . PHE A 1 365 ? 8.681 -12.280 2.990 1.00 90.56 365 PHE A C 1
ATOM 2839 O O . PHE A 1 365 ? 8.553 -12.429 1.775 1.00 90.56 365 PHE A O 1
ATOM 2846 N N . GLY A 1 366 ? 9.579 -11.432 3.507 1.00 92.00 366 GLY A N 1
ATOM 2847 C CA . GLY A 1 366 ? 10.473 -10.622 2.685 1.00 92.00 366 GLY A CA 1
ATOM 2848 C C . GLY A 1 366 ? 11.617 -11.442 2.098 1.00 92.00 366 GLY A C 1
ATOM 2849 O O . GLY A 1 366 ? 12.024 -11.174 0.970 1.00 92.00 366 GLY A O 1
ATOM 2850 N N . VAL A 1 367 ? 12.066 -12.485 2.806 1.00 96.25 367 VAL A N 1
ATOM 2851 C CA . VAL A 1 367 ? 13.013 -13.474 2.269 1.00 96.25 367 VAL A CA 1
ATOM 2852 C C . VAL A 1 367 ? 12.386 -14.223 1.098 1.00 96.25 367 VAL A C 1
ATOM 2854 O O . VAL A 1 367 ? 12.948 -14.217 0.005 1.00 96.25 367 VAL A O 1
ATOM 2857 N N . ALA A 1 368 ? 11.184 -14.782 1.285 1.00 96.56 368 ALA A N 1
ATOM 2858 C CA . ALA A 1 368 ? 10.466 -15.477 0.217 1.00 96.56 368 ALA A CA 1
ATOM 2859 C C . ALA A 1 368 ? 10.253 -14.570 -1.007 1.00 96.56 368 ALA A C 1
ATOM 2861 O O . ALA A 1 368 ? 10.547 -14.974 -2.130 1.00 96.56 368 ALA A O 1
ATOM 2862 N N . ALA A 1 369 ? 9.812 -13.323 -0.799 1.00 94.69 369 ALA A N 1
ATOM 2863 C CA . ALA A 1 369 ? 9.591 -12.366 -1.883 1.00 94.69 369 ALA A CA 1
ATOM 2864 C C . ALA A 1 369 ? 10.878 -12.030 -2.656 1.00 94.69 369 ALA A C 1
ATOM 2866 O O . ALA A 1 369 ? 10.875 -12.038 -3.884 1.00 94.69 369 ALA A O 1
ATOM 2867 N N . ARG A 1 370 ? 11.989 -11.771 -1.956 1.00 93.56 370 ARG A N 1
ATOM 2868 C CA . ARG A 1 370 ? 13.273 -11.423 -2.585 1.00 93.56 370 ARG A CA 1
ATOM 2869 C C . ARG A 1 370 ? 13.885 -12.584 -3.354 1.00 93.56 370 ARG A C 1
ATOM 2871 O O . ARG A 1 370 ? 14.388 -12.371 -4.451 1.00 93.56 370 ARG A O 1
ATOM 2878 N N . LEU A 1 371 ? 13.815 -13.799 -2.815 1.00 95.19 371 LEU A N 1
ATOM 2879 C CA . LEU A 1 371 ? 14.277 -14.983 -3.533 1.00 95.19 371 LEU A CA 1
ATOM 2880 C C . LEU A 1 371 ? 13.373 -15.298 -4.734 1.00 95.19 371 LEU A C 1
ATOM 2882 O O . LEU A 1 371 ? 13.890 -15.631 -5.794 1.00 95.19 371 LEU A O 1
ATOM 2886 N N . THR A 1 372 ? 12.053 -15.123 -4.611 1.00 94.75 372 THR A N 1
ATOM 2887 C CA . THR A 1 372 ? 11.118 -15.280 -5.745 1.00 94.75 372 THR A CA 1
ATOM 2888 C C . THR A 1 372 ? 11.471 -14.311 -6.869 1.00 94.75 372 THR A C 1
ATOM 2890 O O . THR A 1 372 ? 11.596 -14.717 -8.019 1.00 94.75 372 THR A O 1
ATOM 2893 N N . ASP A 1 373 ? 11.699 -13.039 -6.537 1.00 89.50 373 ASP A N 1
ATOM 2894 C CA . ASP A 1 373 ? 12.095 -12.005 -7.496 1.00 89.50 373 ASP A CA 1
ATOM 2895 C C . ASP A 1 373 ? 13.488 -12.256 -8.100 1.00 89.50 373 ASP A C 1
ATOM 2897 O O . ASP A 1 373 ? 13.717 -11.979 -9.274 1.00 89.50 373 ASP A O 1
ATOM 2901 N N . ARG A 1 374 ? 14.431 -12.802 -7.326 1.00 87.69 374 ARG A N 1
ATOM 2902 C CA . ARG A 1 374 ? 15.794 -13.085 -7.796 1.00 87.69 374 ARG A CA 1
ATOM 2903 C C . ARG A 1 374 ? 15.879 -14.317 -8.694 1.00 87.69 374 ARG A C 1
ATOM 2905 O O . ARG A 1 374 ? 16.586 -14.282 -9.697 1.00 87.69 374 ARG A O 1
ATOM 2912 N N . TYR A 1 375 ? 15.225 -15.405 -8.299 1.00 90.19 375 TYR A N 1
ATOM 2913 C CA . TYR A 1 375 ? 15.351 -16.711 -8.948 1.00 90.19 375 TYR A CA 1
ATOM 2914 C C . TYR A 1 375 ? 14.198 -17.028 -9.900 1.00 90.19 375 TYR A C 1
ATOM 2916 O O . TYR A 1 375 ? 14.306 -17.991 -10.655 1.00 90.19 375 TYR A O 1
ATOM 2924 N N . HIS A 1 376 ? 13.114 -16.247 -9.870 1.00 90.81 376 HIS A N 1
ATOM 2925 C CA . HIS A 1 376 ? 11.897 -16.490 -10.647 1.00 90.81 376 HIS A CA 1
ATOM 2926 C C . HIS A 1 376 ? 11.349 -17.906 -10.414 1.00 90.81 376 HIS A C 1
ATOM 2928 O O . HIS A 1 376 ? 10.989 -18.629 -11.337 1.00 90.81 376 HIS A O 1
ATOM 2934 N N . ARG A 1 377 ? 11.309 -18.317 -9.140 1.00 94.06 377 ARG A N 1
ATOM 2935 C CA . ARG A 1 377 ? 10.778 -19.607 -8.674 1.00 94.06 377 ARG A CA 1
ATOM 2936 C C . ARG A 1 377 ? 9.804 -19.394 -7.524 1.00 94.06 377 ARG A C 1
ATOM 2938 O O . ARG A 1 377 ? 10.008 -18.445 -6.769 1.00 94.06 377 ARG A O 1
ATOM 2945 N N . PRO A 1 378 ? 8.811 -20.278 -7.320 1.00 96.75 378 PRO A N 1
ATOM 2946 C CA . PRO A 1 378 ? 8.087 -20.334 -6.059 1.00 96.75 378 PRO A CA 1
ATOM 2947 C C . PRO A 1 378 ? 9.063 -20.562 -4.899 1.00 96.75 378 PRO A C 1
ATOM 2949 O O . PRO A 1 378 ? 9.927 -21.442 -4.974 1.00 96.75 378 PRO A O 1
ATOM 2952 N N . VAL A 1 379 ? 8.928 -19.778 -3.831 1.00 98.06 379 VAL A N 1
ATOM 2953 C CA . VAL A 1 379 ? 9.805 -19.843 -2.658 1.00 98.06 379 VAL A CA 1
ATOM 2954 C C . VAL A 1 379 ? 9.001 -19.994 -1.383 1.00 98.06 379 VAL A C 1
ATOM 2956 O O . VAL A 1 379 ? 8.063 -19.239 -1.145 1.00 98.06 379 VAL A O 1
ATOM 2959 N N . PHE A 1 380 ? 9.439 -20.913 -0.529 1.00 98.19 380 PHE A N 1
ATOM 2960 C CA . PHE A 1 380 ? 8.996 -21.096 0.844 1.00 98.19 380 PHE A CA 1
ATOM 2961 C C . PHE A 1 380 ? 10.146 -20.723 1.787 1.00 98.19 380 PHE A C 1
ATOM 2963 O O . PHE A 1 380 ? 11.245 -21.260 1.665 1.00 98.19 380 PHE A O 1
ATOM 2970 N N . ALA A 1 381 ? 9.907 -19.815 2.730 1.00 98.06 381 ALA A N 1
ATOM 2971 C CA . ALA A 1 381 ? 10.890 -19.409 3.731 1.00 98.06 381 ALA A CA 1
ATOM 2972 C C . ALA A 1 381 ? 10.343 -19.649 5.141 1.00 98.06 381 ALA A C 1
ATOM 2974 O O . ALA A 1 381 ? 9.269 -19.144 5.471 1.00 98.06 381 ALA A O 1
ATOM 2975 N N . PHE A 1 382 ? 11.082 -20.384 5.975 1.00 97.88 382 PHE A N 1
ATOM 2976 C CA . PHE A 1 382 ? 10.665 -20.755 7.330 1.00 97.88 382 PHE A CA 1
ATOM 2977 C C . PHE A 1 382 ? 11.620 -20.227 8.403 1.00 97.88 382 PHE A C 1
ATOM 2979 O O . PHE A 1 382 ? 12.836 -20.374 8.305 1.00 97.88 382 PHE A O 1
ATOM 2986 N N . ALA A 1 383 ? 11.055 -19.663 9.468 1.00 96.62 383 ALA A N 1
ATOM 2987 C CA . ALA A 1 383 ? 11.759 -19.418 10.718 1.00 96.62 383 ALA A CA 1
ATOM 2988 C C . ALA A 1 383 ? 11.555 -20.615 11.651 1.00 96.62 383 ALA A C 1
ATOM 2990 O O . ALA A 1 383 ? 10.417 -21.046 11.869 1.00 96.62 383 ALA A O 1
ATOM 2991 N N . LEU A 1 384 ? 12.653 -21.134 12.200 1.00 96.19 384 LEU A N 1
ATOM 2992 C CA . LEU A 1 384 ? 12.647 -22.255 13.138 1.00 96.19 384 LEU A CA 1
ATOM 2993 C C . LEU A 1 384 ? 12.727 -21.738 14.572 1.00 96.19 384 LEU A C 1
ATOM 2995 O O . LEU A 1 384 ? 13.638 -20.982 14.915 1.00 96.19 384 LEU A O 1
ATOM 2999 N N . GLN A 1 385 ? 11.764 -22.146 15.396 1.00 92.75 385 GLN A N 1
ATOM 3000 C CA . GLN A 1 385 ? 11.705 -21.799 16.811 1.00 92.75 385 GLN A CA 1
ATOM 3001 C C . GLN A 1 385 ? 10.990 -22.911 17.594 1.00 92.75 385 GLN A C 1
ATOM 3003 O O . GLN A 1 385 ? 9.908 -23.345 17.200 1.00 92.75 385 GLN A O 1
ATOM 3008 N N . ASP A 1 386 ? 11.594 -23.375 18.692 1.00 91.69 386 ASP A N 1
ATOM 3009 C CA . ASP A 1 386 ? 11.017 -24.364 19.620 1.00 91.69 386 ASP A CA 1
ATOM 3010 C C . ASP A 1 386 ? 10.520 -25.657 18.935 1.00 91.69 386 ASP A C 1
ATOM 3012 O O . ASP A 1 386 ? 9.463 -26.202 19.249 1.00 91.69 386 ASP A O 1
ATOM 3016 N N . GLY A 1 387 ? 11.270 -26.146 17.939 1.00 92.62 387 GLY A N 1
ATOM 3017 C CA . GLY A 1 387 ? 10.921 -27.352 17.173 1.00 92.62 387 GLY A CA 1
ATOM 3018 C C . GLY A 1 387 ? 9.774 -27.173 16.166 1.00 92.62 387 GLY A C 1
ATOM 3019 O O . GLY A 1 387 ? 9.341 -28.154 15.550 1.00 92.62 387 GLY A O 1
ATOM 3020 N N . VAL A 1 388 ? 9.298 -25.942 15.963 1.00 95.06 388 VAL A N 1
ATOM 3021 C CA . VAL A 1 388 ? 8.253 -25.572 15.000 1.00 95.06 388 VAL A CA 1
ATOM 3022 C C . VAL A 1 388 ? 8.842 -24.666 13.918 1.00 95.06 388 VAL A C 1
ATOM 3024 O O . VAL A 1 388 ? 9.601 -23.738 14.191 1.00 95.06 388 VAL A O 1
ATOM 3027 N N . ALA A 1 389 ? 8.470 -24.932 12.672 1.00 97.06 389 ALA A N 1
ATOM 3028 C CA . ALA A 1 389 ? 8.771 -24.116 11.511 1.00 97.06 389 ALA A CA 1
ATOM 3029 C C . ALA A 1 389 ? 7.538 -23.286 11.149 1.00 97.06 389 ALA A C 1
ATOM 3031 O O . ALA A 1 389 ? 6.479 -23.837 10.851 1.00 97.06 389 ALA A O 1
ATOM 3032 N N . ARG A 1 390 ? 7.676 -21.959 11.166 1.00 95.44 390 ARG A N 1
ATOM 3033 C CA . ARG A 1 390 ? 6.628 -21.027 10.724 1.00 95.44 390 ARG A CA 1
ATOM 3034 C C . ARG A 1 390 ? 7.147 -20.201 9.570 1.00 95.44 390 ARG A C 1
ATOM 3036 O O . ARG A 1 390 ? 8.208 -19.586 9.679 1.00 95.44 390 ARG A O 1
ATOM 3043 N N . GLY A 1 391 ? 6.420 -20.207 8.466 1.00 93.50 391 GLY A N 1
ATOM 3044 C CA . GLY A 1 391 ? 6.930 -19.681 7.215 1.00 93.50 391 GLY A CA 1
ATOM 3045 C C . GLY A 1 391 ? 5.911 -18.948 6.374 1.00 93.50 391 GLY A C 1
ATOM 3046 O O . GLY A 1 391 ? 4.706 -18.949 6.623 1.00 93.50 391 GLY A O 1
ATOM 3047 N N . SER A 1 392 ? 6.449 -18.318 5.343 1.00 95.62 392 SER A N 1
ATOM 3048 C CA . SER A 1 392 ? 5.695 -17.663 4.287 1.00 95.62 392 SER A CA 1
ATOM 3049 C C . SER A 1 392 ? 6.192 -18.153 2.941 1.00 95.62 392 SER A C 1
ATOM 3051 O O . SER A 1 392 ? 7.375 -18.448 2.771 1.00 95.62 392 SER A O 1
ATOM 3053 N N . ALA A 1 393 ? 5.286 -18.187 1.977 1.00 96.62 393 ALA A N 1
ATOM 3054 C CA . ALA A 1 393 ? 5.576 -18.551 0.609 1.00 96.62 393 ALA A CA 1
ATOM 3055 C C . ALA A 1 393 ? 5.166 -17.445 -0.368 1.00 96.62 393 ALA A C 1
ATOM 3057 O O . ALA A 1 393 ? 4.238 -16.666 -0.110 1.00 96.62 393 ALA A O 1
ATOM 3058 N N . ARG A 1 394 ? 5.890 -17.360 -1.483 1.00 97.31 394 ARG A N 1
ATOM 3059 C CA . ARG A 1 394 ? 5.623 -16.463 -2.611 1.00 97.31 394 ARG A CA 1
ATOM 3060 C C . ARG A 1 394 ? 5.776 -17.235 -3.912 1.00 97.31 394 ARG A C 1
ATOM 3062 O O . ARG A 1 394 ? 6.645 -18.096 -4.017 1.00 97.31 394 ARG A O 1
ATOM 3069 N N . SER A 1 395 ? 4.885 -16.965 -4.859 1.00 95.25 395 SER A N 1
ATOM 3070 C CA . SER A 1 395 ? 4.799 -17.709 -6.115 1.00 95.25 395 SER A CA 1
ATOM 3071 C C . SER A 1 395 ? 5.218 -16.880 -7.319 1.00 95.25 395 SER A C 1
ATOM 3073 O O . SER A 1 395 ? 5.393 -15.664 -7.233 1.00 95.25 395 SER A O 1
ATOM 3075 N N . VAL A 1 396 ? 5.299 -17.556 -8.460 1.00 91.94 396 VAL A N 1
ATOM 3076 C CA . VAL A 1 396 ? 5.363 -16.955 -9.795 1.00 91.94 396 VAL A CA 1
ATOM 3077 C C . VAL A 1 396 ? 4.019 -17.137 -10.513 1.00 91.94 396 VAL A C 1
ATOM 3079 O O . VAL A 1 396 ? 3.290 -18.080 -10.188 1.00 91.94 396 VAL A O 1
ATOM 3082 N N . PRO A 1 397 ? 3.663 -16.262 -11.476 1.00 89.31 397 PRO A N 1
ATOM 3083 C CA . PRO A 1 397 ? 2.418 -16.396 -12.226 1.00 89.31 397 PRO A CA 1
ATOM 3084 C C . PRO A 1 397 ? 2.242 -17.802 -12.811 1.00 89.31 397 PRO A C 1
ATOM 3086 O O . PRO A 1 397 ? 3.144 -18.329 -13.456 1.00 89.31 397 PRO A O 1
ATOM 3089 N N . GLY A 1 398 ? 1.073 -18.401 -12.579 1.00 89.62 398 GLY A N 1
ATOM 3090 C CA . GLY A 1 398 ? 0.733 -19.738 -13.072 1.00 89.62 398 GLY A CA 1
ATOM 3091 C C . GLY A 1 398 ? 1.120 -20.906 -12.155 1.00 89.62 398 GLY A C 1
ATOM 3092 O O . GLY A 1 398 ? 0.768 -22.037 -12.476 1.00 89.62 398 GLY A O 1
ATOM 3093 N N . PHE A 1 399 ? 1.771 -20.666 -11.010 1.00 94.69 399 PHE A N 1
ATOM 3094 C CA . PHE A 1 399 ? 2.005 -21.694 -9.987 1.00 94.69 399 PHE A CA 1
ATOM 3095 C C . PHE A 1 399 ? 1.163 -21.425 -8.731 1.00 94.69 399 PHE A C 1
ATOM 3097 O O . PHE A 1 399 ? 1.275 -20.363 -8.120 1.00 94.69 399 PHE A O 1
ATOM 3104 N N . ASP A 1 400 ? 0.338 -22.389 -8.317 1.00 96.81 400 ASP A N 1
ATOM 3105 C CA . ASP A 1 400 ? -0.523 -22.276 -7.132 1.00 96.81 400 ASP A CA 1
ATOM 3106 C C . ASP A 1 400 ? 0.152 -22.880 -5.887 1.00 96.81 400 ASP A C 1
ATOM 3108 O O . ASP A 1 400 ? 0.340 -24.097 -5.782 1.00 96.81 400 ASP A O 1
ATOM 3112 N N . LEU A 1 401 ? 0.502 -22.020 -4.923 1.00 96.81 401 LEU A N 1
ATOM 3113 C CA . LEU A 1 401 ? 1.121 -22.424 -3.657 1.00 96.81 401 LEU A CA 1
ATOM 3114 C C . LEU A 1 401 ? 0.216 -23.288 -2.780 1.00 96.81 401 LEU A C 1
ATOM 3116 O O . LEU A 1 401 ? 0.709 -24.209 -2.131 1.00 96.81 401 LEU A O 1
ATOM 3120 N N . VAL A 1 402 ? -1.084 -23.000 -2.728 1.00 95.44 402 VAL A N 1
ATOM 3121 C CA . VAL A 1 402 ? -2.024 -23.733 -1.872 1.00 95.44 402 VAL A CA 1
ATOM 3122 C C . VAL A 1 402 ? -2.239 -25.132 -2.439 1.00 95.44 402 VAL A C 1
ATOM 3124 O O . VAL A 1 402 ? -2.239 -26.107 -1.686 1.00 95.44 402 VAL A O 1
ATOM 3127 N N . ALA A 1 403 ? -2.348 -25.253 -3.764 1.00 96.44 403 ALA A N 1
ATOM 3128 C CA . ALA A 1 403 ? -2.367 -26.550 -4.434 1.00 96.44 403 ALA A CA 1
ATOM 3129 C C . ALA A 1 403 ? -1.076 -27.342 -4.162 1.00 96.44 403 ALA A C 1
ATOM 3131 O O . ALA A 1 403 ? -1.148 -28.513 -3.785 1.00 96.44 403 ALA A O 1
ATOM 3132 N N . ALA A 1 404 ? 0.090 -26.691 -4.247 1.00 97.19 404 ALA A N 1
ATOM 3133 C CA . ALA A 1 404 ? 1.377 -27.317 -3.942 1.00 97.19 404 ALA A CA 1
ATOM 3134 C C . ALA A 1 404 ? 1.472 -27.791 -2.479 1.00 97.19 404 ALA A C 1
ATOM 3136 O O . ALA A 1 404 ? 1.925 -28.905 -2.224 1.00 97.19 404 ALA A O 1
ATOM 3137 N N . MET A 1 405 ? 1.007 -26.989 -1.513 1.00 97.19 405 MET A N 1
ATOM 3138 C CA . MET A 1 405 ? 0.962 -27.367 -0.093 1.00 97.19 405 MET A CA 1
ATOM 3139 C C . MET A 1 405 ? 0.034 -28.565 0.150 1.00 97.19 405 MET A C 1
ATOM 3141 O O . MET A 1 405 ? 0.413 -29.506 0.851 1.00 97.19 405 MET A O 1
ATOM 3145 N N . ARG A 1 406 ? -1.160 -28.573 -0.460 1.00 96.56 406 ARG A N 1
ATOM 3146 C CA . ARG A 1 406 ? -2.098 -29.707 -0.379 1.00 96.56 406 ARG A CA 1
ATOM 3147 C C . ARG A 1 406 ? -1.473 -30.979 -0.946 1.00 96.56 406 ARG A C 1
ATOM 3149 O O . ARG A 1 406 ? -1.488 -32.006 -0.276 1.00 96.56 406 ARG A O 1
ATOM 3156 N N . ALA A 1 407 ? -0.873 -30.898 -2.132 1.00 96.56 407 ALA A N 1
ATOM 3157 C CA . ALA A 1 407 ? -0.224 -32.034 -2.783 1.00 96.56 407 ALA A CA 1
ATOM 3158 C C . ALA A 1 407 ? 1.010 -32.539 -2.015 1.00 96.56 407 ALA A C 1
ATOM 3160 O O . ALA A 1 407 ? 1.274 -33.738 -1.991 1.00 96.56 407 ALA A O 1
ATOM 3161 N N . ALA A 1 408 ? 1.745 -31.646 -1.346 1.00 95.81 408 ALA A N 1
ATOM 3162 C CA . ALA A 1 408 ? 2.899 -32.019 -0.535 1.00 95.81 408 ALA A CA 1
ATOM 3163 C C . ALA A 1 408 ? 2.523 -32.707 0.792 1.00 95.81 408 ALA A C 1
ATOM 3165 O O . ALA A 1 408 ? 3.399 -33.218 1.484 1.00 95.81 408 ALA A O 1
ATOM 3166 N N . GLY A 1 409 ? 1.242 -32.772 1.155 1.00 93.50 409 GLY A N 1
ATOM 3167 C CA . GLY A 1 409 ? 0.763 -33.530 2.313 1.00 93.50 409 GLY A CA 1
ATOM 3168 C C . GLY A 1 409 ? -0.352 -32.842 3.090 1.00 93.50 409 GLY A C 1
ATOM 3169 O O . GLY A 1 409 ? -0.983 -33.484 3.922 1.00 93.50 409 GLY A O 1
ATOM 3170 N N . GLY A 1 410 ? -0.630 -31.558 2.833 1.00 93.75 410 GLY A N 1
ATOM 3171 C CA . GLY A 1 410 ? -1.716 -30.835 3.500 1.00 93.75 410 GLY A CA 1
ATOM 3172 C C . GLY A 1 410 ? -1.684 -31.020 5.023 1.00 93.75 410 GLY A C 1
ATOM 3173 O O . GLY A 1 410 ? -0.632 -30.887 5.647 1.00 93.75 410 GLY A O 1
ATOM 3174 N N . ASN A 1 411 ? -2.822 -31.398 5.607 1.00 91.44 411 ASN A N 1
ATOM 3175 C CA . ASN A 1 411 ? -2.979 -31.588 7.055 1.00 91.44 411 ASN A CA 1
ATOM 3176 C C . ASN A 1 411 ? -2.148 -32.751 7.647 1.00 91.44 411 ASN A C 1
ATOM 3178 O O . ASN A 1 411 ? -2.084 -32.881 8.864 1.00 91.44 411 ASN A O 1
ATOM 3182 N N . GLU A 1 412 ? -1.518 -33.604 6.826 1.00 95.06 412 GLU A N 1
ATOM 3183 C CA . GLU A 1 412 ? -0.548 -34.607 7.304 1.00 95.06 412 GLU A CA 1
ATOM 3184 C C . GLU A 1 412 ? 0.741 -33.937 7.801 1.00 95.06 412 GLU A C 1
ATOM 3186 O O . GLU A 1 412 ? 1.312 -34.349 8.809 1.00 95.06 412 GLU A O 1
ATOM 3191 N N . LEU A 1 413 ? 1.205 -32.907 7.084 1.00 94.56 413 LEU A N 1
ATOM 3192 C CA . LEU A 1 413 ? 2.471 -32.224 7.363 1.00 94.56 413 LEU A CA 1
ATOM 3193 C C . LEU A 1 413 ? 2.278 -30.908 8.109 1.00 94.56 413 LEU A C 1
ATOM 3195 O O . LEU A 1 413 ? 3.056 -30.570 9.004 1.00 94.56 413 LEU A O 1
ATOM 3199 N N . PHE A 1 414 ? 1.276 -30.139 7.695 1.00 94.88 414 PHE A N 1
ATOM 3200 C CA . PHE A 1 414 ? 1.035 -28.797 8.190 1.00 94.88 414 PHE A CA 1
ATOM 3201 C C . PHE A 1 414 ? 0.080 -28.840 9.374 1.00 94.88 414 PHE A C 1
ATOM 3203 O O . PHE A 1 414 ? -0.999 -29.419 9.302 1.00 94.88 414 PHE A O 1
ATOM 3210 N N . GLN A 1 415 ? 0.475 -28.175 10.455 1.00 93.69 415 GLN A N 1
ATOM 3211 C CA . GLN A 1 415 ? -0.425 -27.868 11.563 1.00 93.69 415 GLN A CA 1
ATOM 3212 C C . GLN A 1 415 ? -1.441 -26.810 11.124 1.00 93.69 415 GLN A C 1
ATOM 3214 O O . GLN A 1 415 ? -2.618 -26.907 11.447 1.00 93.69 415 GLN A O 1
ATOM 3219 N N . GLU A 1 416 ? -0.975 -25.829 10.347 1.00 88.25 416 GLU A N 1
ATOM 3220 C CA . GLU A 1 416 ? -1.774 -24.761 9.750 1.00 88.25 416 GLU A CA 1
ATOM 3221 C C . GLU A 1 416 ? -1.175 -24.423 8.383 1.00 88.25 416 GLU A C 1
ATOM 3223 O O . GLU A 1 416 ? 0.048 -24.326 8.251 1.00 88.25 416 GLU A O 1
ATOM 3228 N N . PHE A 1 417 ? -2.004 -24.217 7.363 1.00 92.75 417 PHE A N 1
ATOM 3229 C CA . PHE A 1 417 ? -1.574 -23.608 6.107 1.00 92.75 417 PHE A CA 1
ATOM 3230 C C . PHE A 1 417 ? -2.758 -22.955 5.395 1.00 92.75 417 PHE A C 1
ATOM 3232 O O . PHE A 1 417 ? -3.899 -23.393 5.536 1.00 92.75 417 PHE A O 1
ATOM 3239 N N . GLY A 1 418 ? -2.491 -21.911 4.617 1.00 81.81 418 GLY A N 1
ATOM 3240 C CA . GLY A 1 418 ? -3.536 -21.181 3.907 1.00 81.81 418 GLY A CA 1
ATOM 3241 C C . GLY A 1 418 ? -3.009 -19.956 3.172 1.00 81.81 418 GLY A C 1
ATOM 3242 O O . GLY A 1 418 ? -1.824 -19.626 3.251 1.00 81.81 418 GLY A O 1
ATOM 3243 N N . GLY A 1 419 ? -3.897 -19.293 2.436 1.00 86.88 419 GLY A N 1
ATOM 3244 C CA . GLY A 1 419 ? -3.601 -18.115 1.625 1.00 86.88 419 GLY A CA 1
ATOM 3245 C C . GLY A 1 419 ? -4.146 -18.256 0.207 1.00 86.88 419 GLY A C 1
ATOM 3246 O O . GLY A 1 419 ? -5.168 -18.902 -0.017 1.00 86.88 419 GLY A O 1
ATOM 3247 N N . HIS A 1 420 ? -3.435 -17.674 -0.752 1.00 86.31 420 HIS A N 1
ATOM 3248 C CA . HIS A 1 420 ? -3.797 -17.643 -2.166 1.00 86.31 420 HIS A CA 1
ATOM 3249 C C . HIS A 1 420 ? -2.691 -18.243 -3.038 1.00 86.31 420 HIS A C 1
ATOM 3251 O O . HIS A 1 420 ? -1.567 -18.472 -2.588 1.00 86.31 420 HIS A O 1
ATOM 3257 N N . ALA A 1 421 ? -2.986 -18.424 -4.327 1.00 90.81 421 ALA A N 1
ATOM 3258 C CA . ALA A 1 421 ? -2.044 -18.980 -5.297 1.00 90.81 421 ALA A CA 1
ATOM 3259 C C . ALA A 1 421 ? -0.671 -18.273 -5.292 1.00 90.81 421 ALA A C 1
ATOM 3261 O O . ALA A 1 421 ? 0.353 -18.937 -5.414 1.00 90.81 421 ALA A O 1
ATOM 3262 N N . MET A 1 422 ? -0.637 -16.947 -5.093 1.00 92.81 422 MET A N 1
ATOM 3263 C CA . MET A 1 422 ? 0.591 -16.135 -5.150 1.00 92.81 422 MET A CA 1
ATOM 3264 C C . MET A 1 422 ? 1.291 -15.911 -3.801 1.00 92.81 422 MET A C 1
ATOM 3266 O O . MET A 1 422 ? 2.473 -15.551 -3.778 1.00 92.81 422 MET A O 1
ATOM 3270 N N . ALA A 1 423 ? 0.594 -16.108 -2.682 1.00 92.12 423 ALA A N 1
ATOM 3271 C CA . ALA A 1 423 ? 1.125 -15.887 -1.341 1.00 92.12 423 ALA A CA 1
ATOM 3272 C C . ALA A 1 423 ? 0.412 -16.781 -0.325 1.00 92.12 423 ALA A C 1
ATOM 3274 O O . ALA A 1 423 ? -0.812 -16.765 -0.243 1.00 92.12 423 ALA A O 1
ATOM 3275 N N . ALA A 1 424 ? 1.175 -17.514 0.482 1.00 92.62 424 ALA A N 1
ATOM 3276 C CA . ALA A 1 424 ? 0.622 -18.419 1.485 1.00 92.62 424 ALA A CA 1
ATOM 3277 C C . ALA A 1 424 ? 1.454 -18.416 2.776 1.00 92.62 424 ALA A C 1
ATOM 3279 O O . ALA A 1 424 ? 2.632 -18.049 2.766 1.00 92.62 424 ALA A O 1
ATOM 3280 N N . GLY A 1 425 ? 0.838 -18.810 3.885 1.00 92.75 425 GLY A N 1
ATOM 3281 C CA . GLY A 1 425 ? 1.477 -19.042 5.179 1.00 92.75 425 GLY A CA 1
ATOM 3282 C C . GLY A 1 425 ? 1.392 -20.515 5.563 1.00 92.75 425 GLY A C 1
ATOM 3283 O O . GLY A 1 425 ? 0.465 -21.209 5.147 1.00 92.75 425 GLY A O 1
ATOM 3284 N N . ALA A 1 426 ? 2.369 -21.000 6.330 1.00 94.56 426 ALA A N 1
ATOM 3285 C CA . ALA A 1 426 ? 2.378 -22.382 6.798 1.00 94.56 426 ALA A CA 1
ATOM 3286 C C . ALA A 1 426 ? 3.114 -22.557 8.134 1.00 94.56 426 ALA A C 1
ATOM 3288 O O . ALA A 1 426 ? 4.158 -21.940 8.371 1.00 94.56 426 ALA A O 1
ATOM 3289 N N . THR A 1 427 ? 2.601 -23.468 8.957 1.00 95.19 427 THR A N 1
ATOM 3290 C CA . THR A 1 427 ? 3.173 -23.924 10.226 1.00 95.19 427 THR A CA 1
ATOM 3291 C C . THR A 1 427 ? 3.307 -25.448 10.193 1.00 95.19 427 THR A C 1
ATOM 3293 O O . THR A 1 427 ? 2.344 -26.151 9.895 1.00 95.19 427 THR A O 1
ATOM 3296 N N . LEU A 1 428 ? 4.487 -25.979 10.511 1.00 97.06 428 LEU A N 1
ATOM 3297 C CA . LEU A 1 428 ? 4.749 -27.419 10.614 1.00 97.06 428 LEU A CA 1
ATOM 3298 C C . LEU A 1 428 ? 5.810 -27.720 11.672 1.00 97.06 428 LEU A C 1
ATOM 3300 O O . LEU A 1 428 ? 6.554 -26.841 12.101 1.00 97.06 428 LEU A O 1
ATOM 3304 N N . ARG A 1 429 ? 5.940 -28.985 12.071 1.00 97.50 429 ARG A N 1
ATOM 3305 C CA . ARG A 1 429 ? 7.036 -29.407 12.954 1.00 97.50 429 ARG A CA 1
ATOM 3306 C C . ARG A 1 429 ? 8.357 -29.447 12.178 1.00 97.50 429 ARG A C 1
ATOM 3308 O O . ARG A 1 429 ? 8.421 -30.037 11.104 1.00 97.50 429 ARG A O 1
ATOM 3315 N N . ALA A 1 430 ? 9.425 -28.886 12.746 1.00 96.56 430 ALA A N 1
ATOM 3316 C CA . ALA A 1 430 ? 10.724 -28.752 12.075 1.00 96.56 430 ALA A CA 1
ATOM 3317 C C . ALA A 1 430 ? 11.310 -30.072 11.513 1.00 96.56 430 ALA A C 1
ATOM 3319 O O . ALA A 1 430 ? 11.828 -30.039 10.396 1.00 96.56 430 ALA A O 1
ATOM 3320 N N . PRO A 1 431 ? 11.169 -31.245 12.175 1.00 96.88 431 PRO A N 1
ATOM 3321 C CA . PRO A 1 431 ? 11.645 -32.520 11.624 1.00 96.88 431 PRO A CA 1
ATOM 3322 C C . PRO A 1 431 ? 11.015 -32.934 10.285 1.00 96.88 431 PRO A C 1
ATOM 3324 O O . PRO A 1 431 ? 11.556 -33.798 9.604 1.00 96.88 431 PRO A O 1
ATOM 3327 N N . TRP A 1 432 ? 9.888 -32.332 9.895 1.00 96.88 432 TRP A N 1
ATOM 3328 C CA . TRP A 1 432 ? 9.187 -32.642 8.646 1.00 96.88 432 TRP A CA 1
ATOM 3329 C C . TRP A 1 432 ? 9.659 -31.790 7.459 1.00 96.88 432 TRP A C 1
ATOM 3331 O O . TRP A 1 432 ? 9.267 -32.054 6.324 1.00 96.88 432 TRP A O 1
ATOM 3341 N N . LEU A 1 433 ? 10.523 -30.791 7.681 1.00 96.44 433 LEU A N 1
ATOM 3342 C CA . LEU A 1 433 ? 11.041 -29.928 6.613 1.00 96.44 433 LEU A CA 1
ATOM 3343 C C . LEU A 1 433 ? 11.776 -30.675 5.490 1.00 96.44 433 LEU A C 1
ATOM 3345 O O . LEU A 1 433 ? 11.555 -30.311 4.333 1.00 96.44 433 LEU A O 1
ATOM 3349 N N . PRO A 1 434 ? 12.610 -31.703 5.758 1.00 96.56 434 PRO A N 1
ATOM 3350 C CA . PRO A 1 434 ? 13.234 -32.477 4.687 1.00 96.56 434 PRO A CA 1
ATOM 3351 C C . PRO A 1 434 ? 12.202 -33.156 3.778 1.00 96.56 434 PRO A C 1
ATOM 3353 O O . PRO A 1 434 ? 12.305 -33.056 2.557 1.00 96.56 434 PRO A O 1
ATOM 3356 N N . LEU A 1 435 ? 11.162 -33.759 4.365 1.00 97.62 435 LEU A N 1
ATOM 3357 C CA . LEU A 1 435 ? 10.084 -34.403 3.612 1.00 97.62 435 LEU A CA 1
ATOM 3358 C C . LEU A 1 435 ? 9.259 -33.382 2.819 1.00 97.62 435 LEU A C 1
ATOM 3360 O O . LEU A 1 435 ? 8.933 -33.614 1.656 1.00 97.62 435 LEU A O 1
ATOM 3364 N N . LEU A 1 436 ? 8.962 -32.224 3.416 1.00 97.44 436 LEU A N 1
ATOM 3365 C CA . LEU A 1 436 ? 8.286 -31.138 2.710 1.00 97.44 436 LEU A CA 1
ATOM 3366 C C . LEU A 1 436 ? 9.108 -30.667 1.500 1.00 97.44 436 LEU A C 1
ATOM 3368 O O . LEU A 1 436 ? 8.553 -30.483 0.418 1.00 97.44 436 LEU A O 1
ATOM 3372 N N . ARG A 1 437 ? 10.427 -30.494 1.666 1.00 96.38 437 ARG A N 1
ATOM 3373 C CA . ARG A 1 437 ? 11.340 -30.090 0.587 1.00 96.38 437 ARG A CA 1
ATOM 3374 C C . ARG A 1 437 ? 11.299 -31.088 -0.568 1.00 96.38 437 ARG A C 1
ATOM 3376 O O . ARG A 1 437 ? 11.155 -30.669 -1.712 1.00 96.38 437 ARG A O 1
ATOM 3383 N N . GLU A 1 438 ? 11.374 -32.384 -0.276 1.00 96.88 438 GLU A N 1
ATOM 3384 C CA . GLU A 1 438 ? 11.288 -33.444 -1.285 1.00 96.88 438 GLU A CA 1
ATOM 3385 C C . GLU A 1 438 ? 9.962 -33.390 -2.058 1.00 96.88 438 GLU A C 1
ATOM 3387 O O . GLU A 1 438 ? 9.954 -33.335 -3.291 1.00 96.88 438 GLU A O 1
ATOM 3392 N N . ARG A 1 439 ? 8.831 -33.341 -1.344 1.00 97.75 439 ARG A N 1
ATOM 3393 C CA . ARG A 1 439 ? 7.499 -33.369 -1.963 1.00 97.75 439 ARG A CA 1
ATOM 3394 C C . ARG A 1 439 ? 7.197 -32.102 -2.769 1.00 97.75 439 ARG A C 1
ATOM 3396 O O . ARG A 1 439 ? 6.651 -32.197 -3.868 1.00 97.75 439 ARG A O 1
ATOM 3403 N N . LEU A 1 440 ? 7.606 -30.926 -2.286 1.00 97.31 440 LEU A N 1
ATOM 3404 C CA . LEU A 1 440 ? 7.486 -29.675 -3.044 1.00 97.31 440 LEU A CA 1
ATOM 3405 C C . LEU A 1 440 ? 8.359 -29.678 -4.299 1.00 97.31 440 LEU A C 1
ATOM 3407 O O . LEU A 1 440 ? 7.922 -29.193 -5.340 1.00 97.31 440 LEU A O 1
ATOM 3411 N N . GLN A 1 441 ? 9.566 -30.246 -4.238 1.00 94.94 441 GLN A N 1
ATOM 3412 C CA . GLN A 1 441 ? 10.402 -30.402 -5.427 1.00 94.94 441 GLN A CA 1
ATOM 3413 C C . GLN A 1 441 ? 9.774 -31.364 -6.439 1.00 94.94 441 GLN A C 1
ATOM 3415 O O . GLN A 1 441 ? 9.782 -31.070 -7.632 1.00 94.94 441 GLN A O 1
ATOM 3420 N N . ALA A 1 442 ? 9.211 -32.490 -5.991 1.00 96.25 442 ALA A N 1
ATOM 3421 C CA . ALA A 1 442 ? 8.519 -33.433 -6.870 1.00 96.25 442 ALA A CA 1
ATOM 3422 C C . ALA A 1 442 ? 7.321 -32.777 -7.578 1.00 96.25 442 ALA A C 1
ATOM 3424 O O . ALA A 1 442 ? 7.179 -32.909 -8.793 1.00 96.25 442 ALA A O 1
ATOM 3425 N N . TYR A 1 443 ? 6.517 -32.005 -6.842 1.00 96.69 443 TYR A N 1
ATOM 3426 C CA . TYR A 1 443 ? 5.420 -31.219 -7.409 1.00 96.69 443 TYR A CA 1
ATOM 3427 C C . TYR A 1 443 ? 5.929 -30.138 -8.376 1.00 96.69 443 TYR A C 1
ATOM 3429 O O . TYR A 1 443 ? 5.405 -29.971 -9.476 1.00 96.69 443 TYR A O 1
ATOM 3437 N N . GLY A 1 444 ? 6.998 -29.434 -7.996 1.00 95.44 444 GLY A N 1
ATOM 3438 C CA . GLY A 1 444 ? 7.629 -28.394 -8.803 1.00 95.44 444 GLY A CA 1
ATOM 3439 C C . GLY A 1 444 ? 8.090 -28.885 -10.174 1.00 95.44 444 GLY A C 1
ATOM 3440 O O . GLY A 1 444 ? 7.844 -28.210 -11.167 1.00 95.44 444 GLY A O 1
ATOM 3441 N N . ARG A 1 445 ? 8.685 -30.081 -10.258 1.00 94.75 445 ARG A N 1
ATOM 3442 C CA . ARG A 1 445 ? 9.159 -30.666 -11.529 1.00 94.75 445 ARG A CA 1
ATOM 3443 C C . ARG A 1 445 ? 8.051 -30.894 -12.558 1.00 94.75 445 ARG A C 1
ATOM 3445 O O . ARG A 1 445 ? 8.347 -30.932 -13.747 1.00 94.75 445 ARG A O 1
ATOM 3452 N N . THR A 1 446 ? 6.807 -31.074 -12.121 1.00 95.00 446 THR A N 1
ATOM 3453 C CA . THR A 1 446 ? 5.663 -31.332 -13.011 1.00 95.00 446 THR A CA 1
ATOM 3454 C C . THR A 1 446 ? 4.795 -30.098 -13.259 1.00 95.00 446 THR A C 1
ATOM 3456 O O . THR A 1 446 ? 4.045 -30.089 -14.230 1.00 95.00 446 THR A O 1
ATOM 3459 N N . HIS A 1 447 ? 4.912 -29.052 -12.430 1.00 95.38 447 HIS A N 1
ATOM 3460 C CA . HIS A 1 447 ? 4.035 -27.872 -12.481 1.00 95.38 447 HIS A CA 1
ATOM 3461 C C . HIS A 1 447 ? 4.763 -26.551 -12.764 1.00 95.38 447 HIS A C 1
ATOM 3463 O O . HIS A 1 447 ? 4.122 -25.590 -13.181 1.00 95.38 447 HIS A O 1
ATOM 3469 N N . VAL A 1 448 ? 6.082 -26.471 -12.562 1.00 92.75 448 VAL A N 1
ATOM 3470 C CA . VAL A 1 448 ? 6.873 -25.289 -12.934 1.00 92.75 448 VAL A CA 1
ATOM 3471 C C . VAL A 1 448 ? 7.366 -25.459 -14.365 1.00 92.75 448 VAL A C 1
ATOM 3473 O O . VAL A 1 448 ? 8.230 -26.285 -14.651 1.00 92.75 448 VAL A O 1
ATOM 3476 N N . THR A 1 449 ? 6.824 -24.651 -15.267 1.00 90.06 449 THR A N 1
ATOM 3477 C CA . THR A 1 449 ? 7.219 -24.629 -16.683 1.00 90.06 449 THR A CA 1
ATOM 3478 C C . THR A 1 449 ? 8.377 -23.664 -16.916 1.00 90.06 449 THR A C 1
ATOM 3480 O O . THR A 1 449 ? 8.581 -22.749 -16.125 1.00 90.06 449 THR A O 1
ATOM 3483 N N . GLU A 1 450 ? 9.131 -23.831 -18.006 1.00 85.44 450 GLU A N 1
ATOM 3484 C CA . GLU A 1 450 ? 10.251 -22.939 -18.351 1.00 85.44 450 GLU A CA 1
ATOM 3485 C C . GLU A 1 450 ? 9.825 -21.474 -18.490 1.00 85.44 450 GLU A C 1
ATOM 3487 O O . GLU A 1 450 ? 10.516 -20.580 -18.005 1.00 85.44 450 GLU A O 1
ATOM 3492 N N . THR A 1 451 ? 8.644 -21.227 -19.058 1.00 83.62 451 THR A N 1
ATOM 3493 C CA . THR A 1 451 ? 8.084 -19.879 -19.205 1.00 83.62 451 THR A CA 1
ATOM 3494 C C . THR A 1 451 ? 7.812 -19.210 -17.858 1.00 83.62 451 THR A C 1
ATOM 3496 O O . THR A 1 451 ? 8.046 -18.015 -17.725 1.00 83.62 451 THR A O 1
ATOM 3499 N N . MET A 1 452 ? 7.405 -19.963 -16.829 1.00 85.81 452 MET A N 1
ATOM 3500 C CA . MET A 1 452 ? 7.225 -19.429 -15.468 1.00 85.81 452 MET A CA 1
ATOM 3501 C C . MET A 1 452 ? 8.547 -19.006 -14.810 1.00 85.81 452 MET A C 1
ATOM 3503 O O . MET A 1 452 ? 8.542 -18.171 -13.909 1.00 85.81 452 MET A O 1
ATOM 3507 N N . MET A 1 453 ? 9.673 -19.584 -15.241 1.00 83.56 453 MET A N 1
ATOM 3508 C CA . MET A 1 453 ? 11.012 -19.273 -14.718 1.00 83.56 453 MET A CA 1
ATOM 3509 C C . MET A 1 453 ? 11.633 -18.048 -15.385 1.00 83.56 453 MET A C 1
ATOM 3511 O O . MET A 1 453 ? 12.707 -17.601 -14.978 1.00 83.56 453 MET A O 1
ATOM 3515 N N . GLN A 1 454 ? 11.012 -17.549 -16.453 1.00 82.62 454 GLN A N 1
ATOM 3516 C CA . GLN A 1 454 ? 11.529 -16.432 -17.216 1.00 82.62 454 GLN A CA 1
ATOM 3517 C C . GLN A 1 454 ? 10.838 -15.140 -16.770 1.00 82.62 454 GLN A C 1
ATOM 3519 O O . GLN A 1 454 ? 9.615 -15.026 -16.857 1.00 82.62 454 GLN A O 1
ATOM 3524 N N . PRO A 1 455 ? 11.594 -14.136 -16.297 1.00 81.81 455 PRO A N 1
ATOM 3525 C CA . PRO A 1 455 ? 11.021 -12.829 -16.022 1.00 81.81 455 PRO A CA 1
ATOM 3526 C C . PRO A 1 455 ? 10.449 -12.205 -17.294 1.00 81.81 455 PRO A C 1
ATOM 3528 O O . PRO A 1 455 ? 11.142 -12.098 -18.306 1.00 81.81 455 PRO A O 1
ATOM 3531 N N . VAL A 1 456 ? 9.207 -11.730 -17.219 1.00 86.50 456 VAL A N 1
ATOM 3532 C CA . VAL A 1 456 ? 8.579 -10.939 -18.282 1.00 86.50 456 VAL A CA 1
ATOM 3533 C C . VAL A 1 456 ? 8.716 -9.458 -17.946 1.00 86.50 456 VAL A C 1
ATOM 3535 O O . VAL A 1 456 ? 8.309 -9.013 -16.872 1.00 86.50 456 VAL A O 1
ATOM 3538 N N . LEU A 1 457 ? 9.276 -8.689 -18.878 1.00 89.50 457 LEU A N 1
ATOM 3539 C CA . LEU A 1 457 ? 9.294 -7.233 -18.828 1.00 89.50 457 LEU A CA 1
ATOM 3540 C C . LEU A 1 457 ? 8.238 -6.702 -19.800 1.00 89.50 457 LEU A C 1
ATOM 3542 O O . LEU A 1 457 ? 8.460 -6.658 -21.010 1.00 89.50 457 LEU A O 1
ATOM 3546 N N . GLU A 1 458 ? 7.081 -6.333 -19.251 1.00 93.12 458 GLU A N 1
ATOM 3547 C CA . GLU A 1 458 ? 6.029 -5.617 -19.983 1.00 93.12 458 GLU A CA 1
ATOM 3548 C C . GLU A 1 458 ? 6.521 -4.197 -20.297 1.00 93.12 458 GLU A C 1
ATOM 3550 O O . GLU A 1 458 ? 7.039 -3.515 -19.405 1.00 93.12 458 GLU A O 1
ATOM 3555 N N . ILE A 1 459 ? 6.380 -3.782 -21.554 1.00 96.25 459 ILE A N 1
ATOM 3556 C CA . ILE A 1 459 ? 6.854 -2.516 -22.119 1.00 96.25 459 ILE A CA 1
ATOM 3557 C C . ILE A 1 459 ? 5.645 -1.788 -22.696 1.00 96.25 459 ILE A C 1
ATOM 3559 O O . ILE A 1 459 ? 4.910 -2.354 -23.503 1.00 96.25 459 ILE A O 1
ATOM 3563 N N . ASP A 1 460 ? 5.464 -0.525 -22.328 1.00 96.88 460 ASP A N 1
ATOM 3564 C CA . ASP A 1 460 ? 4.274 0.233 -22.714 1.00 96.88 460 ASP A CA 1
ATOM 3565 C C . ASP A 1 460 ? 4.402 0.880 -24.093 1.00 96.88 460 ASP A C 1
ATOM 3567 O O . ASP A 1 460 ? 3.406 1.028 -24.801 1.00 96.88 460 ASP A O 1
ATOM 3571 N N . LEU A 1 461 ? 5.614 1.313 -24.452 1.00 95.94 461 LEU A N 1
ATOM 3572 C CA . LEU A 1 461 ? 5.849 2.105 -25.653 1.00 95.94 461 LEU A CA 1
ATOM 3573 C C . LEU A 1 461 ? 7.291 1.969 -26.152 1.00 95.94 461 LEU A C 1
ATOM 3575 O O . LEU A 1 461 ? 8.237 2.046 -25.367 1.00 95.94 461 LEU A O 1
ATOM 3579 N N . GLU A 1 462 ? 7.457 1.827 -27.465 1.00 96.31 462 GLU A N 1
ATOM 3580 C CA . GLU A 1 462 ? 8.742 2.028 -28.136 1.00 96.31 462 GLU A CA 1
ATOM 3581 C C . GLU A 1 462 ? 8.898 3.507 -28.500 1.00 96.31 462 GLU A C 1
ATOM 3583 O O . GLU A 1 462 ? 7.984 4.105 -29.067 1.00 96.31 462 GLU A O 1
ATOM 3588 N N . LEU A 1 463 ? 10.047 4.092 -28.164 1.00 95.12 463 LEU A N 1
ATOM 3589 C CA . LEU A 1 463 ? 10.395 5.469 -28.492 1.00 95.12 463 LEU A CA 1
ATOM 3590 C C . LEU A 1 463 ? 11.597 5.516 -29.427 1.00 95.12 463 LEU A C 1
ATOM 3592 O O . LEU A 1 463 ? 12.609 4.837 -29.231 1.00 95.12 463 LEU A O 1
ATOM 3596 N N . GLN A 1 464 ? 11.522 6.422 -30.390 1.00 93.06 464 GLN A N 1
ATOM 3597 C CA . GLN A 1 464 ? 12.680 6.883 -31.123 1.00 93.06 464 GLN A CA 1
ATOM 3598 C C . GLN A 1 464 ? 13.570 7.727 -30.200 1.00 93.06 464 GLN A C 1
ATOM 3600 O O . GLN A 1 464 ? 13.075 8.533 -29.408 1.00 93.06 464 GLN A O 1
ATOM 3605 N N . PRO A 1 465 ? 14.905 7.636 -30.323 1.00 91.75 465 PRO A N 1
ATOM 3606 C CA . PRO A 1 465 ? 15.809 8.354 -29.427 1.00 91.75 465 PRO A CA 1
ATOM 3607 C C . PRO A 1 465 ? 15.612 9.878 -29.368 1.00 91.75 465 PRO A C 1
ATOM 3609 O O . PRO A 1 465 ? 15.894 10.495 -28.343 1.00 91.75 465 PRO A O 1
ATOM 3612 N N . HIS A 1 466 ? 15.133 10.496 -30.453 1.00 90.94 466 HIS A N 1
ATOM 3613 C CA . HIS A 1 466 ? 14.879 11.938 -30.514 1.00 90.94 466 HIS A CA 1
ATOM 3614 C C . HIS A 1 466 ? 13.609 12.373 -29.763 1.00 90.94 466 HIS A C 1
ATOM 3616 O O . HIS A 1 466 ? 13.475 13.554 -29.456 1.00 90.94 466 HIS A O 1
ATOM 3622 N N . GLU A 1 467 ? 12.704 11.443 -29.444 1.00 93.12 467 GLU A N 1
ATOM 3623 C CA . GLU A 1 467 ? 11.470 11.711 -28.691 1.00 93.12 467 GLU A CA 1
ATOM 3624 C C . GLU A 1 467 ? 11.726 11.816 -27.180 1.00 93.12 467 GLU A C 1
ATOM 3626 O O . GLU A 1 467 ? 10.893 12.329 -26.436 1.00 93.12 467 GLU A O 1
ATOM 3631 N N . VAL A 1 468 ? 12.891 11.363 -26.702 1.00 93.25 468 VAL A N 1
ATOM 3632 C CA . VAL A 1 468 ? 13.281 11.465 -25.291 1.00 93.25 468 VAL A CA 1
ATOM 3633 C C . VAL A 1 468 ? 13.577 12.925 -24.941 1.00 93.25 468 VAL A C 1
ATOM 3635 O O . VAL A 1 468 ? 14.677 13.441 -25.174 1.00 93.25 468 VAL A O 1
ATOM 3638 N N . SER A 1 469 ? 12.591 13.601 -24.351 1.00 93.38 469 SER A N 1
ATOM 3639 C CA . SER A 1 469 ? 12.676 15.023 -24.023 1.00 93.38 469 SER A CA 1
ATOM 3640 C C . SER A 1 469 ? 12.036 15.382 -22.680 1.00 93.38 469 SER A C 1
ATOM 3642 O O . SER A 1 469 ? 11.267 14.617 -22.093 1.00 93.38 469 SER A O 1
ATOM 3644 N N . SER A 1 470 ? 12.360 16.582 -22.189 1.00 94.00 470 SER A N 1
ATOM 3645 C CA . SER A 1 470 ? 11.708 17.154 -21.009 1.00 94.00 470 SER A CA 1
ATOM 3646 C C . SER A 1 470 ? 10.233 17.458 -21.267 1.00 94.00 470 SER A C 1
ATOM 3648 O O . SER A 1 470 ? 9.435 17.309 -20.347 1.00 94.00 470 SER A O 1
ATOM 3650 N N . GLU A 1 471 ? 9.848 17.844 -22.493 1.00 94.56 471 GLU A N 1
ATOM 3651 C CA . GLU A 1 471 ? 8.432 18.053 -22.819 1.00 94.56 471 GLU A CA 1
ATOM 3652 C C . GLU A 1 471 ? 7.645 16.744 -22.711 1.00 94.56 471 GLU A C 1
ATOM 3654 O O . GLU A 1 471 ? 6.567 16.727 -22.118 1.00 94.56 471 GLU A O 1
ATOM 3659 N N . LEU A 1 472 ? 8.195 15.633 -23.216 1.00 94.88 472 LEU A N 1
ATOM 3660 C CA . LEU A 1 472 ? 7.548 14.326 -23.107 1.00 94.88 472 LEU A CA 1
ATOM 3661 C C . LEU A 1 472 ? 7.396 13.892 -21.644 1.00 94.88 472 LEU A C 1
ATOM 3663 O O . LEU A 1 472 ? 6.339 13.396 -21.254 1.00 94.88 472 LEU A O 1
ATOM 3667 N N . LEU A 1 473 ? 8.417 14.131 -20.814 1.00 95.50 473 LEU A N 1
ATOM 3668 C CA . LEU A 1 473 ? 8.334 13.852 -19.381 1.00 95.50 473 LEU A CA 1
ATOM 3669 C C . LEU A 1 473 ? 7.199 14.638 -18.712 1.00 95.50 473 LEU A C 1
ATOM 3671 O O . LEU A 1 473 ? 6.450 14.053 -17.938 1.00 95.50 473 LEU A O 1
ATOM 3675 N N . VAL A 1 474 ? 7.025 15.926 -19.029 1.00 95.19 474 VAL A N 1
ATOM 3676 C CA . VAL A 1 474 ? 5.918 16.737 -18.482 1.00 95.19 474 VAL A CA 1
ATOM 3677 C C . VAL A 1 474 ? 4.562 16.106 -18.805 1.00 95.19 474 VAL A C 1
ATOM 3679 O O . VAL A 1 474 ? 3.693 16.039 -17.937 1.00 95.19 474 VAL A O 1
ATOM 3682 N N . TRP A 1 475 ? 4.385 15.592 -20.024 1.00 95.94 475 TRP A N 1
ATOM 3683 C CA . TRP A 1 475 ? 3.166 14.878 -20.400 1.00 95.94 475 TRP A CA 1
ATOM 3684 C C . TRP A 1 475 ? 2.988 13.565 -19.644 1.00 95.94 475 TRP A C 1
ATOM 3686 O O . TRP A 1 475 ? 1.882 13.275 -19.190 1.00 95.94 475 TRP A O 1
ATOM 3696 N N . PHE A 1 476 ? 4.055 12.786 -19.468 1.00 96.50 476 PHE A N 1
ATOM 3697 C CA . PHE A 1 476 ? 3.985 11.537 -18.712 1.00 96.50 476 PHE A CA 1
ATOM 3698 C C . PHE A 1 476 ? 3.688 11.776 -17.235 1.00 96.50 476 PHE A C 1
ATOM 3700 O O . PHE A 1 476 ? 2.887 11.043 -16.669 1.00 96.50 476 PHE A O 1
ATOM 3707 N N . GLU A 1 477 ? 4.231 12.823 -16.617 1.00 94.81 477 GLU A N 1
ATOM 3708 C CA . GLU A 1 477 ? 3.951 13.147 -15.213 1.00 94.81 477 GLU A CA 1
ATOM 3709 C C . GLU A 1 477 ? 2.476 13.520 -14.967 1.00 94.81 477 GLU A C 1
ATOM 3711 O O . GLU A 1 477 ? 1.985 13.354 -13.855 1.00 94.81 477 GLU A O 1
ATOM 3716 N N . ARG A 1 478 ? 1.701 13.898 -15.998 1.00 95.44 478 ARG A N 1
ATOM 3717 C CA . ARG A 1 478 ? 0.233 14.043 -15.872 1.00 95.44 478 ARG A CA 1
ATOM 3718 C C . ARG A 1 478 ? -0.488 12.717 -15.603 1.00 95.44 478 ARG A C 1
ATOM 3720 O O . ARG A 1 478 ? -1.636 12.725 -15.167 1.00 95.44 478 ARG A O 1
ATOM 3727 N N . LEU A 1 479 ? 0.159 11.583 -15.874 1.00 96.50 479 LEU A N 1
ATOM 3728 C CA . LEU A 1 479 ? -0.363 10.251 -15.563 1.00 96.50 479 LEU A CA 1
ATOM 3729 C C . LEU A 1 479 ? -0.219 9.914 -14.076 1.00 96.50 479 LEU A C 1
ATOM 3731 O O . LEU A 1 479 ? -0.905 9.010 -13.602 1.00 96.50 479 LEU A O 1
ATOM 3735 N N . ALA A 1 480 ? 0.627 10.629 -13.328 1.00 95.50 480 ALA A N 1
ATOM 3736 C CA . ALA A 1 480 ? 0.789 10.445 -11.890 1.00 95.50 480 ALA A CA 1
ATOM 3737 C C . ALA A 1 480 ? -0.540 10.696 -11.135 1.00 95.50 480 ALA A C 1
ATOM 3739 O O . ALA A 1 480 ? -1.411 11.394 -11.663 1.00 95.50 480 ALA A O 1
ATOM 3740 N N . PRO A 1 481 ? -0.730 10.154 -9.916 1.00 97.00 481 PRO A N 1
ATOM 3741 C CA . PRO A 1 481 ? 0.226 9.376 -9.120 1.00 97.00 481 PRO A CA 1
ATOM 3742 C C . PRO A 1 481 ? 0.504 7.985 -9.699 1.00 97.00 481 PRO A C 1
ATOM 3744 O O . PRO A 1 481 ? -0.408 7.305 -10.166 1.00 97.00 481 PRO A O 1
ATOM 3747 N N . PHE A 1 482 ? 1.773 7.570 -9.664 1.00 97.00 482 PHE A N 1
ATOM 3748 C CA . PHE A 1 482 ? 2.204 6.252 -10.136 1.00 97.00 482 PHE A CA 1
ATOM 3749 C C . PHE A 1 482 ? 2.280 5.240 -8.994 1.00 97.00 482 PHE A C 1
ATOM 3751 O O . PHE A 1 482 ? 2.700 5.584 -7.896 1.00 97.00 482 PHE A O 1
ATOM 3758 N N . GLY A 1 483 ? 1.939 3.982 -9.245 1.00 95.56 483 GLY A N 1
ATOM 3759 C CA . GLY A 1 483 ? 1.977 2.927 -8.234 1.00 95.56 483 GLY A CA 1
ATOM 3760 C C . GLY A 1 483 ? 1.307 1.650 -8.721 1.00 95.56 483 GLY A C 1
ATOM 3761 O O . GLY A 1 483 ? 1.295 1.364 -9.920 1.00 95.56 483 GLY A O 1
ATOM 3762 N N . LYS A 1 484 ? 0.733 0.872 -7.797 1.00 94.19 484 LYS A N 1
ATOM 3763 C CA . LYS A 1 484 ? -0.107 -0.279 -8.151 1.00 94.19 484 LYS A CA 1
ATOM 3764 C C . LYS A 1 484 ? -1.263 0.183 -9.052 1.00 94.19 484 LYS A C 1
ATOM 3766 O O . LYS A 1 484 ? -1.814 1.253 -8.830 1.00 94.19 484 LYS A O 1
ATOM 3771 N N . GLY A 1 485 ? -1.606 -0.588 -10.084 1.00 93.88 485 GLY A N 1
ATOM 3772 C CA . GLY A 1 485 ? -2.656 -0.240 -11.061 1.00 93.88 485 GLY A CA 1
ATOM 3773 C C . GLY A 1 485 ? -2.217 0.793 -12.108 1.00 93.88 485 GLY A C 1
ATOM 3774 O O . GLY A 1 485 ? -2.543 0.675 -13.282 1.00 93.88 485 GLY A O 1
ATOM 3775 N N . ASN A 1 486 ? -1.343 1.732 -11.736 1.00 95.88 486 ASN A N 1
ATOM 3776 C CA . ASN A 1 486 ? -0.857 2.781 -12.628 1.00 95.88 486 ASN A CA 1
ATOM 3777 C C . ASN A 1 486 ? 0.678 2.928 -12.580 1.00 95.88 486 ASN A C 1
ATOM 3779 O O . ASN A 1 486 ? 1.186 3.890 -12.000 1.00 95.88 486 ASN A O 1
ATOM 3783 N N . PRO A 1 487 ? 1.458 1.990 -13.146 1.00 94.88 487 PRO A N 1
ATOM 3784 C CA . PRO A 1 487 ? 2.915 2.084 -13.134 1.00 94.88 487 PRO A CA 1
ATOM 3785 C C . PRO A 1 487 ? 3.426 3.260 -13.984 1.00 94.88 487 PRO A C 1
ATOM 3787 O O . PRO A 1 487 ? 2.736 3.771 -14.877 1.00 94.88 487 PRO A O 1
ATOM 3790 N N . ARG A 1 488 ? 4.674 3.673 -13.722 1.00 95.62 488 ARG A N 1
ATOM 3791 C CA . ARG A 1 488 ? 5.403 4.592 -14.607 1.00 95.62 488 ARG A CA 1
ATOM 3792 C C . ARG A 1 488 ? 5.552 3.960 -15.999 1.00 95.62 488 ARG A C 1
ATOM 3794 O O . ARG A 1 488 ? 5.791 2.754 -16.067 1.00 95.62 488 ARG A O 1
ATOM 3801 N N . PRO A 1 489 ? 5.450 4.748 -17.089 1.00 96.94 489 PRO A N 1
ATOM 3802 C CA . PRO A 1 489 ? 5.643 4.229 -18.438 1.00 96.94 489 PRO A CA 1
ATOM 3803 C C . PRO A 1 489 ? 7.018 3.579 -18.613 1.00 96.94 489 PRO A C 1
ATOM 3805 O O . PRO A 1 489 ? 8.048 4.201 -18.337 1.00 96.94 489 PRO A O 1
ATOM 3808 N N . ARG A 1 490 ? 7.025 2.341 -19.102 1.00 97.31 490 ARG A N 1
ATOM 3809 C CA . ARG A 1 490 ? 8.221 1.563 -19.424 1.00 97.31 490 ARG A CA 1
ATOM 3810 C C . ARG A 1 490 ? 8.507 1.686 -20.909 1.00 97.31 490 ARG A C 1
ATOM 3812 O O . ARG A 1 490 ? 7.740 1.214 -21.746 1.00 97.31 490 ARG A O 1
ATOM 3819 N N . LEU A 1 491 ? 9.617 2.339 -21.216 1.00 97.75 491 LEU A N 1
ATOM 3820 C CA . LEU A 1 491 ? 9.945 2.811 -22.553 1.00 97.75 491 LEU A CA 1
ATOM 3821 C C . LEU A 1 491 ? 11.053 1.954 -23.136 1.00 97.75 491 LEU A C 1
ATOM 3823 O O . LEU A 1 491 ? 12.091 1.781 -22.499 1.00 97.75 491 LEU A O 1
ATOM 3827 N N . PHE A 1 492 ? 10.837 1.447 -24.341 1.00 96.88 492 PHE A N 1
ATOM 3828 C CA . PHE A 1 492 ? 11.815 0.687 -25.103 1.00 96.88 492 PHE A CA 1
ATOM 3829 C C . PHE A 1 492 ? 12.486 1.576 -26.141 1.00 96.88 492 PHE A C 1
ATOM 3831 O O . PHE A 1 492 ? 11.814 2.303 -26.864 1.00 96.88 492 PHE A O 1
ATOM 3838 N N . ILE A 1 493 ? 13.814 1.527 -26.202 1.00 95.44 493 ILE A N 1
ATOM 3839 C CA . ILE A 1 493 ? 14.604 2.256 -27.193 1.00 95.44 493 ILE A CA 1
ATOM 3840 C C . ILE A 1 493 ? 15.631 1.296 -27.779 1.00 95.44 493 ILE A C 1
ATOM 3842 O O . ILE A 1 493 ? 16.349 0.608 -27.044 1.00 95.44 493 ILE A O 1
ATOM 3846 N N . ARG A 1 494 ? 15.687 1.267 -29.109 1.00 93.31 494 ARG A N 1
ATOM 3847 C CA . ARG A 1 494 ? 16.502 0.335 -29.888 1.00 93.31 494 ARG A CA 1
ATOM 3848 C C . ARG A 1 494 ? 17.738 0.993 -30.455 1.00 93.31 494 ARG A C 1
ATOM 3850 O O . ARG A 1 494 ? 17.816 2.219 -30.544 1.00 93.31 494 ARG A O 1
ATOM 3857 N N . ASP A 1 495 ? 18.663 0.149 -30.899 1.00 92.19 495 ASP A N 1
ATOM 3858 C CA . ASP A 1 495 ? 19.762 0.562 -31.772 1.00 92.19 495 ASP A CA 1
ATOM 3859 C C . ASP A 1 495 ? 20.584 1.718 -31.187 1.00 92.19 495 ASP A C 1
ATOM 3861 O O . ASP A 1 495 ? 20.878 2.738 -31.824 1.00 92.19 495 ASP A O 1
ATOM 3865 N N . LEU A 1 496 ? 20.989 1.528 -29.937 1.00 93.81 496 LEU A N 1
ATOM 3866 C CA . LEU A 1 496 ? 21.876 2.433 -29.238 1.00 93.81 496 LEU A CA 1
ATOM 3867 C C . LEU A 1 496 ? 23.301 1.892 -29.229 1.00 93.81 496 LEU A C 1
ATOM 3869 O O . LEU A 1 496 ? 23.525 0.691 -29.140 1.00 93.81 496 LEU A O 1
ATOM 3873 N N . THR A 1 497 ? 24.273 2.793 -29.243 1.00 94.12 497 THR A N 1
ATOM 3874 C CA . THR A 1 497 ? 25.678 2.473 -28.997 1.00 94.12 497 THR A CA 1
ATOM 3875 C C . THR A 1 497 ? 26.071 3.003 -27.629 1.00 94.12 497 THR A C 1
ATOM 3877 O O . THR A 1 497 ? 25.860 4.179 -27.321 1.00 94.12 497 THR A O 1
ATOM 3880 N N . THR A 1 498 ? 26.664 2.154 -26.795 1.00 93.38 498 THR A N 1
ATOM 3881 C CA . THR A 1 498 ? 27.189 2.589 -25.497 1.00 93.38 498 THR A CA 1
ATOM 3882 C C . THR A 1 498 ? 28.363 3.538 -25.696 1.00 93.38 498 THR A C 1
ATOM 3884 O O . THR A 1 498 ? 29.340 3.204 -26.359 1.00 93.38 498 THR A O 1
ATOM 3887 N N . LEU A 1 499 ? 28.291 4.718 -25.086 1.00 93.31 499 LEU A N 1
ATOM 3888 C CA . LEU A 1 499 ? 29.396 5.675 -25.018 1.00 93.31 499 LEU A CA 1
ATOM 3889 C C . LEU A 1 499 ? 30.185 5.517 -23.722 1.00 93.31 499 LEU A C 1
ATOM 3891 O O . LEU A 1 499 ? 31.411 5.530 -23.723 1.00 93.31 499 LEU A O 1
ATOM 3895 N N . GLU A 1 500 ? 29.470 5.390 -22.606 1.00 91.00 500 GLU A N 1
ATOM 3896 C CA . GLU A 1 500 ? 30.056 5.345 -21.272 1.00 91.00 500 GLU A CA 1
ATOM 3897 C C . GLU A 1 500 ? 29.207 4.454 -20.366 1.00 91.00 500 GLU A C 1
ATOM 3899 O O . GLU A 1 500 ? 27.978 4.510 -20.407 1.00 91.00 500 GLU A O 1
ATOM 3904 N N . ALA A 1 501 ? 29.866 3.673 -19.513 1.00 89.12 501 ALA A N 1
ATOM 3905 C CA . ALA A 1 501 ? 29.246 2.972 -18.399 1.00 89.12 501 ALA A CA 1
ATOM 3906 C C . ALA A 1 501 ? 30.153 3.118 -17.173 1.00 89.12 501 ALA A C 1
ATOM 3908 O O . ALA A 1 501 ? 31.245 2.552 -17.113 1.00 89.12 501 ALA A O 1
ATOM 3909 N N . ARG A 1 502 ? 29.714 3.904 -16.187 1.00 88.12 502 ARG A N 1
ATOM 3910 C CA . ARG A 1 502 ? 30.513 4.230 -15.004 1.00 88.12 502 ARG A CA 1
ATOM 3911 C C . ARG A 1 502 ? 29.767 3.891 -13.728 1.00 88.12 502 ARG A C 1
ATOM 3913 O O . ARG A 1 502 ? 28.648 4.342 -13.504 1.00 88.12 502 ARG A O 1
ATOM 3920 N N . ARG A 1 503 ? 30.422 3.151 -12.836 1.00 86.69 503 ARG A N 1
ATOM 3921 C CA . ARG A 1 503 ? 29.893 2.891 -11.495 1.00 86.69 503 ARG A CA 1
ATOM 3922 C C . ARG A 1 503 ? 29.957 4.160 -10.633 1.00 86.69 503 ARG A C 1
ATOM 3924 O O . ARG A 1 503 ? 30.956 4.878 -10.657 1.00 86.69 503 ARG A O 1
ATOM 3931 N N . PHE A 1 504 ? 28.917 4.423 -9.846 1.00 83.12 504 PHE A N 1
ATOM 3932 C CA . PHE A 1 504 ? 28.869 5.535 -8.894 1.00 83.12 504 PHE A CA 1
ATOM 3933 C C . PHE A 1 504 ? 28.105 5.172 -7.607 1.00 83.12 504 PHE A C 1
ATOM 3935 O O . PHE A 1 504 ? 27.440 4.139 -7.532 1.00 83.12 504 PHE A O 1
ATOM 3942 N N . GLY A 1 505 ? 28.205 6.033 -6.586 1.00 70.19 505 GLY A N 1
ATOM 3943 C CA . GLY A 1 505 ? 27.559 5.849 -5.278 1.00 70.19 505 GLY A CA 1
ATOM 3944 C C . GLY A 1 505 ? 28.330 4.937 -4.308 1.00 70.19 505 GLY A C 1
ATOM 3945 O O . GLY A 1 505 ? 29.302 4.283 -4.683 1.00 70.19 505 GLY A O 1
ATOM 3946 N N . ARG A 1 506 ? 27.907 4.916 -3.033 1.00 54.72 506 ARG A N 1
ATOM 3947 C CA . ARG A 1 506 ? 28.395 3.973 -2.005 1.00 54.72 506 ARG A CA 1
ATOM 3948 C C . ARG A 1 506 ? 27.412 2.795 -1.904 1.00 54.72 506 ARG A C 1
ATOM 3950 O O . ARG A 1 506 ? 26.218 3.041 -1.782 1.00 54.72 506 ARG A O 1
ATOM 3957 N N . GLY A 1 507 ? 27.899 1.549 -1.929 1.00 61.31 507 GLY A N 1
ATOM 3958 C CA . GLY A 1 507 ? 27.078 0.333 -1.779 1.00 61.31 507 GLY A CA 1
ATOM 3959 C C . GLY A 1 507 ? 26.903 -0.505 -3.056 1.00 61.31 507 GLY A C 1
ATOM 3960 O O . GLY A 1 507 ? 27.790 -0.534 -3.924 1.00 61.31 507 GLY A O 1
ATOM 3961 N N . GLU A 1 508 ? 25.777 -1.228 -3.138 1.00 58.41 508 GLU A N 1
ATOM 3962 C CA . GLU A 1 508 ? 25.407 -2.083 -4.276 1.00 58.41 508 GLU A CA 1
ATOM 3963 C C . GLU A 1 508 ? 25.450 -1.284 -5.588 1.00 58.41 508 GLU A C 1
ATOM 3965 O O . GLU A 1 508 ? 24.919 -0.179 -5.680 1.00 58.41 508 GLU A O 1
ATOM 3970 N N . GLY A 1 509 ? 26.166 -1.811 -6.586 1.00 70.94 509 GLY A N 1
ATOM 3971 C CA . GLY A 1 509 ? 26.611 -1.062 -7.763 1.00 70.94 509 GLY A CA 1
ATOM 3972 C C . GLY A 1 509 ? 25.490 -0.331 -8.503 1.00 70.94 509 GLY A C 1
ATOM 3973 O O . GLY A 1 509 ? 24.665 -0.963 -9.157 1.00 70.94 509 GLY A O 1
ATOM 3974 N N . ARG A 1 510 ? 25.499 1.005 -8.441 1.00 85.38 510 ARG A N 1
ATOM 3975 C CA . ARG A 1 510 ? 24.746 1.873 -9.352 1.00 85.38 510 ARG A CA 1
ATOM 3976 C C . ARG A 1 510 ? 25.644 2.299 -10.504 1.00 85.38 510 ARG A C 1
ATOM 3978 O O . ARG A 1 510 ? 26.840 2.522 -10.309 1.00 85.38 510 ARG A O 1
ATOM 3985 N N . TYR A 1 511 ? 25.066 2.411 -11.689 1.00 89.00 511 TYR A N 1
ATOM 3986 C CA . TYR A 1 511 ? 25.771 2.708 -12.929 1.00 89.00 511 TYR A CA 1
ATOM 3987 C C . TYR A 1 511 ? 25.125 3.905 -13.605 1.00 89.00 511 TYR A C 1
ATOM 3989 O O . TYR A 1 511 ? 23.904 3.965 -13.710 1.00 89.00 511 TYR A O 1
ATOM 3997 N N . ALA A 1 512 ? 25.947 4.860 -14.022 1.00 91.62 512 ALA A N 1
ATOM 3998 C CA . ALA A 1 512 ? 25.571 5.938 -14.916 1.00 91.62 512 ALA A CA 1
ATOM 3999 C C . ALA A 1 512 ? 26.015 5.516 -16.313 1.00 91.62 512 ALA A C 1
ATOM 4001 O O . ALA A 1 512 ? 27.186 5.175 -16.509 1.00 91.62 512 ALA A O 1
ATOM 4002 N N . LEU A 1 513 ? 25.079 5.495 -17.252 1.00 92.69 513 LEU A N 1
ATOM 4003 C CA . LEU A 1 513 ? 25.309 5.067 -18.621 1.00 92.69 513 LEU A CA 1
ATOM 4004 C C . LEU A 1 513 ? 24.963 6.196 -19.584 1.00 92.69 513 LEU A C 1
ATOM 4006 O O . LEU A 1 513 ? 24.077 7.013 -19.320 1.00 92.69 513 LEU A O 1
ATOM 4010 N N . ARG A 1 514 ? 25.681 6.243 -20.701 1.00 94.25 514 ARG A N 1
ATOM 4011 C CA . ARG A 1 514 ? 25.417 7.170 -21.798 1.00 94.25 514 ARG A CA 1
ATOM 4012 C C . ARG A 1 514 ? 25.375 6.408 -23.102 1.00 94.25 514 ARG A C 1
ATOM 4014 O O . ARG A 1 514 ? 26.267 5.606 -23.371 1.00 94.25 514 ARG A O 1
ATOM 4021 N N . PHE A 1 515 ? 24.381 6.720 -23.918 1.00 94.44 515 PHE A N 1
ATOM 4022 C CA . PHE A 1 515 ? 24.139 6.047 -25.182 1.00 94.44 515 PHE A CA 1
ATOM 4023 C C . PHE A 1 515 ? 24.010 7.052 -26.323 1.00 94.44 515 PHE A C 1
ATOM 4025 O O . PHE A 1 515 ? 23.355 8.084 -26.171 1.00 94.44 515 PHE A O 1
ATOM 4032 N N . SER A 1 516 ? 24.620 6.755 -27.466 1.00 94.56 516 SER A N 1
ATOM 4033 C CA . SER A 1 516 ? 24.390 7.480 -28.717 1.00 94.56 516 SER A CA 1
ATOM 4034 C C . SER A 1 516 ? 23.450 6.681 -29.618 1.00 94.56 516 SER A C 1
ATOM 4036 O O . SER A 1 516 ? 23.693 5.488 -29.804 1.00 94.56 516 SER A O 1
ATOM 4038 N N . PRO A 1 517 ? 22.447 7.313 -30.241 1.00 92.31 517 PRO A N 1
ATOM 4039 C CA . PRO A 1 517 ? 21.665 6.681 -31.301 1.00 92.31 517 PRO A CA 1
ATOM 4040 C C . PRO A 1 517 ? 22.547 6.310 -32.499 1.00 92.31 517 PRO A C 1
ATOM 4042 O O . PRO A 1 517 ? 23.415 7.098 -32.882 1.00 92.31 517 PRO A O 1
ATOM 4045 N N . LEU A 1 518 ? 22.299 5.158 -33.129 1.00 82.06 518 LEU A N 1
ATOM 4046 C CA . LEU A 1 518 ? 23.049 4.707 -34.313 1.00 82.06 518 LEU A CA 1
ATOM 4047 C C . LEU A 1 518 ? 22.982 5.684 -35.497 1.00 82.06 518 LEU A C 1
ATOM 4049 O O . LEU A 1 518 ? 23.976 5.883 -36.189 1.00 82.06 518 LEU A O 1
ATOM 4053 N N . HIS A 1 519 ? 21.836 6.335 -35.696 1.00 78.69 519 HIS A N 1
ATOM 4054 C CA . HIS A 1 519 ? 21.595 7.254 -36.815 1.00 78.69 519 HIS A CA 1
ATOM 4055 C C . HIS A 1 519 ? 21.841 8.733 -36.457 1.00 78.69 519 HIS A C 1
ATOM 4057 O O . HIS A 1 519 ? 21.351 9.631 -37.137 1.00 78.69 519 HIS A O 1
ATOM 4063 N N . GLY A 1 520 ? 22.606 8.997 -35.391 1.00 73.31 520 GLY A N 1
ATOM 4064 C CA . GLY A 1 520 ? 22.814 10.345 -34.862 1.00 73.31 520 GLY A CA 1
ATOM 4065 C C . GLY A 1 520 ? 21.620 10.859 -34.049 1.00 73.31 520 GLY A C 1
ATOM 4066 O O . GLY A 1 520 ? 20.520 10.316 -34.093 1.00 73.31 520 GLY A O 1
ATOM 4067 N N . GLY A 1 521 ? 21.851 11.893 -33.237 1.00 76.94 521 GLY A N 1
ATOM 4068 C CA . GLY A 1 521 ? 20.834 12.462 -32.351 1.00 76.94 521 GLY A CA 1
ATOM 4069 C C . GLY A 1 521 ? 21.369 12.789 -30.961 1.00 76.94 521 GLY A C 1
ATOM 4070 O O . GLY A 1 521 ? 22.579 12.820 -30.721 1.00 76.94 521 GLY A O 1
ATOM 4071 N N . ARG A 1 522 ? 20.451 13.064 -30.032 1.00 84.69 522 ARG A N 1
ATOM 4072 C CA . ARG A 1 522 ? 20.799 13.427 -28.657 1.00 84.69 522 ARG A CA 1
ATOM 4073 C C . ARG A 1 522 ? 21.312 12.206 -27.895 1.00 84.69 522 ARG A C 1
ATOM 4075 O O . ARG A 1 522 ? 20.748 11.121 -27.985 1.00 84.69 522 ARG A O 1
ATOM 4082 N N . VAL A 1 523 ? 22.371 12.406 -27.111 1.00 92.19 523 VAL A N 1
ATOM 4083 C CA . VAL A 1 523 ? 22.867 11.386 -26.178 1.00 92.19 523 VAL A CA 1
ATOM 4084 C C . VAL A 1 523 ? 21.821 11.134 -25.098 1.00 92.19 523 VAL A C 1
ATOM 4086 O O . VAL A 1 523 ? 21.374 12.075 -24.439 1.00 92.19 523 VAL A O 1
ATOM 4089 N N . ILE A 1 524 ? 21.491 9.865 -24.891 1.00 93.88 524 ILE A N 1
ATOM 4090 C CA . ILE A 1 524 ? 20.592 9.415 -23.834 1.00 93.88 524 ILE A CA 1
ATOM 4091 C C . ILE A 1 524 ? 21.427 9.131 -22.589 1.00 93.88 524 ILE A C 1
ATOM 4093 O O . ILE A 1 524 ? 22.368 8.336 -22.625 1.00 93.88 524 ILE A O 1
ATOM 4097 N N . SER A 1 525 ? 21.079 9.789 -21.488 1.00 94.81 525 SER A N 1
ATOM 4098 C CA . SER A 1 525 ? 21.631 9.505 -20.163 1.00 94.81 525 SER A CA 1
ATOM 4099 C C . SER A 1 525 ? 20.734 8.511 -19.441 1.00 94.81 525 SER A C 1
ATOM 4101 O O . SER A 1 525 ? 19.509 8.609 -19.525 1.00 94.81 525 SER A O 1
ATOM 4103 N N . ALA A 1 526 ? 21.332 7.577 -18.709 1.00 94.56 526 ALA A N 1
ATOM 4104 C CA . ALA A 1 526 ? 20.584 6.598 -17.943 1.00 94.56 526 ALA A CA 1
ATOM 4105 C C . ALA A 1 526 ? 21.265 6.223 -16.626 1.00 94.56 526 ALA A C 1
ATOM 4107 O O . ALA A 1 526 ? 22.490 6.288 -16.490 1.00 94.56 526 ALA A O 1
ATOM 4108 N N . THR A 1 527 ? 20.465 5.765 -15.669 1.00 93.38 527 THR A N 1
ATOM 4109 C CA . THR A 1 527 ? 20.920 5.151 -14.425 1.00 93.38 527 THR A CA 1
ATOM 4110 C C . THR A 1 527 ? 20.414 3.720 -14.325 1.00 93.38 527 THR A C 1
ATOM 4112 O O . THR A 1 527 ? 19.296 3.410 -14.723 1.00 93.38 527 THR A O 1
ATOM 4115 N N . ALA A 1 528 ? 21.238 2.819 -13.799 1.00 91.19 528 ALA A N 1
ATOM 4116 C CA . ALA A 1 528 ? 20.881 1.412 -13.654 1.00 91.19 528 ALA A CA 1
ATOM 4117 C C . ALA A 1 528 ? 21.455 0.812 -12.371 1.00 91.19 528 ALA A C 1
ATOM 4119 O O . ALA A 1 528 ? 22.458 1.285 -11.825 1.00 91.19 528 ALA A O 1
ATOM 4120 N N . THR A 1 529 ? 20.837 -0.268 -11.902 1.00 88.12 529 THR A N 1
ATOM 4121 C CA . THR A 1 529 ? 21.379 -1.092 -10.818 1.00 88.12 529 THR A CA 1
ATOM 4122 C C . THR A 1 529 ? 22.245 -2.221 -11.375 1.00 88.12 529 THR A C 1
ATOM 4124 O O . THR A 1 529 ? 22.144 -2.598 -12.545 1.00 88.12 529 THR A O 1
ATOM 4127 N N . LYS A 1 530 ? 23.071 -2.816 -10.510 1.00 82.56 530 LYS A N 1
ATOM 4128 C CA . LYS A 1 530 ? 23.890 -3.994 -10.820 1.00 82.56 530 LYS A CA 1
ATOM 4129 C C . LYS A 1 530 ? 23.073 -5.153 -11.397 1.00 82.56 530 LYS A C 1
ATOM 4131 O O . LYS A 1 530 ? 23.575 -5.869 -12.250 1.00 82.56 530 LYS A O 1
ATOM 4136 N N . ARG A 1 531 ? 21.812 -5.315 -10.983 1.00 80.12 531 ARG A N 1
ATOM 4137 C CA . ARG A 1 531 ? 20.918 -6.357 -11.509 1.00 80.12 531 ARG A CA 1
ATOM 4138 C C . ARG A 1 531 ? 20.674 -6.208 -13.013 1.00 80.12 531 ARG A C 1
ATOM 4140 O O . ARG A 1 531 ? 20.647 -7.207 -13.721 1.00 80.12 531 ARG A O 1
ATOM 4147 N N . VAL A 1 532 ? 20.527 -4.974 -13.492 1.00 84.44 532 VAL A N 1
ATOM 4148 C CA . VAL A 1 532 ? 20.264 -4.683 -14.909 1.00 84.44 532 VAL A CA 1
ATOM 4149 C C . VAL A 1 532 ? 21.537 -4.853 -15.738 1.00 84.44 532 VAL A C 1
ATOM 4151 O O . VAL A 1 532 ? 21.526 -5.538 -16.757 1.00 84.44 532 VAL A O 1
ATOM 4154 N N . VAL A 1 533 ? 22.652 -4.294 -15.258 1.00 80.38 533 VAL A N 1
ATOM 4155 C CA . VAL A 1 533 ? 23.942 -4.314 -15.973 1.00 80.38 533 VAL A CA 1
ATOM 4156 C C . VAL A 1 533 ? 24.608 -5.703 -15.937 1.00 80.38 533 VAL A C 1
ATOM 4158 O O . VAL A 1 533 ? 25.242 -6.116 -16.906 1.00 80.38 533 VAL A O 1
ATOM 4161 N N . GLY A 1 534 ? 24.416 -6.469 -14.858 1.00 71.38 534 GLY A N 1
ATOM 4162 C CA . GLY A 1 534 ? 25.071 -7.756 -14.602 1.00 71.38 534 GLY A CA 1
ATOM 4163 C C . GLY A 1 534 ? 26.369 -7.650 -13.786 1.00 71.38 534 GLY A C 1
ATOM 4164 O O . GLY A 1 534 ? 26.837 -6.561 -13.446 1.00 71.38 534 GLY A O 1
ATOM 4165 N N . ASP A 1 535 ? 26.944 -8.806 -13.433 1.00 56.62 535 ASP A N 1
ATOM 4166 C CA . ASP A 1 535 ? 28.245 -8.898 -12.764 1.00 56.62 535 ASP A CA 1
ATOM 4167 C C . ASP A 1 535 ? 29.383 -8.521 -13.730 1.00 56.62 535 ASP A C 1
ATOM 4169 O O . ASP A 1 535 ? 29.606 -9.182 -14.741 1.00 56.62 535 ASP A O 1
ATOM 4173 N N . GLY A 1 536 ? 30.118 -7.453 -13.408 1.00 52.84 536 GLY A N 1
ATOM 4174 C CA . GLY A 1 536 ? 31.231 -6.954 -14.222 1.00 52.84 536 GLY A CA 1
ATOM 4175 C C . GLY A 1 536 ? 30.808 -5.902 -15.250 1.00 52.84 536 GLY A C 1
ATOM 4176 O O . GLY A 1 536 ? 29.635 -5.741 -15.566 1.00 52.84 536 GLY A O 1
ATOM 4177 N N . VAL A 1 537 ? 31.772 -5.128 -15.751 1.00 52.00 537 VAL A N 1
ATOM 4178 C CA . VAL A 1 537 ? 31.581 -4.102 -16.796 1.00 52.00 537 VAL A CA 1
ATOM 4179 C C . VAL A 1 537 ? 31.342 -4.796 -18.148 1.00 52.00 537 VAL A C 1
ATOM 4181 O O . VAL A 1 537 ? 32.154 -4.714 -19.064 1.00 52.00 537 VAL A O 1
ATOM 4184 N N . GLY A 1 538 ? 30.261 -5.576 -18.238 1.00 59.88 538 GLY A N 1
ATOM 4185 C CA . GLY A 1 538 ? 29.869 -6.313 -19.438 1.00 59.88 538 GLY A CA 1
ATOM 4186 C C . GLY A 1 538 ? 29.373 -5.406 -20.561 1.00 59.88 538 GLY A C 1
ATOM 4187 O O . GLY A 1 538 ? 29.288 -5.859 -21.691 1.00 59.88 538 GLY A O 1
ATOM 4188 N N . VAL A 1 539 ? 29.090 -4.139 -20.248 1.00 72.25 539 VAL A N 1
ATOM 4189 C CA . VAL A 1 539 ? 28.728 -3.101 -21.211 1.00 72.25 539 VAL A CA 1
ATOM 4190 C C . VAL A 1 539 ? 29.963 -2.237 -21.458 1.00 72.25 539 VAL A C 1
ATOM 4192 O O . VAL A 1 539 ? 30.428 -1.528 -20.560 1.00 72.25 539 VAL A O 1
ATOM 4195 N N . ARG A 1 540 ? 30.518 -2.326 -22.662 1.00 82.69 540 ARG A N 1
ATOM 4196 C CA . ARG A 1 540 ? 31.702 -1.596 -23.118 1.00 82.69 540 ARG A CA 1
ATOM 4197 C C . ARG A 1 540 ? 31.291 -0.471 -24.054 1.00 82.69 540 ARG A C 1
ATOM 4199 O O . ARG A 1 540 ? 30.273 -0.541 -24.737 1.00 82.69 540 ARG A O 1
ATOM 4206 N N . ALA A 1 541 ? 32.110 0.576 -24.103 1.00 86.00 541 ALA A N 1
ATOM 4207 C CA . ALA A 1 541 ? 31.952 1.594 -25.131 1.00 86.00 541 ALA A CA 1
ATOM 4208 C C . ALA A 1 541 ? 32.029 0.936 -26.522 1.00 86.00 541 ALA A C 1
ATOM 4210 O O . ALA A 1 541 ? 32.927 0.133 -26.773 1.00 86.00 541 ALA A O 1
ATOM 4211 N N . GLY A 1 542 ? 31.087 1.270 -27.401 1.00 88.19 542 GLY A N 1
ATOM 4212 C CA . GLY A 1 542 ? 30.929 0.665 -28.723 1.00 88.19 542 GLY A CA 1
ATOM 4213 C C . GLY A 1 542 ? 29.908 -0.475 -28.797 1.00 88.19 542 GLY A C 1
ATOM 4214 O O . GLY A 1 542 ? 29.494 -0.816 -29.903 1.00 88.19 542 GLY A O 1
ATOM 4215 N N . ASP A 1 543 ? 29.453 -1.031 -27.670 1.00 90.06 543 ASP A N 1
ATOM 4216 C CA . ASP A 1 543 ? 28.451 -2.101 -27.689 1.00 90.06 543 ASP A CA 1
ATOM 4217 C C . ASP A 1 543 ? 27.116 -1.590 -28.237 1.00 90.06 543 ASP A C 1
ATOM 4219 O O . ASP A 1 543 ? 26.610 -0.556 -27.785 1.00 90.06 543 ASP A O 1
ATOM 4223 N N . ARG A 1 544 ? 26.532 -2.348 -29.174 1.00 92.25 544 ARG A N 1
ATOM 4224 C CA . ARG A 1 544 ? 25.173 -2.120 -29.674 1.00 92.25 544 ARG A CA 1
ATOM 4225 C C . ARG A 1 544 ? 24.157 -2.731 -28.723 1.00 92.25 544 ARG A C 1
ATOM 4227 O O . ARG A 1 544 ? 24.198 -3.937 -28.473 1.00 92.25 544 ARG A O 1
ATOM 4234 N N . ILE A 1 545 ? 23.239 -1.917 -28.221 1.00 91.88 545 ILE A N 1
ATOM 4235 C CA . ILE A 1 545 ? 22.284 -2.325 -27.201 1.00 91.88 545 ILE A CA 1
ATOM 4236 C C . ILE A 1 545 ? 20.868 -1.819 -27.475 1.00 91.88 545 ILE A C 1
ATOM 4238 O O . ILE A 1 545 ? 20.654 -0.758 -28.060 1.00 91.88 545 ILE A O 1
ATOM 4242 N N . ASP A 1 546 ? 19.927 -2.578 -26.942 1.00 93.44 546 ASP A N 1
ATOM 4243 C CA . ASP A 1 546 ? 18.532 -2.226 -26.731 1.00 93.44 546 ASP A CA 1
ATOM 4244 C C . ASP A 1 546 ? 18.334 -1.954 -25.229 1.00 93.44 546 ASP A C 1
ATOM 4246 O O . ASP A 1 546 ? 18.883 -2.681 -24.387 1.00 93.44 546 ASP A O 1
ATOM 4250 N N . ILE A 1 547 ? 17.534 -0.946 -24.869 1.00 94.50 547 ILE A N 1
ATOM 4251 C CA . ILE A 1 547 ? 17.248 -0.603 -23.466 1.00 94.50 547 ILE A CA 1
ATOM 4252 C C . ILE A 1 547 ? 15.754 -0.490 -23.191 1.00 94.50 547 ILE A C 1
ATOM 4254 O O . ILE A 1 547 ? 14.991 -0.028 -24.034 1.00 94.50 547 ILE A O 1
ATOM 4258 N N . VAL A 1 548 ? 15.358 -0.848 -21.970 1.00 96.38 548 VAL A N 1
ATOM 4259 C CA . VAL A 1 548 ? 14.046 -0.527 -21.401 1.00 96.38 548 VAL A CA 1
ATOM 4260 C C . VAL A 1 548 ? 14.248 0.256 -20.116 1.00 96.38 548 VAL A C 1
ATOM 4262 O O . VAL A 1 548 ? 15.012 -0.172 -19.246 1.00 96.38 548 VAL A O 1
ATOM 4265 N N . GLY A 1 549 ? 13.554 1.380 -19.966 1.00 96.38 549 GLY A N 1
ATOM 4266 C CA . GLY A 1 549 ? 13.629 2.190 -18.756 1.00 96.38 549 GLY A CA 1
ATOM 4267 C C . GLY A 1 549 ? 12.456 3.140 -18.564 1.00 96.38 549 GLY A C 1
ATOM 4268 O O . GLY A 1 549 ? 11.622 3.320 -19.445 1.00 96.38 549 GLY A O 1
ATOM 4269 N N . GLU A 1 550 ? 12.410 3.752 -17.389 1.00 96.88 550 GLU A N 1
ATOM 4270 C CA . GLU A 1 550 ? 11.424 4.769 -17.020 1.00 96.88 550 GLU A CA 1
ATOM 4271 C C . GLU A 1 550 ? 12.037 6.159 -17.193 1.00 96.88 550 GLU A C 1
ATOM 4273 O O . GLU A 1 550 ? 13.132 6.417 -16.685 1.00 96.88 550 GLU A O 1
ATOM 4278 N N . LEU A 1 551 ? 11.345 7.066 -17.885 1.00 95.81 551 LEU A N 1
ATOM 4279 C CA . LEU A 1 551 ? 11.797 8.451 -18.027 1.00 95.81 551 LEU A CA 1
ATOM 4280 C C . LEU A 1 551 ? 11.648 9.194 -16.697 1.00 95.81 551 LEU A C 1
ATOM 4282 O O . LEU A 1 551 ? 10.580 9.174 -16.085 1.00 95.81 551 LEU A O 1
ATOM 4286 N N . ARG A 1 552 ? 12.722 9.847 -16.253 1.00 93.38 552 ARG A N 1
ATOM 4287 C CA . ARG A 1 552 ? 12.785 10.590 -14.992 1.00 93.38 552 ARG A CA 1
ATOM 4288 C C . ARG A 1 552 ? 13.503 11.929 -15.174 1.00 93.38 552 ARG A C 1
ATOM 4290 O O . ARG A 1 552 ? 14.292 12.076 -16.112 1.00 93.38 552 ARG A O 1
ATOM 4297 N N . PRO A 1 553 ? 13.274 12.906 -14.278 1.00 90.62 553 PRO A N 1
ATOM 4298 C CA . PRO A 1 553 ? 14.146 14.068 -14.182 1.00 90.62 553 PRO A CA 1
ATOM 4299 C C . PRO A 1 553 ? 15.589 13.623 -13.926 1.00 90.62 553 PRO A C 1
ATOM 4301 O O . PRO A 1 553 ? 15.821 12.709 -13.132 1.00 90.62 553 PRO A O 1
ATOM 4304 N N . ASP A 1 554 ? 16.559 14.281 -14.558 1.00 87.25 554 ASP A N 1
ATOM 4305 C CA . ASP A 1 554 ? 17.963 14.057 -14.211 1.00 87.25 554 ASP A CA 1
ATOM 4306 C C . ASP A 1 554 ? 18.259 14.530 -12.777 1.00 87.25 554 ASP A C 1
ATOM 4308 O O . ASP A 1 554 ? 17.522 15.319 -12.185 1.00 87.25 554 ASP A O 1
ATOM 4312 N N . TRP A 1 555 ? 19.376 14.083 -12.200 1.00 76.88 555 TRP A N 1
ATOM 4313 C CA . TRP A 1 555 ? 19.734 14.432 -10.816 1.00 76.88 555 TRP A CA 1
ATOM 4314 C C . TRP A 1 555 ? 19.913 15.943 -10.567 1.00 76.88 555 TRP A C 1
ATOM 4316 O O . TRP A 1 555 ? 19.893 16.390 -9.419 1.00 76.88 555 TRP A O 1
ATOM 4326 N N . LYS A 1 556 ? 20.123 16.740 -11.627 1.00 79.31 556 LYS A N 1
ATOM 4327 C CA . LYS A 1 556 ? 20.184 18.211 -11.560 1.00 79.31 556 LYS A CA 1
ATOM 4328 C C . LYS A 1 556 ? 18.821 18.875 -11.750 1.00 79.31 556 LYS A C 1
ATOM 4330 O O . LYS A 1 556 ? 18.731 20.085 -11.551 1.00 79.31 556 LYS A O 1
ATOM 4335 N N . HIS A 1 557 ? 17.799 18.120 -12.141 1.00 74.75 557 HIS A N 1
ATOM 4336 C CA . HIS A 1 557 ? 16.472 18.586 -12.536 1.00 74.75 557 HIS A CA 1
ATOM 4337 C C . HIS A 1 557 ? 16.508 19.650 -13.645 1.00 74.75 557 HIS A C 1
ATOM 4339 O O . HIS A 1 557 ? 15.720 20.593 -13.648 1.00 74.75 557 HIS A O 1
ATOM 4345 N N . ARG A 1 558 ? 17.463 19.530 -14.572 1.00 79.38 558 ARG A N 1
ATOM 4346 C CA . ARG A 1 558 ? 17.622 20.406 -15.749 1.00 79.38 558 ARG A CA 1
ATOM 4347 C C . ARG A 1 558 ? 17.400 19.668 -17.067 1.00 79.38 558 ARG A C 1
ATOM 4349 O O . ARG A 1 558 ? 17.406 20.293 -18.125 1.00 79.38 558 ARG A O 1
ATOM 4356 N N . GLY A 1 559 ? 17.225 18.355 -17.014 1.00 88.38 559 GLY A N 1
ATOM 4357 C CA . GLY A 1 559 ? 16.951 17.515 -18.166 1.00 88.38 559 GLY A CA 1
ATOM 4358 C C . GLY A 1 559 ? 16.257 16.228 -17.753 1.00 88.38 559 GLY A C 1
ATOM 4359 O O . GLY A 1 559 ? 15.629 16.153 -16.697 1.00 88.38 559 GLY A O 1
ATOM 4360 N N . VAL A 1 560 ? 16.399 15.215 -18.598 1.00 93.69 560 VAL A N 1
ATOM 4361 C CA . VAL A 1 560 ? 15.810 13.894 -18.391 1.00 93.69 560 VAL A CA 1
ATOM 4362 C C . VAL A 1 560 ? 16.875 12.811 -18.471 1.00 93.69 560 VAL A C 1
ATOM 4364 O O . VAL A 1 560 ? 17.885 12.959 -19.166 1.00 93.69 560 VAL A O 1
ATOM 4367 N N . GLU A 1 561 ? 16.629 11.715 -17.772 1.00 95.00 561 GLU A N 1
ATOM 4368 C CA . GLU A 1 561 ? 17.387 10.474 -17.865 1.00 95.00 561 GLU A CA 1
ATOM 4369 C C . GLU A 1 561 ? 16.438 9.272 -17.819 1.00 95.00 561 GLU A C 1
ATOM 4371 O O . GLU A 1 561 ? 15.287 9.391 -17.399 1.00 95.00 561 GLU A O 1
ATOM 4376 N N . LEU A 1 562 ? 16.916 8.105 -18.247 1.00 95.88 562 LEU A N 1
ATOM 4377 C CA . LEU A 1 562 ? 16.184 6.849 -18.096 1.00 95.88 562 LEU A CA 1
ATOM 4378 C C . LEU A 1 562 ? 16.676 6.085 -16.874 1.00 95.88 562 LEU A C 1
ATOM 4380 O O . LEU A 1 562 ? 17.870 5.842 -16.724 1.00 95.88 562 LEU A O 1
ATOM 4384 N N . SER A 1 563 ? 15.760 5.615 -16.040 1.00 95.00 563 SER A N 1
ATOM 4385 C CA . SER A 1 563 ? 16.072 4.598 -15.045 1.00 95.00 563 SER A CA 1
ATOM 4386 C C . SER A 1 563 ? 15.858 3.220 -15.658 1.00 95.00 563 SER A C 1
ATOM 4388 O O . SER A 1 563 ? 14.725 2.833 -15.934 1.00 95.00 563 SER A O 1
ATOM 4390 N N . LEU A 1 564 ? 16.946 2.507 -15.948 1.00 94.44 564 LEU A N 1
ATOM 4391 C CA . LEU A 1 564 ? 16.885 1.254 -16.695 1.00 94.44 564 LEU A CA 1
ATOM 4392 C C . LEU A 1 564 ? 16.273 0.131 -15.858 1.00 94.44 564 LEU A C 1
ATOM 4394 O O . LEU A 1 564 ? 16.658 -0.092 -14.709 1.00 94.44 564 LEU A O 1
ATOM 4398 N N . LEU A 1 565 ? 15.380 -0.614 -16.501 1.00 92.56 565 LEU A N 1
ATOM 4399 C CA . LEU A 1 565 ? 14.760 -1.843 -16.014 1.00 92.56 565 LEU A CA 1
ATOM 4400 C C . LEU A 1 565 ? 15.332 -3.078 -16.720 1.00 92.56 565 LEU A C 1
ATOM 4402 O O . LEU A 1 565 ? 15.402 -4.153 -16.130 1.00 92.56 565 LEU A O 1
ATOM 4406 N N . GLY A 1 566 ? 15.778 -2.917 -17.968 1.00 91.00 566 GLY A N 1
ATOM 4407 C CA . GLY A 1 566 ? 16.351 -3.984 -18.776 1.00 91.00 566 GLY A CA 1
ATOM 4408 C C . GLY A 1 566 ? 17.312 -3.442 -19.827 1.00 91.00 566 GLY A C 1
ATOM 4409 O O . GLY A 1 566 ? 17.171 -2.317 -20.303 1.00 91.00 566 GLY A O 1
ATOM 4410 N N . MET A 1 567 ? 18.298 -4.256 -20.192 1.00 90.69 567 MET A N 1
ATOM 4411 C CA . MET A 1 567 ? 19.164 -4.005 -21.340 1.00 90.69 567 MET A CA 1
ATOM 4412 C C . MET A 1 567 ? 19.611 -5.324 -21.967 1.00 90.69 567 MET A C 1
ATOM 4414 O O . MET A 1 567 ? 19.774 -6.320 -21.256 1.00 90.69 567 MET A O 1
ATOM 4418 N N . ARG A 1 568 ? 19.806 -5.332 -23.287 1.00 88.94 568 ARG A N 1
ATOM 4419 C CA . ARG A 1 568 ? 20.307 -6.488 -24.044 1.00 88.94 568 ARG A CA 1
ATOM 4420 C C . ARG A 1 568 ? 21.137 -6.030 -25.239 1.00 88.94 568 ARG A C 1
ATOM 4422 O O . ARG A 1 568 ? 21.035 -4.877 -25.645 1.00 88.94 568 ARG A O 1
ATOM 4429 N N . ALA A 1 569 ? 21.935 -6.928 -25.810 1.00 86.94 569 ALA A N 1
ATOM 4430 C CA . ALA A 1 569 ? 22.578 -6.661 -27.094 1.00 86.94 569 ALA A CA 1
ATOM 4431 C C . ALA A 1 569 ? 21.506 -6.424 -28.171 1.00 86.94 569 ALA A C 1
ATOM 4433 O O . ALA A 1 569 ? 20.499 -7.137 -28.194 1.00 86.94 569 ALA A O 1
ATOM 4434 N N . ALA A 1 570 ? 21.714 -5.425 -29.029 1.00 81.44 570 ALA A N 1
ATOM 4435 C CA . ALA A 1 570 ? 20.828 -5.192 -30.165 1.00 81.44 570 ALA A CA 1
ATOM 4436 C C . ALA A 1 570 ? 20.903 -6.390 -31.128 1.00 81.44 570 ALA A C 1
ATOM 4438 O O . ALA A 1 570 ? 21.994 -6.908 -31.386 1.00 81.44 570 ALA A O 1
ATOM 4439 N N . THR A 1 571 ? 19.745 -6.825 -31.622 1.00 64.38 571 THR A N 1
ATOM 4440 C CA . THR A 1 571 ? 19.597 -7.902 -32.619 1.00 64.38 571 THR A CA 1
ATOM 4441 C C . THR A 1 571 ? 19.636 -7.397 -34.040 1.00 64.38 571 THR A C 1
ATOM 4443 O O . THR A 1 571 ? 18.957 -6.375 -34.285 1.00 64.38 571 THR A O 1
#

Solvent-accessible surface area (backbone atoms only — not comparable to full-atom values): 29543 Å² total; per-residue (Å²): 86,68,80,54,51,76,44,74,50,76,79,54,56,69,68,60,49,64,76,50,58,92,49,60,67,73,56,48,29,52,40,38,77,69,68,42,84,47,73,65,52,47,48,62,69,68,46,81,73,52,79,88,75,43,77,69,46,74,35,32,40,41,38,64,49,38,48,53,51,52,42,53,31,50,77,66,70,36,36,31,35,34,35,17,32,33,42,42,28,11,24,30,13,32,40,48,51,51,56,51,37,51,71,68,69,32,51,68,47,80,48,45,47,35,52,87,85,61,37,78,62,63,27,78,65,53,53,55,55,48,58,72,69,64,41,40,33,37,38,29,18,46,27,43,53,77,28,34,69,48,44,42,58,37,43,77,71,67,22,44,34,32,28,28,26,48,64,85,57,52,98,67,70,39,74,45,75,13,63,33,35,50,58,42,94,81,38,62,41,97,62,63,56,50,38,17,15,39,42,42,50,40,49,52,51,44,36,52,76,36,82,75,24,68,87,55,61,95,58,54,64,66,75,39,23,38,40,28,20,46,12,33,53,55,70,60,39,47,39,47,77,61,46,33,36,42,32,49,50,5,39,47,36,41,31,76,64,43,56,60,19,59,45,38,41,33,58,75,68,67,49,60,43,84,69,48,46,56,63,47,35,50,70,56,46,32,50,26,38,38,16,19,39,71,74,51,62,15,55,51,37,31,49,18,69,64,32,87,49,74,67,60,17,45,52,39,33,52,50,25,49,51,35,27,51,52,51,51,51,54,47,51,54,50,40,55,53,48,52,47,61,50,64,73,40,97,61,83,59,58,36,42,72,44,72,43,72,84,46,56,70,91,44,24,54,57,44,8,45,52,49,17,72,71,64,32,26,33,17,38,18,29,18,36,55,97,65,31,27,39,32,19,34,23,40,36,80,89,41,48,48,54,61,45,45,48,74,44,42,30,78,80,57,30,82,43,71,52,76,41,42,57,41,33,42,40,31,28,52,44,90,48,49,67,59,44,49,52,37,37,34,60,52,18,70,78,59,58,51,75,71,47,47,43,50,73,45,76,26,55,43,79,46,60,70,79,64,72,44,58,69,52,48,57,59,54,59,63,67,50,62,49,44,44,88,30,65,74,65,29,35,32,37,68,55,25,27,31,65,42,69,42,80,49,86,89,75,83,52,28,32,45,36,32,29,36,40,74,88,62,73,59,70,45,41,31,38,34,44,40,73,36,59,26,91,63,84,75,66,46,66,70,42,52,26,28,42,29,21,33,80,39,69,28,99,82,66,82,48,56,26,27,43,45,71,41,47,46,73,50,130

Radius of gyration: 25.45 Å; Cα contacts (8 Å, |Δi|>4): 1176; chains: 1; bounding box: 59×57×68 Å

Foldseek 3Di:
DAFFAEAEDDADDPVQCVVPVVDDSQLSLQVVVLVQRDPVSVCVLLDAQDPVQAPQLVLFFCLVLVLVVLLVQLVVLFEEEEEFELALLRLLLSLLQVVLCVLLVHNYDYDYDQCPPANTADDPVNLVVCVVVNGQEYEYFQHDQPVQVSQVVCVVVNRAYAYQHLDQHDPDGHPHSYHGYCNDPPGRRPDSQQHRSSSSLSSSVSNCPDPSVPNPDPCSSLLSLLSSLLNSLLVQTACDRSNVSSNVSNLVCQQPPDPLLSVLQCVVQVHNSVPDASCCSHPRPRLLLRLCSQQHPSVLSSCLNNDPDNVSSNVSSVVSVVSSVVLVVLLVVLLVQQVVVQVPDPDRFQEAEEEDEPRRLSRQQVSQVVCCVVQLHKYWYWYDDPQKTKIKIAHFPQAAPVVLCVQLPPVNFFPDKDDTGGMIITMGGNVCVVSSVVSSRVVSVVRRDPVSRHHHDYASEEDEPQPAWPVVVVSQCSQDPAGRSRHFHKYKYFFWFWADWDFDDPDFTKIWTWTAHPVGDDIAIEIEGCVACDDDNPRDGGFGKMWIFGWDQDPVNPIIHTYTPHMDGHD

Organism: Terrybacteria sp. (strain RIFCSPHIGHO2_01_FULL_58_15) (NCBI:txid1802363)

pLDDT: mean 92.84, std 7.77, range [52.0, 98.88]